Protein AF-A0A9R0RTS6-F1 (afdb_monomer)

Structure (mmCIF, N/CA/C/O backbone):
data_AF-A0A9R0RTS6-F1
#
_entry.id   AF-A0A9R0RTS6-F1
#
loop_
_atom_site.group_PDB
_atom_site.id
_atom_site.type_symbol
_atom_site.label_atom_id
_atom_site.label_alt_id
_atom_site.label_comp_id
_atom_site.label_asym_id
_atom_site.label_entity_id
_atom_site.label_seq_id
_atom_site.pdbx_PDB_ins_code
_atom_site.Cartn_x
_atom_site.Cartn_y
_atom_site.Cartn_z
_atom_site.occupancy
_atom_site.B_iso_or_equiv
_atom_site.auth_seq_id
_atom_site.auth_comp_id
_atom_site.auth_asym_id
_atom_site.auth_atom_id
_atom_site.pdbx_PDB_model_num
ATOM 1 N N . MET A 1 1 ? 19.778 -20.454 -1.946 1.00 43.44 1 MET A N 1
ATOM 2 C CA . MET A 1 1 ? 18.794 -20.943 -0.965 1.00 43.44 1 MET A CA 1
ATOM 3 C C . MET A 1 1 ? 18.888 -22.446 -0.989 1.00 43.44 1 MET A C 1
ATOM 5 O O . MET A 1 1 ? 18.757 -23.030 -2.057 1.00 43.44 1 MET A O 1
ATOM 9 N N . ASP A 1 2 ? 19.251 -23.036 0.140 1.00 34.06 2 ASP A N 1
ATOM 10 C CA . ASP A 1 2 ? 19.437 -24.476 0.265 1.00 34.06 2 ASP A CA 1
ATOM 11 C C . ASP A 1 2 ? 18.052 -25.120 0.434 1.00 34.06 2 ASP A C 1
ATOM 13 O O . ASP A 1 2 ? 17.513 -25.207 1.531 1.00 34.06 2 ASP A O 1
ATOM 17 N N . HIS A 1 3 ? 17.399 -25.452 -0.684 1.00 42.22 3 HIS A N 1
ATOM 18 C CA . HIS A 1 3 ? 16.018 -25.960 -0.708 1.00 42.22 3 HIS A CA 1
ATOM 19 C C . HIS A 1 3 ? 15.894 -27.428 -0.252 1.00 42.22 3 HIS A C 1
ATOM 21 O O . HIS A 1 3 ? 14.813 -28.006 -0.333 1.00 42.22 3 HIS A O 1
ATOM 27 N N . ALA A 1 4 ? 16.984 -28.044 0.213 1.00 40.69 4 ALA A N 1
ATOM 28 C CA . ALA A 1 4 ? 17.048 -29.472 0.509 1.00 40.69 4 ALA A CA 1
ATOM 29 C C . ALA A 1 4 ? 16.673 -29.857 1.958 1.00 40.69 4 ALA A C 1
ATOM 31 O O . ALA A 1 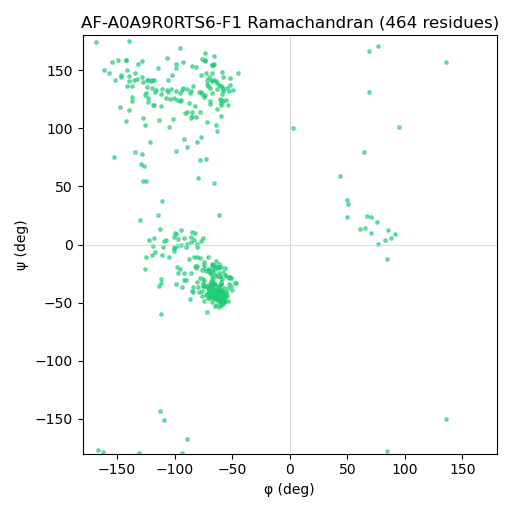4 ? 16.641 -31.047 2.255 1.00 40.69 4 ALA A O 1
ATOM 32 N N . ALA A 1 5 ? 16.370 -28.907 2.858 1.00 46.31 5 ALA A N 1
ATOM 33 C CA . ALA A 1 5 ? 16.261 -29.202 4.299 1.00 46.31 5 ALA A CA 1
ATOM 34 C C . ALA A 1 5 ? 14.882 -28.984 4.971 1.00 46.31 5 ALA A C 1
ATOM 36 O O . ALA A 1 5 ? 14.724 -29.346 6.134 1.00 46.31 5 ALA A O 1
ATOM 37 N N . ASP A 1 6 ? 13.870 -28.420 4.301 1.00 54.06 6 ASP A N 1
ATOM 38 C CA . ASP A 1 6 ? 12.721 -27.822 5.018 1.00 54.06 6 ASP A CA 1
ATOM 39 C C . ASP A 1 6 ? 11.452 -28.691 5.156 1.00 54.06 6 ASP A C 1
ATOM 41 O O . ASP A 1 6 ? 10.499 -28.268 5.808 1.00 54.06 6 ASP A O 1
ATOM 45 N N . THR A 1 7 ? 11.391 -29.916 4.622 1.00 53.72 7 THR A N 1
ATOM 46 C CA . THR A 1 7 ? 10.141 -30.714 4.666 1.00 53.72 7 THR A CA 1
ATOM 47 C C . THR A 1 7 ? 9.776 -31.249 6.062 1.00 53.72 7 THR A C 1
ATOM 49 O O . THR A 1 7 ? 8.656 -31.713 6.256 1.00 53.72 7 THR A O 1
ATOM 52 N N . PHE A 1 8 ? 10.682 -31.156 7.046 1.00 59.00 8 PHE A N 1
ATOM 53 C CA . PHE A 1 8 ? 10.481 -31.636 8.426 1.00 59.00 8 PHE A CA 1
ATOM 54 C C . PHE A 1 8 ? 10.825 -30.598 9.507 1.00 59.00 8 PHE A C 1
ATOM 56 O O . PHE A 1 8 ? 11.096 -30.956 10.655 1.00 59.00 8 PHE A O 1
ATOM 63 N N . ARG A 1 9 ? 10.847 -29.302 9.174 1.00 68.56 9 ARG A N 1
ATOM 64 C CA . ARG A 1 9 ? 11.199 -28.264 10.149 1.00 68.56 9 ARG A CA 1
ATOM 65 C C . ARG A 1 9 ? 10.069 -28.080 11.170 1.00 68.56 9 ARG A C 1
ATOM 67 O O . ARG A 1 9 ? 9.030 -27.509 10.860 1.00 68.56 9 ARG A O 1
ATOM 74 N N . THR A 1 10 ? 10.269 -28.571 12.392 1.00 82.81 10 THR A N 1
ATOM 75 C CA . THR A 1 10 ? 9.288 -28.461 13.490 1.00 82.81 10 THR A CA 1
ATOM 76 C C . THR A 1 10 ? 9.406 -27.151 14.272 1.00 82.81 10 THR A C 1
ATOM 78 O O . THR A 1 10 ? 8.424 -26.693 14.851 1.00 82.81 10 THR A O 1
ATOM 81 N N . ASP A 1 11 ? 10.583 -26.516 14.268 1.00 88.38 11 ASP A N 1
ATOM 82 C CA . ASP A 1 11 ? 10.810 -25.214 14.903 1.00 88.38 11 ASP A CA 1
ATOM 83 C C . ASP A 1 11 ? 10.515 -24.070 13.922 1.00 88.38 11 ASP A C 1
ATOM 85 O O . ASP A 1 11 ? 11.396 -23.561 13.223 1.00 88.38 11 ASP A O 1
ATOM 89 N N . LEU A 1 12 ? 9.238 -23.697 13.832 1.00 91.69 12 LEU A N 1
ATOM 90 C CA . LEU A 1 12 ? 8.770 -22.647 12.932 1.00 91.69 12 LEU A CA 1
ATOM 91 C C . LEU A 1 12 ? 8.898 -21.260 13.580 1.00 91.69 12 LEU A C 1
ATOM 93 O O . LEU A 1 12 ? 8.449 -21.015 14.706 1.00 91.69 12 LEU A O 1
ATOM 97 N N . MET A 1 13 ? 9.471 -20.313 12.837 1.00 95.62 13 MET A N 1
ATOM 98 C CA . MET A 1 13 ? 9.483 -18.899 13.211 1.00 95.62 13 MET A CA 1
ATOM 99 C C . MET A 1 13 ? 8.262 -18.205 12.602 1.00 95.62 13 MET A C 1
ATOM 101 O O . MET A 1 13 ? 8.306 -17.737 11.465 1.00 95.62 13 MET A O 1
ATOM 105 N N . THR A 1 14 ? 7.156 -18.161 13.345 1.00 96.19 14 THR A N 1
ATOM 106 C CA . THR A 1 14 ? 5.963 -17.414 12.921 1.00 96.19 14 THR A CA 1
ATOM 107 C C . THR A 1 14 ? 6.177 -15.910 13.068 1.00 96.19 14 THR A C 1
ATOM 109 O O . THR A 1 14 ? 7.006 -15.466 13.867 1.00 96.19 14 THR A O 1
ATOM 112 N N . ILE A 1 15 ? 5.401 -15.105 12.340 1.00 95.44 15 ILE A N 1
ATOM 113 C CA . ILE A 1 15 ? 5.434 -13.644 12.495 1.00 95.44 15 ILE A CA 1
ATOM 114 C C . ILE A 1 15 ? 5.124 -13.216 13.934 1.00 95.44 15 ILE A C 1
ATOM 116 O O . ILE A 1 15 ? 5.807 -12.354 14.477 1.00 95.44 15 ILE A O 1
ATOM 120 N N . THR A 1 16 ? 4.168 -13.875 14.594 1.00 93.44 16 THR A N 1
ATOM 121 C CA . THR A 1 16 ? 3.821 -13.611 15.997 1.00 93.44 16 THR A CA 1
ATOM 122 C C . THR A 1 16 ? 5.011 -13.871 16.916 1.00 93.44 16 THR A C 1
ATOM 124 O O . THR A 1 16 ? 5.344 -13.025 17.744 1.00 93.44 16 THR A O 1
ATOM 127 N N . ARG A 1 17 ? 5.702 -15.008 16.743 1.00 94.06 17 ARG A N 1
ATOM 128 C CA . ARG A 1 17 ? 6.911 -15.329 17.514 1.00 94.06 17 ARG A CA 1
ATOM 129 C C . ARG A 1 17 ? 8.029 -14.326 17.243 1.00 94.06 17 ARG A C 1
ATOM 131 O O . ARG A 1 17 ? 8.676 -13.884 18.185 1.00 94.06 17 ARG A O 1
ATOM 138 N N . HIS A 1 18 ? 8.240 -13.943 15.985 1.00 93.81 18 HIS A N 1
ATOM 139 C CA . HIS A 1 18 ? 9.246 -12.947 15.623 1.00 93.81 18 HIS A CA 1
ATOM 140 C C . HIS A 1 18 ? 8.974 -11.595 16.296 1.00 93.81 18 HIS A C 1
ATOM 142 O O . HIS A 1 18 ? 9.864 -11.052 16.941 1.00 93.81 18 HIS A O 1
ATOM 148 N N . VAL A 1 19 ? 7.740 -11.090 16.224 1.00 92.00 19 VAL A N 1
ATOM 149 C CA . VAL A 1 19 ? 7.359 -9.810 16.840 1.00 92.00 19 VAL A CA 1
ATOM 150 C C . VAL A 1 19 ? 7.478 -9.860 18.368 1.00 92.00 19 VAL A C 1
ATOM 152 O O . VAL A 1 19 ? 7.954 -8.900 18.968 1.00 92.00 19 VAL A O 1
ATOM 155 N N . LEU A 1 20 ? 7.117 -10.977 19.009 1.00 91.62 20 LEU A N 1
ATOM 156 C CA . LEU A 1 20 ? 7.323 -11.173 20.452 1.00 91.62 20 LEU A CA 1
ATOM 157 C C . LEU A 1 20 ? 8.811 -11.187 20.831 1.00 91.62 20 LEU A C 1
ATOM 159 O O . LEU A 1 20 ? 9.196 -10.590 21.837 1.00 91.62 20 LEU A O 1
ATOM 163 N N . ASN A 1 21 ? 9.655 -11.825 20.017 1.00 90.81 21 ASN A N 1
ATOM 164 C CA . ASN A 1 21 ? 11.102 -11.816 20.222 1.00 90.81 21 ASN A CA 1
ATOM 165 C C . ASN A 1 21 ? 11.673 -10.399 20.081 1.00 90.81 21 ASN A C 1
ATOM 167 O O . ASN A 1 21 ? 12.467 -9.988 20.924 1.00 90.81 21 ASN A O 1
ATOM 171 N N . GLU A 1 22 ? 11.248 -9.629 19.076 1.00 87.81 22 GLU A N 1
ATOM 172 C CA . GLU A 1 22 ? 11.659 -8.227 18.938 1.00 87.81 22 GLU A CA 1
ATOM 173 C C . GLU A 1 22 ? 11.165 -7.382 20.117 1.00 87.81 22 GLU A C 1
ATOM 175 O O . GLU A 1 22 ? 11.945 -6.642 20.705 1.00 87.81 22 GLU A O 1
ATOM 180 N N . GLN A 1 23 ? 9.915 -7.555 20.558 1.00 86.75 23 GLN A N 1
ATOM 181 C CA . GLN A 1 23 ? 9.389 -6.871 21.741 1.00 86.75 23 GLN A CA 1
ATOM 182 C C . GLN A 1 23 ? 10.255 -7.125 22.983 1.00 86.75 23 GLN A C 1
ATOM 184 O O . GLN A 1 23 ? 10.511 -6.195 23.743 1.00 86.75 23 GLN A O 1
ATOM 189 N N . SER A 1 24 ? 10.733 -8.357 23.183 1.00 85.69 24 SER A N 1
ATOM 190 C CA . SER A 1 24 ? 11.571 -8.713 24.338 1.00 85.69 24 SER A CA 1
ATOM 191 C C . SER A 1 24 ? 12.900 -7.942 24.403 1.00 85.69 24 SER A C 1
ATOM 193 O O . SER A 1 24 ? 13.488 -7.825 25.477 1.00 85.69 24 SER A O 1
ATOM 195 N N . ARG A 1 25 ? 13.351 -7.367 23.277 1.00 83.12 25 ARG A N 1
ATOM 196 C CA . ARG A 1 25 ? 14.550 -6.516 23.197 1.00 83.12 25 ARG A CA 1
ATOM 197 C C . ARG A 1 25 ? 14.306 -5.075 23.654 1.00 83.12 25 ARG A C 1
ATOM 199 O O . ARG A 1 25 ? 15.270 -4.343 23.846 1.00 83.12 25 ARG A O 1
ATOM 206 N N . HIS A 1 26 ? 13.045 -4.690 23.850 1.00 80.00 26 HIS A N 1
ATOM 207 C CA . HIS A 1 26 ? 12.602 -3.350 24.232 1.00 80.00 26 HIS A CA 1
ATOM 208 C C . HIS A 1 26 ? 11.826 -3.415 25.560 1.00 80.00 26 HIS A C 1
ATOM 210 O O . HIS A 1 26 ? 10.601 -3.575 25.540 1.00 80.00 26 HIS A O 1
ATOM 216 N N . PRO A 1 27 ? 12.497 -3.321 26.726 1.00 71.81 27 PRO A N 1
ATOM 217 C CA . PRO A 1 27 ? 11.871 -3.481 28.046 1.00 71.81 27 PRO A CA 1
ATOM 218 C C . PRO A 1 27 ? 10.696 -2.525 28.318 1.00 71.81 27 PRO A C 1
ATOM 220 O O . PRO A 1 27 ? 9.792 -2.834 29.092 1.00 71.81 27 PRO A O 1
ATOM 223 N N . GLU A 1 28 ? 10.689 -1.362 27.672 1.00 74.69 28 GLU A N 1
ATOM 224 C CA . GLU A 1 28 ? 9.629 -0.356 27.713 1.00 74.69 28 GLU A CA 1
ATOM 225 C C . GLU A 1 28 ? 8.372 -0.746 26.910 1.00 74.69 28 GLU A C 1
ATOM 227 O O . GLU A 1 28 ? 7.304 -0.143 27.073 1.00 74.69 28 GLU A O 1
ATOM 232 N N . SER A 1 29 ? 8.474 -1.755 26.040 1.00 76.19 29 SER A N 1
ATOM 233 C CA . SER A 1 29 ? 7.402 -2.180 25.146 1.00 76.19 29 SER A CA 1
ATOM 234 C C . SER A 1 29 ? 6.391 -3.082 25.856 1.00 76.19 29 SER A C 1
ATOM 236 O O . SER A 1 29 ? 6.636 -4.248 26.162 1.00 76.19 29 SER A O 1
ATOM 238 N N . ARG A 1 30 ? 5.184 -2.547 26.069 1.00 77.12 30 ARG A N 1
ATOM 239 C CA . ARG A 1 30 ? 4.071 -3.229 26.761 1.00 77.12 30 ARG A CA 1
ATOM 240 C C . ARG A 1 30 ? 3.255 -4.192 25.882 1.00 77.12 30 ARG A C 1
ATOM 242 O O . ARG A 1 30 ? 2.190 -4.634 26.295 1.00 77.12 30 ARG A O 1
ATOM 249 N N . GLY A 1 31 ? 3.713 -4.489 24.665 1.00 87.12 31 GLY A N 1
ATOM 250 C CA . GLY A 1 31 ? 3.035 -5.402 23.732 1.00 87.12 31 GLY A CA 1
ATOM 251 C C . GLY A 1 31 ? 1.900 -4.798 22.906 1.00 87.12 31 GLY A C 1
ATOM 252 O O . GLY A 1 31 ? 1.284 -5.502 22.108 1.00 87.12 31 GLY A O 1
ATOM 253 N N . ASP A 1 32 ? 1.660 -3.489 23.018 1.00 90.94 32 ASP A N 1
ATOM 254 C CA . ASP A 1 32 ? 0.650 -2.797 22.207 1.00 90.94 32 ASP A CA 1
ATOM 255 C C . ASP A 1 32 ? 0.901 -2.971 20.699 1.00 90.94 32 ASP A C 1
ATOM 257 O O . ASP A 1 32 ? -0.032 -3.234 19.942 1.00 90.94 32 ASP A O 1
ATOM 261 N N . LEU A 1 33 ? 2.161 -2.858 20.259 1.00 91.19 33 LEU A N 1
ATOM 262 C CA . LEU A 1 33 ? 2.529 -3.039 18.851 1.00 91.19 33 LEU A CA 1
ATOM 263 C C . LEU A 1 33 ? 2.298 -4.484 18.387 1.00 91.19 33 LEU A C 1
ATOM 265 O O . LEU A 1 33 ? 1.817 -4.699 17.281 1.00 91.19 33 LEU A O 1
ATOM 269 N N . THR A 1 34 ? 2.570 -5.471 19.242 1.00 93.62 34 THR A N 1
ATOM 270 C CA . THR A 1 34 ? 2.337 -6.894 18.952 1.00 93.62 34 THR A CA 1
ATOM 271 C C . THR A 1 34 ? 0.856 -7.186 18.724 1.00 93.62 34 THR A C 1
ATOM 273 O O . THR A 1 34 ? 0.491 -7.874 17.767 1.00 93.62 34 THR A O 1
ATOM 276 N N . ILE A 1 35 ? -0.017 -6.617 19.563 1.00 95.25 35 ILE A N 1
ATOM 277 C CA . ILE A 1 35 ? -1.473 -6.734 19.407 1.00 95.25 35 ILE A CA 1
ATOM 278 C C . ILE A 1 35 ? -1.919 -6.076 18.098 1.00 95.25 35 ILE A C 1
ATOM 280 O O . ILE A 1 35 ? -2.690 -6.676 17.348 1.00 95.25 35 ILE A O 1
ATOM 284 N N . LEU A 1 36 ? -1.415 -4.877 17.797 1.00 96.50 36 LEU A N 1
ATOM 285 C CA . LEU A 1 36 ? -1.727 -4.168 16.557 1.00 96.50 36 LEU A CA 1
ATOM 286 C C . LEU A 1 36 ? -1.305 -4.968 15.314 1.00 96.50 36 LEU A C 1
ATOM 288 O O . LEU A 1 36 ? -2.116 -5.189 14.416 1.00 96.50 36 LEU A O 1
ATOM 292 N N . LEU A 1 37 ? -0.064 -5.459 15.282 1.00 96.62 37 LEU A N 1
ATOM 293 C CA . LEU A 1 37 ? 0.461 -6.260 14.174 1.00 96.62 37 LEU A CA 1
ATOM 294 C C . LEU A 1 37 ? -0.324 -7.562 13.986 1.00 96.62 37 LEU A C 1
ATOM 296 O O . LEU A 1 37 ? -0.572 -7.960 12.852 1.00 96.62 37 LEU A O 1
ATOM 300 N N . SER A 1 38 ? -0.796 -8.185 15.068 1.00 96.56 38 SER A N 1
ATOM 301 C CA . SER A 1 38 ? -1.657 -9.373 14.979 1.00 96.56 38 SER A CA 1
ATOM 302 C C . SER A 1 38 ? -2.987 -9.077 14.266 1.00 96.56 38 SER A C 1
ATOM 304 O O . SER A 1 38 ? -3.474 -9.907 13.498 1.00 96.56 38 SER A O 1
ATOM 306 N N . HIS A 1 39 ? -3.556 -7.882 14.459 1.00 97.81 39 HIS A N 1
ATOM 307 C CA . HIS A 1 39 ? -4.779 -7.452 13.768 1.00 97.81 39 HIS A CA 1
ATOM 308 C C . HIS A 1 39 ? -4.522 -7.071 12.304 1.00 97.81 39 HIS A C 1
ATOM 310 O O . HIS A 1 39 ? -5.344 -7.374 11.442 1.00 97.81 39 HIS A O 1
ATOM 316 N N . ILE A 1 40 ? -3.356 -6.495 11.996 1.00 98.31 40 ILE A N 1
ATOM 317 C CA . ILE A 1 40 ? -2.912 -6.286 10.608 1.00 98.31 40 ILE A CA 1
ATOM 318 C C . ILE A 1 40 ? -2.768 -7.635 9.892 1.00 98.31 40 ILE A C 1
ATOM 320 O O . ILE A 1 40 ? -3.296 -7.815 8.798 1.00 98.31 40 ILE A O 1
ATOM 324 N N . VAL A 1 41 ? -2.127 -8.618 10.533 1.00 98.06 41 VAL A N 1
ATOM 325 C CA . VAL A 1 41 ? -1.984 -9.986 10.011 1.00 98.06 41 VAL A CA 1
ATOM 326 C C . VAL A 1 41 ? -3.345 -10.637 9.762 1.00 98.06 41 VAL A C 1
ATOM 328 O O . VAL A 1 41 ? -3.525 -11.303 8.741 1.00 98.06 41 VAL A O 1
ATOM 331 N N . LEU A 1 42 ? -4.319 -10.438 10.656 1.00 97.56 42 LEU A N 1
ATOM 332 C CA . LEU A 1 42 ? -5.692 -10.898 10.446 1.00 97.56 42 LEU A CA 1
ATOM 333 C C . LEU A 1 42 ? -6.309 -10.276 9.184 1.00 97.56 42 LEU A C 1
ATOM 335 O O . LEU A 1 42 ? -6.855 -11.016 8.363 1.00 97.56 42 LEU A O 1
ATOM 339 N N . GLY A 1 43 ? -6.177 -8.958 9.005 1.00 97.88 43 GLY A N 1
ATOM 340 C CA . GLY A 1 43 ? -6.625 -8.253 7.800 1.00 97.88 43 GLY A CA 1
ATOM 341 C C . GLY A 1 43 ? -5.994 -8.830 6.531 1.00 97.88 43 GLY A C 1
ATOM 342 O O . GLY A 1 43 ? -6.709 -9.224 5.611 1.00 97.88 43 GLY A O 1
ATOM 343 N N . CYS A 1 44 ? -4.672 -9.020 6.527 1.00 98.25 44 CYS A N 1
ATOM 344 C CA . CYS A 1 44 ? -3.947 -9.630 5.410 1.00 98.25 44 CYS A CA 1
ATOM 345 C C . CYS A 1 44 ? -4.449 -11.048 5.082 1.00 98.25 44 CYS A C 1
ATOM 347 O O . CYS A 1 44 ? -4.657 -11.382 3.917 1.00 98.25 44 CYS A O 1
ATOM 349 N N . LYS A 1 45 ? -4.685 -11.896 6.096 1.00 97.75 45 LYS A N 1
ATOM 350 C CA . LYS A 1 45 ? -5.225 -13.256 5.892 1.00 97.75 45 LYS A CA 1
ATOM 351 C C . LYS A 1 45 ? -6.635 -13.228 5.306 1.00 97.75 45 LYS A C 1
ATOM 353 O O . LYS A 1 45 ? -6.957 -14.043 4.437 1.00 97.75 45 LYS A O 1
ATOM 358 N N . PHE A 1 46 ? -7.470 -12.301 5.768 1.00 96.38 46 PHE A N 1
ATOM 359 C CA . PHE A 1 46 ? -8.818 -12.134 5.243 1.00 96.38 46 PHE A CA 1
ATOM 360 C C . PHE A 1 46 ? -8.782 -11.718 3.770 1.00 96.38 46 PHE A C 1
ATOM 362 O O . PHE A 1 46 ? -9.402 -12.382 2.936 1.00 96.38 46 PHE A O 1
ATOM 369 N N . VAL A 1 47 ? -8.023 -10.669 3.437 1.00 95.56 47 VAL A N 1
ATOM 370 C CA . VAL A 1 47 ? -7.911 -10.168 2.061 1.00 95.56 47 VAL A CA 1
ATOM 371 C C . VAL A 1 47 ? -7.312 -11.237 1.149 1.00 95.56 47 VAL A C 1
ATOM 373 O O . VAL A 1 47 ? -7.880 -11.503 0.094 1.00 95.56 47 VAL A O 1
ATOM 376 N N . ALA A 1 48 ? -6.273 -11.960 1.580 1.00 95.25 48 ALA A N 1
ATOM 377 C CA . ALA A 1 48 ? -5.719 -13.085 0.822 1.00 95.25 48 ALA A CA 1
ATOM 378 C C . ALA A 1 48 ? -6.779 -14.158 0.496 1.00 95.25 48 ALA A C 1
ATOM 380 O O . ALA A 1 48 ? -6.867 -14.638 -0.636 1.00 95.25 48 ALA A O 1
ATOM 381 N N . SER A 1 49 ? -7.624 -14.519 1.469 1.00 93.25 49 SER A N 1
ATOM 382 C CA . SER A 1 49 ? -8.731 -15.467 1.267 1.00 93.25 49 SER A CA 1
ATOM 383 C C . SER A 1 49 ? -9.782 -14.929 0.289 1.00 93.25 49 SER A C 1
ATOM 385 O O . SER A 1 49 ? -10.295 -15.687 -0.539 1.00 93.25 49 SER A O 1
ATOM 387 N N . ALA A 1 50 ? -10.093 -13.632 0.362 1.00 91.44 50 ALA A N 1
ATOM 388 C CA . ALA A 1 50 ? -11.064 -12.977 -0.510 1.00 91.44 50 ALA A CA 1
ATOM 389 C C . ALA A 1 50 ? -10.554 -12.861 -1.959 1.00 91.44 50 ALA A C 1
ATOM 391 O O . ALA A 1 50 ? -11.273 -13.241 -2.884 1.00 91.44 50 ALA A O 1
ATOM 392 N N . VAL A 1 51 ? -9.301 -12.432 -2.153 1.00 90.88 51 VAL A N 1
ATOM 393 C CA . VAL A 1 51 ? -8.619 -12.348 -3.458 1.00 90.88 51 VAL A CA 1
ATOM 394 C C . VAL A 1 51 ? -8.581 -13.718 -4.138 1.00 90.88 51 VAL A C 1
ATOM 396 O O . VAL A 1 51 ? -9.025 -13.847 -5.279 1.00 90.88 51 VAL A O 1
ATOM 399 N N . ASN A 1 52 ? -8.176 -14.772 -3.420 1.00 87.62 52 ASN A N 1
ATOM 400 C CA . ASN A 1 52 ? -8.099 -16.135 -3.966 1.00 87.62 52 ASN A CA 1
ATOM 401 C C . ASN A 1 52 ? -9.455 -16.705 -4.414 1.00 87.62 52 ASN A C 1
ATOM 403 O O . ASN A 1 52 ? -9.511 -17.647 -5.203 1.00 87.62 52 ASN A O 1
ATOM 407 N N . LYS A 1 53 ? -10.562 -16.147 -3.916 1.00 85.25 53 LYS A N 1
ATOM 408 C CA . LYS A 1 53 ? -11.927 -16.561 -4.265 1.00 85.25 53 LYS A CA 1
ATOM 409 C C . LYS A 1 53 ? -12.636 -15.542 -5.148 1.00 85.25 53 LYS A C 1
ATOM 411 O O . LYS A 1 53 ? -13.809 -15.748 -5.464 1.00 85.25 53 LYS A O 1
ATOM 416 N N . ALA A 1 54 ? -11.968 -14.465 -5.564 1.00 81.06 54 ALA A N 1
ATOM 417 C CA . ALA A 1 54 ? -12.647 -13.300 -6.113 1.00 81.06 54 ALA A CA 1
ATOM 418 C C . ALA A 1 54 ? -13.445 -13.614 -7.389 1.00 81.06 54 ALA A C 1
ATOM 420 O O . ALA A 1 54 ? -14.596 -13.186 -7.514 1.00 81.06 54 ALA A O 1
ATOM 421 N N . GLY A 1 55 ? -12.878 -14.433 -8.282 1.00 73.75 55 GLY A N 1
ATOM 422 C CA . GLY A 1 55 ? -13.551 -14.883 -9.505 1.00 73.75 55 GLY A CA 1
ATOM 423 C C . GLY A 1 55 ? -14.731 -15.831 -9.254 1.00 73.75 55 GLY A C 1
ATOM 424 O O . GLY A 1 55 ? -15.731 -15.771 -9.965 1.00 73.75 55 GLY A O 1
ATOM 425 N N . LEU A 1 56 ? -14.660 -16.670 -8.213 1.00 71.50 56 LEU A N 1
ATOM 426 C CA . LEU A 1 56 ? -15.721 -17.625 -7.859 1.00 71.50 56 LEU A CA 1
ATOM 427 C C . LEU A 1 56 ? -16.879 -16.948 -7.119 1.00 71.50 56 LEU A C 1
ATOM 429 O O . LEU A 1 56 ? -18.048 -17.222 -7.381 1.00 71.50 56 LEU A O 1
ATOM 433 N N . ALA A 1 57 ? -16.556 -16.034 -6.209 1.00 68.38 57 ALA A N 1
ATOM 434 C CA . ALA A 1 57 ? -17.516 -15.334 -5.367 1.00 68.38 57 ALA A CA 1
ATOM 435 C C . ALA A 1 57 ? -18.119 -14.080 -6.038 1.00 68.38 57 ALA A C 1
ATOM 437 O O . ALA A 1 57 ? -18.859 -13.339 -5.392 1.00 68.38 57 ALA A O 1
ATOM 438 N N . LYS A 1 58 ? -17.827 -13.832 -7.330 1.00 66.81 58 LYS A N 1
ATOM 439 C CA . LYS A 1 58 ? -18.223 -12.612 -8.071 1.00 66.81 58 LYS A CA 1
ATOM 440 C C . LYS A 1 58 ? -17.857 -11.321 -7.319 1.00 66.81 58 LYS A C 1
ATOM 442 O O . LYS A 1 58 ? -18.604 -10.332 -7.341 1.00 66.81 58 LYS A O 1
ATOM 447 N N . LEU A 1 59 ? -16.722 -11.371 -6.620 1.00 60.16 59 LEU A N 1
ATOM 448 C CA . LEU A 1 59 ? -16.102 -10.222 -5.960 1.00 60.16 59 LEU A CA 1
ATOM 449 C C . LEU A 1 59 ? -15.288 -9.407 -6.972 1.00 60.16 59 LEU A C 1
ATOM 451 O O . LEU A 1 59 ? -15.063 -8.222 -6.753 1.00 60.16 59 LEU A O 1
ATOM 455 N N . THR A 1 60 ? -14.918 -10.020 -8.101 1.00 52.97 60 THR A N 1
ATOM 456 C CA . THR A 1 60 ? -14.481 -9.313 -9.304 1.00 52.97 60 THR A CA 1
ATOM 457 C C . THR A 1 60 ? -15.709 -8.766 -10.037 1.00 52.97 60 THR A C 1
ATOM 459 O O . THR A 1 60 ? -16.595 -9.505 -10.473 1.00 52.97 60 THR A O 1
ATOM 462 N N . GLY A 1 61 ? -15.833 -7.443 -10.089 1.00 49.56 61 GLY A N 1
ATOM 463 C CA . GLY A 1 61 ? -16.944 -6.760 -10.745 1.00 49.56 61 GLY A CA 1
ATOM 464 C C . GLY A 1 61 ? -17.519 -5.599 -9.941 1.00 49.56 61 GLY A C 1
ATOM 465 O O . GLY A 1 61 ? -17.401 -5.521 -8.719 1.00 49.56 61 GLY A O 1
ATOM 466 N N . LEU A 1 62 ? -18.169 -4.697 -10.673 1.00 40.88 62 LEU A N 1
ATOM 467 C CA . LEU A 1 62 ? -18.698 -3.426 -10.184 1.00 40.88 62 LEU A CA 1
ATOM 468 C C . LEU A 1 62 ? -19.646 -3.634 -8.991 1.00 40.88 62 LEU A C 1
ATOM 470 O O . LEU A 1 62 ? -20.635 -4.376 -9.079 1.00 40.88 62 LEU A O 1
ATOM 474 N N . ALA A 1 63 ? -19.358 -2.972 -7.869 1.00 40.47 63 ALA A N 1
ATOM 475 C CA . ALA A 1 63 ? -20.368 -2.723 -6.851 1.00 40.47 63 ALA A CA 1
ATOM 476 C C . ALA A 1 63 ? -21.455 -1.826 -7.471 1.00 40.47 63 ALA A C 1
ATOM 478 O O . ALA A 1 63 ? -21.166 -0.939 -8.273 1.00 40.47 63 ALA A O 1
ATOM 479 N N . GLY A 1 64 ? -22.726 -2.108 -7.187 1.00 38.69 64 GLY A N 1
ATOM 480 C CA . GLY A 1 64 ? -23.841 -1.370 -7.779 1.00 38.69 64 GLY A CA 1
ATOM 481 C C . GLY A 1 64 ? -23.768 0.135 -7.487 1.00 38.69 64 GLY A C 1
ATOM 482 O O . GLY A 1 64 ? -23.569 0.528 -6.349 1.00 38.69 64 GLY A O 1
ATOM 483 N N . GLU A 1 65 ? -23.957 0.922 -8.551 1.00 41.12 65 GLU A N 1
ATOM 484 C CA . GLU A 1 65 ? -24.073 2.388 -8.664 1.00 41.12 65 GLU A CA 1
ATOM 485 C C . GLU A 1 65 ? -23.905 3.248 -7.390 1.00 41.12 65 GLU A C 1
ATOM 487 O O . GLU A 1 65 ? -24.886 3.560 -6.714 1.00 41.12 65 GLU A O 1
ATOM 492 N N . THR A 1 66 ? -22.711 3.831 -7.227 1.00 31.34 66 THR A N 1
ATOM 493 C CA . THR A 1 66 ? -22.541 5.178 -6.652 1.00 31.34 66 THR A CA 1
ATOM 494 C C . THR A 1 66 ? -21.410 5.929 -7.363 1.00 31.34 66 THR A C 1
ATOM 496 O O . THR A 1 66 ? -20.646 5.353 -8.127 1.00 31.34 66 THR A O 1
ATOM 499 N N . ASN A 1 67 ? -21.430 7.254 -7.264 1.00 34.03 67 ASN A N 1
ATOM 500 C CA . ASN A 1 67 ? -20.755 8.174 -8.174 1.00 34.03 67 ASN A CA 1
ATOM 501 C C . ASN A 1 67 ? -19.247 8.304 -7.905 1.00 34.03 67 ASN A C 1
ATOM 503 O O . ASN A 1 67 ? -18.887 8.687 -6.803 1.00 34.03 67 ASN A O 1
ATOM 507 N N . GLY A 1 68 ? -18.437 8.194 -8.964 1.00 36.22 68 GLY A N 1
ATOM 508 C CA . GLY A 1 68 ? -17.070 8.727 -9.013 1.00 36.22 68 GLY A CA 1
ATOM 509 C C . GLY A 1 68 ? -16.006 7.699 -8.647 1.00 36.22 68 GLY A C 1
ATOM 510 O O . GLY A 1 68 ? -15.776 7.460 -7.477 1.00 36.22 68 GLY A O 1
ATOM 511 N N . GLU A 1 69 ? -15.367 7.152 -9.682 1.00 35.19 69 GLU A N 1
ATOM 512 C CA . GLU A 1 69 ? -14.418 6.027 -9.668 1.00 35.19 69 GLU A CA 1
ATOM 513 C C . GLU A 1 69 ? -15.046 4.663 -9.326 1.00 35.19 69 GLU A C 1
ATOM 515 O O . GLU A 1 69 ? -15.899 4.501 -8.461 1.00 35.19 69 GLU A O 1
ATOM 520 N N . GLU A 1 70 ? -14.721 3.680 -10.160 1.00 47.62 70 GLU A N 1
ATOM 521 C CA . GLU A 1 70 ? -15.293 2.336 -10.186 1.00 47.62 70 GLU A CA 1
ATOM 522 C C . GLU A 1 70 ? -14.784 1.522 -8.986 1.00 47.62 70 GLU A C 1
ATOM 524 O O . GLU A 1 70 ? -13.931 0.657 -9.152 1.00 47.62 70 GLU A O 1
ATOM 529 N N . GLN A 1 71 ? -15.279 1.808 -7.779 1.00 46.47 71 GLN A N 1
ATOM 530 C CA . GLN A 1 71 ? -14.862 1.123 -6.552 1.00 46.47 71 GLN A CA 1
ATOM 531 C C . GLN A 1 71 ? -15.156 -0.382 -6.679 1.00 46.47 71 GLN A C 1
ATOM 533 O O . GLN A 1 71 ? -16.320 -0.811 -6.775 1.00 46.47 71 GLN A O 1
ATOM 538 N N . LYS A 1 72 ? -14.105 -1.207 -6.776 1.00 57.31 72 LYS A N 1
ATOM 539 C CA . LYS A 1 72 ? -14.265 -2.655 -6.928 1.00 57.31 72 LYS A CA 1
ATOM 540 C C . LYS A 1 72 ? -14.750 -3.190 -5.585 1.00 57.31 72 LYS A C 1
ATOM 542 O O . LYS A 1 72 ? -14.313 -2.747 -4.531 1.00 57.31 72 LYS A O 1
ATOM 547 N N . LYS A 1 73 ? -15.662 -4.167 -5.584 1.00 76.94 73 LYS A N 1
ATOM 548 C CA . LYS A 1 73 ? -16.227 -4.726 -4.333 1.00 76.94 73 LYS A CA 1
ATOM 549 C C . LYS A 1 73 ? -15.161 -5.188 -3.336 1.00 76.94 73 LYS A C 1
ATOM 551 O O . LYS A 1 73 ? -15.423 -5.223 -2.138 1.00 76.94 73 LYS A O 1
ATOM 556 N N . LEU A 1 74 ? -13.996 -5.584 -3.845 1.00 85.69 74 LEU A N 1
ATOM 557 C CA . LEU A 1 74 ? -12.881 -6.046 -3.038 1.00 85.69 74 LEU A CA 1
ATOM 558 C C . LEU A 1 74 ? -12.142 -4.900 -2.336 1.00 85.69 74 LEU A C 1
ATOM 560 O O . LEU A 1 74 ? -11.662 -5.126 -1.233 1.00 85.69 74 LEU A O 1
ATOM 564 N N . ASP A 1 75 ? -12.120 -3.698 -2.912 1.00 88.12 75 ASP A N 1
ATOM 565 C CA . ASP A 1 75 ? -11.528 -2.500 -2.303 1.00 88.12 75 ASP A CA 1
ATOM 566 C C . ASP A 1 75 ? -12.313 -2.118 -1.040 1.00 88.12 75 ASP A C 1
ATOM 568 O O . ASP A 1 75 ? -11.768 -2.097 0.064 1.00 88.12 75 ASP A O 1
ATOM 572 N N . VAL A 1 76 ? -13.640 -1.986 -1.178 1.00 89.94 76 VAL A N 1
ATOM 573 C CA . VAL A 1 76 ? -14.565 -1.705 -0.062 1.00 89.94 76 VAL A CA 1
ATOM 574 C C . VAL A 1 76 ? -14.459 -2.772 1.026 1.00 89.94 76 VAL A C 1
ATOM 576 O O . VAL A 1 76 ? -14.315 -2.450 2.203 1.00 89.94 76 VAL A O 1
ATOM 579 N N . LEU A 1 77 ? -14.491 -4.051 0.638 1.00 90.81 77 LEU A N 1
ATOM 580 C CA . LEU A 1 77 ? -14.399 -5.162 1.584 1.00 90.81 77 LEU A CA 1
ATOM 581 C C . LEU A 1 77 ? -13.058 -5.166 2.330 1.00 90.81 77 LEU A C 1
ATOM 583 O O . LEU A 1 77 ? -13.026 -5.406 3.535 1.00 90.81 77 LEU A O 1
ATOM 587 N N . SER A 1 78 ? -11.956 -4.913 1.622 1.00 94.25 78 SER A N 1
ATOM 588 C CA . SER A 1 78 ? -10.622 -4.870 2.224 1.00 94.25 78 SER A CA 1
ATOM 589 C C . SER A 1 78 ? -10.516 -3.695 3.195 1.00 94.25 78 SER A C 1
ATOM 591 O O . SER A 1 78 ? -10.043 -3.883 4.315 1.00 94.25 78 SER A O 1
ATOM 593 N N . ASN A 1 79 ? -11.039 -2.521 2.825 1.00 96.25 79 ASN A N 1
ATOM 594 C CA . ASN A 1 79 ? -11.085 -1.355 3.703 1.00 96.25 79 ASN A CA 1
ATOM 595 C C . ASN A 1 79 ? -11.891 -1.631 4.980 1.00 96.25 79 ASN A C 1
ATOM 597 O O . ASN A 1 79 ? -11.374 -1.458 6.081 1.00 96.25 79 ASN A O 1
ATOM 601 N N . GLU A 1 80 ? -13.125 -2.132 4.853 1.00 95.38 80 GLU A N 1
ATOM 602 C CA . GLU A 1 80 ? -13.991 -2.441 6.000 1.00 95.38 80 GLU A CA 1
ATOM 603 C C . GLU A 1 80 ? -13.329 -3.422 6.974 1.00 95.38 80 GLU A C 1
ATOM 605 O O . GLU A 1 80 ? -13.382 -3.241 8.192 1.00 95.38 80 GLU A O 1
ATOM 610 N N . VAL A 1 81 ? -12.678 -4.462 6.452 1.00 96.75 81 VAL A N 1
ATOM 611 C CA . VAL A 1 81 ? -11.987 -5.465 7.269 1.00 96.75 81 VAL A CA 1
ATOM 612 C C . VAL A 1 81 ? -10.809 -4.855 8.018 1.00 96.75 81 VAL A C 1
ATOM 614 O O . VAL A 1 81 ? -10.662 -5.114 9.214 1.00 96.75 81 VAL A O 1
ATOM 617 N N . PHE A 1 82 ? -9.992 -4.037 7.350 1.00 98.00 82 PHE A N 1
ATOM 618 C CA . PHE A 1 82 ? -8.867 -3.367 7.996 1.00 98.00 82 PHE A CA 1
ATOM 619 C C . PHE A 1 82 ? -9.335 -2.368 9.051 1.00 98.00 82 PHE A C 1
ATOM 621 O O . PHE A 1 82 ? -8.844 -2.419 10.176 1.00 98.00 82 PHE A O 1
ATOM 628 N N . VAL A 1 83 ? -10.324 -1.525 8.747 1.00 97.06 83 VAL A N 1
ATOM 629 C CA . VAL A 1 83 ? -10.892 -0.580 9.719 1.00 97.06 83 VAL A CA 1
ATOM 630 C C . VAL A 1 83 ? -11.410 -1.325 10.950 1.00 97.06 83 VAL A C 1
ATOM 632 O O . VAL A 1 83 ? -11.029 -0.992 12.072 1.00 97.06 83 VAL A O 1
ATOM 635 N N . ASN A 1 84 ? -12.205 -2.380 10.759 1.00 96.50 84 ASN A N 1
ATOM 636 C CA . ASN A 1 84 ? -12.753 -3.163 11.865 1.00 96.50 84 ASN A CA 1
ATOM 637 C C . ASN A 1 84 ? -11.656 -3.836 12.703 1.00 96.50 84 ASN A C 1
ATOM 639 O O . ASN A 1 84 ? -11.692 -3.738 13.928 1.00 96.50 84 ASN A O 1
ATOM 643 N N . ALA A 1 85 ? -10.672 -4.479 12.066 1.00 97.31 85 ALA A N 1
ATOM 644 C CA . ALA A 1 85 ? -9.577 -5.153 12.764 1.00 97.31 85 ALA A CA 1
ATOM 645 C C . ALA A 1 85 ? -8.681 -4.163 13.528 1.00 97.31 85 ALA A C 1
ATOM 647 O O . ALA A 1 85 ? -8.278 -4.417 14.663 1.00 97.31 85 ALA A O 1
ATOM 648 N N . LEU A 1 86 ? -8.374 -3.011 12.930 1.00 97.75 86 LEU A N 1
ATOM 649 C CA . LEU A 1 86 ? -7.530 -1.997 13.555 1.00 97.75 86 LEU A CA 1
ATOM 650 C C . LEU A 1 86 ? -8.241 -1.341 14.743 1.00 97.75 86 LEU A C 1
ATOM 652 O O . LEU A 1 86 ? -7.645 -1.247 15.816 1.00 97.75 86 LEU A O 1
ATOM 656 N N . VAL A 1 87 ? -9.525 -0.992 14.610 1.00 95.62 87 VAL A N 1
ATOM 657 C CA . VAL A 1 87 ? -10.329 -0.467 15.727 1.00 95.62 87 VAL A CA 1
ATOM 658 C C . VAL A 1 87 ? -10.476 -1.510 16.838 1.00 95.62 87 VAL A C 1
ATOM 660 O O . VAL A 1 87 ? -10.271 -1.185 18.008 1.00 95.62 87 VAL A O 1
ATOM 663 N N . SER A 1 88 ? -10.764 -2.774 16.503 1.00 95.12 88 SER A N 1
ATOM 664 C CA . SER A 1 88 ? -10.938 -3.837 17.505 1.00 95.12 88 SER A CA 1
ATOM 665 C C . SER A 1 88 ? -9.652 -4.187 18.251 1.00 95.12 88 SER A C 1
ATOM 667 O O . SER A 1 88 ? -9.721 -4.753 19.340 1.00 95.12 88 SER A O 1
ATOM 669 N N . SER A 1 89 ? -8.483 -3.831 17.707 1.00 95.94 89 SER A N 1
ATOM 670 C CA . SER A 1 89 ? -7.207 -4.004 18.408 1.00 95.94 89 SER A CA 1
ATOM 671 C C . SER A 1 89 ? -7.145 -3.218 19.723 1.00 95.94 89 SER A C 1
ATOM 673 O O . SER A 1 89 ? -6.395 -3.587 20.631 1.00 95.94 89 SER A O 1
ATOM 675 N N . GLY A 1 90 ? -7.903 -2.116 19.823 1.00 95.00 90 GLY A N 1
ATOM 676 C CA . GLY A 1 90 ? -7.826 -1.162 20.929 1.00 95.00 90 GLY A CA 1
ATOM 677 C C . GLY A 1 90 ? -6.487 -0.420 21.003 1.00 95.00 90 GLY A C 1
ATOM 678 O O . GLY A 1 90 ? -6.156 0.150 22.040 1.00 95.00 90 GLY A O 1
ATOM 679 N N . ARG A 1 91 ? -5.662 -0.470 19.943 1.00 95.25 91 ARG A N 1
ATOM 680 C CA . ARG A 1 91 ? -4.312 0.127 19.914 1.00 95.25 91 ARG A CA 1
ATOM 681 C C . ARG A 1 91 ? -4.192 1.330 18.987 1.00 95.25 91 ARG A C 1
ATOM 683 O O . ARG A 1 91 ? -3.191 2.041 19.070 1.00 95.25 91 ARG A O 1
ATOM 690 N N . THR A 1 92 ? -5.204 1.616 18.174 1.00 95.12 92 THR A N 1
ATOM 691 C CA . THR A 1 92 ? -5.194 2.733 17.221 1.00 95.12 92 THR A CA 1
ATOM 692 C C . THR A 1 92 ? -5.999 3.935 17.710 1.00 95.12 92 THR A C 1
ATOM 694 O O . THR A 1 92 ? -7.038 3.769 18.345 1.00 95.12 92 THR A O 1
ATOM 697 N N . CYS A 1 93 ? -5.557 5.146 17.382 1.00 93.81 93 CYS A N 1
ATOM 698 C CA . CYS A 1 93 ? -6.311 6.386 17.576 1.00 93.81 93 CYS A CA 1
ATOM 699 C C . CYS A 1 93 ? -6.750 7.046 16.272 1.00 93.81 93 CYS A C 1
ATOM 701 O O . CYS A 1 93 ? -7.793 7.702 16.257 1.00 93.81 93 CYS A O 1
ATOM 703 N N . VAL A 1 94 ? -5.991 6.864 15.191 1.00 94.44 94 VAL A N 1
ATOM 704 C CA . VAL A 1 94 ? -6.320 7.398 13.868 1.00 94.44 94 VAL A CA 1
ATOM 705 C C . VAL A 1 94 ? -6.000 6.374 12.796 1.00 94.44 94 VAL A C 1
ATOM 707 O O . VAL A 1 94 ? -4.984 5.684 12.861 1.00 94.44 94 VAL A O 1
ATOM 710 N N . LEU A 1 95 ? -6.876 6.303 11.806 1.00 94.94 95 LEU A N 1
ATOM 711 C CA . LEU A 1 95 ? -6.724 5.492 10.614 1.00 94.94 95 LEU A CA 1
ATOM 712 C C . LEU A 1 95 ? -6.727 6.405 9.384 1.00 94.94 95 LEU A C 1
ATOM 714 O O . LEU A 1 95 ? -7.558 7.310 9.284 1.00 94.94 95 LEU A O 1
ATOM 718 N N . VAL A 1 96 ? -5.799 6.178 8.458 1.00 94.75 96 VAL A N 1
ATOM 719 C CA . VAL A 1 96 ? -5.726 6.882 7.171 1.00 94.75 96 VAL A CA 1
ATOM 720 C C . VAL A 1 96 ? -5.712 5.837 6.065 1.00 94.75 96 VAL A C 1
ATOM 722 O O . VAL A 1 96 ? -4.686 5.200 5.842 1.00 94.75 96 VAL A O 1
ATOM 725 N N . SER A 1 97 ? -6.849 5.657 5.402 1.00 94.62 97 SER A N 1
ATOM 726 C CA . SER A 1 97 ? -7.005 4.710 4.296 1.00 94.62 97 SER A CA 1
ATOM 727 C C . SER A 1 97 ? -6.904 5.416 2.943 1.00 94.62 97 SER A C 1
ATOM 729 O O . SER A 1 97 ? -7.251 6.594 2.842 1.00 94.62 97 SER A O 1
ATOM 731 N N . GLU A 1 98 ? -6.463 4.708 1.902 1.00 92.00 98 GLU A N 1
ATOM 732 C CA . GLU A 1 98 ? -6.609 5.164 0.507 1.00 92.00 98 GLU A CA 1
ATOM 733 C C . GLU A 1 98 ? -8.086 5.346 0.122 1.00 92.00 98 GLU A C 1
ATOM 735 O O . GLU A 1 98 ? -8.432 6.319 -0.547 1.00 92.00 98 GLU A O 1
ATOM 740 N N . GLU A 1 99 ? -8.951 4.485 0.664 1.00 88.69 99 GLU A N 1
ATOM 741 C CA . GLU A 1 99 ? -10.374 4.382 0.321 1.00 88.69 99 GLU A CA 1
ATOM 742 C C . GLU A 1 99 ? -11.270 5.389 1.064 1.00 88.69 99 GLU A C 1
ATOM 744 O O . GLU A 1 99 ? -12.448 5.545 0.730 1.00 88.69 99 GLU A O 1
ATOM 749 N N . ASP A 1 100 ? -10.733 6.085 2.072 1.00 86.56 100 ASP A N 1
ATOM 750 C CA . ASP A 1 100 ? -11.481 7.043 2.887 1.00 86.56 100 ASP A CA 1
ATOM 751 C C . ASP A 1 100 ? -11.074 8.489 2.545 1.00 86.56 100 ASP A C 1
ATOM 753 O O . ASP A 1 100 ? -9.914 8.880 2.665 1.00 86.56 100 ASP A O 1
ATOM 757 N N . GLU A 1 101 ? -12.045 9.352 2.215 1.00 82.50 101 GLU A N 1
ATOM 758 C CA . GLU A 1 101 ? -11.775 10.777 1.926 1.00 82.50 101 GLU A CA 1
ATOM 759 C C . GLU A 1 101 ? -11.164 11.541 3.117 1.00 82.50 101 GLU A C 1
ATOM 761 O O . GLU A 1 101 ? -10.540 12.595 2.949 1.00 82.50 101 GLU A O 1
ATOM 766 N N . LYS A 1 102 ? -11.404 11.063 4.342 1.00 85.44 102 LYS A N 1
ATOM 767 C CA . LYS A 1 102 ? -10.985 11.703 5.591 1.00 85.44 102 LYS A CA 1
ATOM 768 C C . LYS A 1 102 ? -10.371 10.673 6.521 1.00 85.44 102 LYS A C 1
ATOM 770 O O . LYS A 1 102 ? -10.826 9.539 6.580 1.00 85.44 102 LYS A O 1
ATOM 775 N N . ALA A 1 103 ? -9.404 11.119 7.318 1.00 88.38 103 ALA A N 1
ATOM 776 C CA . ALA A 1 103 ? -8.875 10.313 8.407 1.00 88.38 103 ALA A CA 1
ATOM 777 C C . ALA A 1 103 ? -10.000 9.914 9.378 1.00 88.38 103 ALA A C 1
ATOM 779 O O . ALA A 1 103 ? -10.807 10.752 9.798 1.00 88.38 103 ALA A O 1
ATOM 780 N N . THR A 1 104 ? -10.017 8.641 9.754 1.00 90.31 104 THR A N 1
ATOM 781 C CA . THR A 1 104 ? -10.980 8.075 10.694 1.00 90.31 104 THR A CA 1
ATOM 782 C C . THR A 1 104 ? -10.407 8.170 12.103 1.00 90.31 104 THR A C 1
ATOM 784 O O . THR A 1 104 ? -9.413 7.525 12.438 1.00 90.31 104 THR A O 1
ATOM 787 N N . PHE A 1 105 ? -11.032 8.997 12.941 1.00 91.25 105 PHE A N 1
ATOM 788 C CA . PHE A 1 105 ? -10.666 9.160 14.347 1.00 91.25 105 PHE A CA 1
ATOM 789 C C . PHE A 1 105 ? -11.405 8.127 15.194 1.00 91.25 105 PHE A C 1
ATOM 791 O O . PHE A 1 105 ? -12.636 8.090 15.207 1.00 91.25 105 PHE A O 1
ATOM 798 N N . VAL A 1 106 ? -10.655 7.300 15.919 1.00 90.94 106 VAL A N 1
ATOM 799 C CA . VAL A 1 106 ? -11.220 6.239 16.758 1.00 90.94 106 VAL A CA 1
ATOM 800 C C . VAL A 1 106 ? -11.904 6.852 17.983 1.00 90.94 106 VAL A C 1
ATOM 802 O O . VAL A 1 106 ? -11.377 7.793 18.598 1.00 90.94 106 VAL A O 1
ATOM 805 N N . ASP A 1 107 ? -13.077 6.314 18.336 1.00 88.88 107 ASP A N 1
ATOM 806 C CA . ASP A 1 107 ? -13.835 6.696 19.534 1.00 88.88 107 ASP A CA 1
ATOM 807 C C . ASP A 1 107 ? -12.912 6.682 20.768 1.00 88.88 107 ASP A C 1
ATOM 809 O O . ASP A 1 107 ? -12.177 5.705 20.949 1.00 88.88 107 ASP A O 1
ATOM 813 N N . PRO A 1 108 ? -12.929 7.724 21.624 1.00 85.94 108 PRO A N 1
ATOM 814 C CA . PRO A 1 108 ? -12.113 7.782 22.836 1.00 85.94 108 PRO A CA 1
ATOM 815 C C . PRO A 1 108 ? -12.136 6.510 23.699 1.00 85.94 108 PRO A C 1
ATOM 817 O O . PRO A 1 108 ? -11.121 6.169 24.295 1.00 85.94 108 PRO A O 1
ATOM 820 N N . LYS A 1 109 ? -13.255 5.773 23.744 1.00 86.94 109 LYS A N 1
ATOM 821 C CA . LYS A 1 109 ? -13.389 4.533 24.533 1.00 86.94 109 LYS A CA 1
ATOM 822 C C . LYS A 1 109 ? -12.621 3.342 23.958 1.00 86.94 109 LYS A C 1
ATOM 824 O O . LYS A 1 109 ? -12.349 2.393 24.685 1.00 86.94 109 LYS A O 1
ATOM 829 N N . LEU A 1 110 ? -12.325 3.370 22.661 1.00 85.19 110 LEU A N 1
ATOM 830 C CA . LEU A 1 110 ? -11.637 2.306 21.918 1.00 85.19 110 LEU A CA 1
ATOM 831 C C . LEU A 1 110 ? -10.214 2.718 21.512 1.00 85.19 110 LEU A C 1
ATOM 833 O O . LEU A 1 110 ? -9.528 1.996 20.790 1.00 85.19 110 LEU A O 1
ATOM 837 N N . ARG A 1 111 ? -9.791 3.911 21.936 1.00 86.12 111 ARG A N 1
ATOM 838 C CA . ARG A 1 111 ? -8.591 4.581 21.461 1.00 86.12 111 ARG A CA 1
ATOM 839 C C . ARG A 1 111 ? -7.334 3.973 22.077 1.00 86.12 111 ARG A C 1
ATOM 841 O O . ARG A 1 111 ? -7.227 3.839 23.292 1.00 86.12 111 ARG A O 1
ATOM 848 N N . GLY A 1 112 ? -6.362 3.679 21.221 1.00 91.44 112 GLY A N 1
ATOM 849 C CA . GLY A 1 112 ? -4.982 3.437 21.630 1.00 91.44 112 GLY A CA 1
ATOM 850 C C . GLY A 1 112 ? -4.043 4.568 21.215 1.00 91.44 112 GLY A C 1
ATOM 851 O O . GLY A 1 112 ? -4.448 5.716 21.084 1.00 91.44 112 GLY A O 1
ATOM 852 N N . LYS A 1 113 ? -2.768 4.247 20.988 1.00 91.81 113 LYS A N 1
ATOM 853 C CA . LYS A 1 113 ? -1.699 5.244 20.795 1.00 91.81 113 LYS A CA 1
ATOM 854 C C . LYS A 1 113 ? -1.131 5.329 19.380 1.00 91.81 113 LYS A C 1
ATOM 856 O O . LYS A 1 113 ? -0.235 6.134 19.137 1.00 91.81 113 LYS A O 1
ATOM 861 N N . TYR A 1 114 ? -1.598 4.485 18.465 1.00 94.94 114 TYR A N 1
ATOM 862 C CA . TYR A 1 114 ? -1.027 4.383 17.125 1.00 94.94 114 TYR A CA 1
ATOM 863 C C . TYR A 1 114 ? -1.906 5.020 16.053 1.00 94.94 114 TYR A C 1
ATOM 865 O O . TYR A 1 114 ? -3.126 4.872 16.058 1.00 94.94 114 TYR A O 1
ATOM 873 N N . CYS A 1 115 ? -1.265 5.677 15.095 1.00 95.44 115 CYS A N 1
ATOM 874 C CA . CYS A 1 115 ? -1.875 6.020 13.821 1.00 95.44 115 CYS A CA 1
ATOM 875 C C . CYS A 1 115 ? -1.444 4.983 12.779 1.00 95.44 115 CYS A C 1
ATOM 877 O O . CYS A 1 115 ? -0.257 4.661 12.695 1.00 95.44 115 CYS A O 1
ATOM 879 N N . VAL A 1 116 ? -2.394 4.456 12.006 1.00 97.44 116 VAL A N 1
ATOM 880 C CA . VAL A 1 116 ? -2.117 3.489 10.935 1.00 97.44 116 VAL A CA 1
ATOM 881 C C . VAL A 1 116 ? -2.554 4.078 9.604 1.00 97.44 116 VAL A C 1
ATOM 883 O O . VAL A 1 116 ? -3.725 4.403 9.416 1.00 97.44 116 VAL A O 1
ATOM 886 N N . CYS A 1 117 ? -1.599 4.213 8.689 1.00 96.69 117 CYS A N 1
ATOM 887 C CA . CYS A 1 117 ? -1.833 4.640 7.314 1.00 96.69 117 CYS A CA 1
ATOM 888 C C . CYS A 1 117 ? -1.748 3.412 6.414 1.00 96.69 117 CYS A C 1
ATOM 890 O O . CYS A 1 117 ? -0.745 2.706 6.484 1.00 96.69 117 CYS A O 1
ATOM 892 N N . PHE A 1 118 ? -2.764 3.127 5.606 1.00 97.81 118 PHE A N 1
ATOM 893 C CA . PHE A 1 118 ? -2.797 1.897 4.823 1.00 97.81 118 PHE A CA 1
ATOM 894 C C . PHE A 1 118 ? -3.483 2.060 3.468 1.00 97.81 118 PHE A C 1
ATOM 896 O O . PHE A 1 118 ? -4.430 2.824 3.314 1.00 97.81 118 PHE A O 1
ATOM 903 N N . ASP A 1 119 ? -2.976 1.316 2.493 1.00 97.25 119 ASP A N 1
ATOM 904 C CA . ASP A 1 119 ? -3.667 1.017 1.247 1.00 97.25 119 ASP A CA 1
ATOM 905 C C . ASP A 1 119 ? -4.205 -0.412 1.395 1.00 97.25 119 ASP A C 1
ATOM 907 O O . ASP A 1 119 ? -3.404 -1.359 1.439 1.00 97.25 119 ASP A O 1
ATOM 911 N N . PRO A 1 120 ? -5.528 -0.592 1.563 1.00 95.62 120 PRO A N 1
ATOM 912 C CA . PRO A 1 120 ? -6.093 -1.908 1.802 1.00 95.62 120 PRO A CA 1
ATOM 913 C C . PRO A 1 120 ? -5.911 -2.841 0.598 1.00 95.62 120 PRO A C 1
ATOM 915 O O . PRO A 1 120 ? -5.846 -4.056 0.813 1.00 95.62 120 PRO A O 1
ATOM 918 N N . LEU A 1 121 ? -5.803 -2.309 -0.629 1.00 94.69 121 LEU A N 1
ATOM 919 C CA . LEU A 1 121 ? -5.696 -3.107 -1.848 1.00 94.69 121 LEU A CA 1
ATOM 920 C C . LEU A 1 121 ? -4.941 -2.398 -3.000 1.00 94.69 121 LEU A C 1
ATOM 922 O O . LEU A 1 121 ? -5.520 -2.035 -4.027 1.00 94.69 121 LEU A O 1
ATOM 926 N N . ASP A 1 122 ? -3.612 -2.318 -2.893 1.00 93.75 122 ASP A N 1
ATOM 927 C CA . ASP A 1 122 ? -2.728 -1.834 -3.958 1.00 93.75 122 ASP A CA 1
ATOM 928 C C . ASP A 1 122 ? -2.857 -2.685 -5.225 1.00 93.75 122 ASP A C 1
ATOM 930 O O . ASP A 1 122 ? -2.826 -3.923 -5.213 1.00 93.75 122 ASP A O 1
ATOM 934 N N . GLY A 1 123 ? -2.911 -1.992 -6.359 1.00 88.44 123 GLY A N 1
ATOM 935 C CA . GLY A 1 123 ? -2.984 -2.620 -7.666 1.00 88.44 123 GLY A CA 1
ATOM 936 C C . GLY A 1 123 ? -4.365 -3.179 -7.991 1.00 88.44 123 GLY A C 1
ATOM 937 O O . GLY A 1 123 ? -4.461 -3.978 -8.920 1.00 88.44 123 GLY A O 1
ATOM 938 N N . SER A 1 124 ? -5.434 -2.746 -7.314 1.00 81.75 124 SER A N 1
ATOM 939 C CA . SER A 1 124 ? -6.812 -3.217 -7.529 1.00 81.75 124 SER A CA 1
ATOM 940 C C . SER A 1 124 ? -7.248 -3.257 -9.003 1.00 81.75 124 SER A C 1
ATOM 942 O O . SER A 1 124 ? -7.961 -4.167 -9.444 1.00 81.75 124 SER A O 1
ATOM 944 N N . SER A 1 125 ? -6.747 -2.334 -9.832 1.00 82.06 125 SER A N 1
ATOM 945 C CA . SER A 1 125 ? -6.945 -2.335 -11.292 1.00 82.06 125 SER A CA 1
ATOM 946 C C . SER A 1 125 ? -6.583 -3.667 -11.978 1.00 82.06 125 SER A C 1
ATOM 948 O O . SER A 1 125 ? -7.230 -4.030 -12.958 1.00 82.06 125 SER A O 1
ATOM 950 N N . ASN A 1 126 ? -5.653 -4.431 -11.404 1.00 86.44 126 ASN A N 1
ATOM 951 C CA . ASN A 1 126 ? -5.111 -5.688 -11.912 1.00 86.44 126 ASN A CA 1
ATOM 952 C C . ASN A 1 126 ? -5.808 -6.954 -11.373 1.00 86.44 126 ASN A C 1
ATOM 954 O O . ASN A 1 126 ? -5.451 -8.067 -11.760 1.00 86.44 126 ASN A O 1
ATOM 958 N N . ILE A 1 127 ? -6.821 -6.809 -10.510 1.00 83.06 127 ILE A N 1
ATOM 959 C CA . ILE A 1 127 ? -7.562 -7.950 -9.944 1.00 83.06 127 ILE A CA 1
ATOM 960 C C . ILE A 1 127 ? -8.161 -8.834 -11.049 1.00 83.06 127 ILE A C 1
ATOM 962 O O . ILE A 1 127 ? -8.048 -10.057 -11.004 1.00 83.06 127 ILE A O 1
ATOM 966 N N . ASP A 1 128 ? -8.782 -8.225 -12.062 1.00 81.75 128 ASP A N 1
ATOM 967 C CA . ASP A 1 128 ? -9.544 -8.957 -13.082 1.00 81.75 128 ASP A CA 1
ATOM 968 C C . ASP A 1 128 ? -8.651 -9.770 -14.034 1.00 81.75 128 ASP A C 1
ATOM 970 O O . ASP A 1 128 ? -9.114 -10.737 -14.638 1.00 81.75 128 ASP A O 1
ATOM 974 N N . CYS A 1 129 ? -7.370 -9.404 -14.160 1.00 85.94 129 CYS A N 1
ATOM 975 C CA . CYS A 1 129 ? -6.390 -10.128 -14.972 1.00 85.94 129 CYS A CA 1
ATOM 976 C C . CYS A 1 129 ? -5.526 -11.111 -14.164 1.00 85.94 129 CYS A C 1
ATOM 978 O O . CYS A 1 129 ? -4.626 -11.724 -14.735 1.00 85.94 129 CYS A O 1
ATOM 980 N N . GLY A 1 130 ? -5.806 -11.291 -12.865 1.00 85.12 130 GLY A N 1
ATOM 981 C CA . GLY A 1 130 ? -5.122 -12.271 -12.014 1.00 85.12 130 GLY A CA 1
ATOM 982 C C . GLY A 1 130 ? -3.646 -11.956 -11.760 1.00 85.12 130 GLY A C 1
ATOM 983 O O . GLY A 1 130 ? -2.854 -12.863 -11.510 1.00 85.12 130 GLY A O 1
ATOM 984 N N . VAL A 1 131 ? -3.261 -10.686 -11.868 1.00 92.81 131 VAL A N 1
ATOM 985 C CA . VAL A 1 131 ? -1.900 -10.221 -11.580 1.00 92.81 131 VAL A CA 1
ATOM 986 C C . VAL A 1 131 ? -1.760 -9.945 -10.080 1.00 92.81 131 VAL A C 1
ATOM 988 O O . VAL A 1 131 ? -2.741 -9.647 -9.401 1.00 92.81 131 VAL A O 1
ATOM 991 N N . SER A 1 132 ? -0.533 -10.052 -9.562 1.00 94.75 132 SER A N 1
ATOM 992 C CA . SER A 1 132 ? -0.230 -9.785 -8.155 1.00 94.75 132 SER A CA 1
ATOM 993 C C . SER A 1 132 ? -0.690 -8.392 -7.721 1.00 94.75 132 SER A C 1
ATOM 995 O O . SER A 1 132 ? -0.419 -7.398 -8.396 1.00 94.75 132 SER A O 1
ATOM 997 N N . ILE A 1 133 ? -1.325 -8.354 -6.557 1.00 95.94 133 ILE A N 1
ATOM 998 C CA . ILE A 1 133 ? -1.811 -7.160 -5.853 1.00 95.94 133 ILE A CA 1
ATOM 999 C C . ILE A 1 133 ? -1.342 -7.219 -4.394 1.00 95.94 133 ILE A C 1
ATOM 1001 O O . ILE A 1 133 ? -0.656 -8.172 -4.009 1.00 95.94 133 ILE A O 1
ATOM 1005 N N . GLY A 1 134 ? -1.684 -6.241 -3.559 1.00 97.25 134 GLY A N 1
ATOM 1006 C CA . GLY A 1 134 ? -1.276 -6.300 -2.159 1.00 97.25 134 GLY A CA 1
ATOM 1007 C C . GLY A 1 134 ? -1.974 -5.326 -1.230 1.00 97.25 134 GLY A C 1
ATOM 1008 O O . GLY A 1 134 ? -2.852 -4.594 -1.636 1.00 97.25 134 GLY A O 1
ATOM 1009 N N . THR A 1 135 ? -1.565 -5.325 0.028 1.00 98.56 135 THR A N 1
ATOM 1010 C CA . THR A 1 135 ? -1.934 -4.330 1.037 1.00 98.56 135 THR A CA 1
ATOM 1011 C C . THR A 1 135 ? -0.659 -3.656 1.515 1.00 98.56 135 THR A C 1
ATOM 1013 O O . THR A 1 135 ? 0.348 -4.339 1.704 1.00 98.56 135 THR A O 1
ATOM 1016 N N . ILE A 1 136 ? -0.691 -2.351 1.762 1.00 98.75 136 ILE A N 1
ATOM 1017 C CA . ILE A 1 136 ? 0.446 -1.576 2.270 1.00 98.75 136 ILE A CA 1
ATOM 1018 C C . ILE A 1 136 ? 0.045 -0.934 3.595 1.00 98.75 136 ILE A C 1
ATOM 1020 O O . ILE A 1 136 ? -1.087 -0.484 3.734 1.00 98.75 136 ILE A O 1
ATOM 1024 N N . PHE A 1 137 ? 0.946 -0.880 4.577 1.00 98.69 137 PHE A N 1
ATOM 1025 C CA . PHE A 1 137 ? 0.680 -0.199 5.842 1.00 98.69 137 PHE A CA 1
ATOM 1026 C C . PHE A 1 137 ? 1.931 0.450 6.445 1.00 98.69 137 PHE A C 1
ATOM 1028 O O . PHE A 1 137 ? 3.034 -0.093 6.391 1.00 98.69 137 PHE A O 1
ATOM 1035 N N . GLY A 1 138 ? 1.739 1.601 7.080 1.00 98.06 138 GLY A N 1
ATOM 1036 C CA . GLY A 1 138 ? 2.714 2.312 7.900 1.00 98.06 138 GLY A CA 1
ATOM 1037 C C . GLY A 1 138 ? 2.121 2.652 9.265 1.00 98.06 138 GLY A C 1
ATOM 1038 O O . GLY A 1 138 ? 0.927 2.940 9.381 1.00 98.06 138 GLY A O 1
ATOM 1039 N N . ILE A 1 139 ? 2.948 2.596 10.307 1.00 97.31 139 ILE A N 1
ATOM 1040 C CA . ILE A 1 139 ? 2.534 2.780 11.698 1.00 97.31 139 ILE A CA 1
ATOM 1041 C C . ILE A 1 139 ? 3.329 3.927 12.314 1.00 97.31 139 ILE A C 1
ATOM 1043 O O . ILE A 1 139 ? 4.560 3.905 12.354 1.00 97.31 139 ILE A O 1
ATOM 1047 N N . TYR A 1 140 ? 2.601 4.893 12.862 1.00 94.69 140 TYR A N 1
ATOM 1048 C CA . TYR A 1 140 ? 3.128 6.016 13.626 1.00 94.69 140 TYR A CA 1
ATOM 1049 C C . TYR A 1 140 ? 2.674 5.936 15.077 1.00 94.69 140 TYR A C 1
ATOM 1051 O O . TYR A 1 140 ? 1.589 5.435 15.385 1.00 94.69 140 TYR A O 1
ATOM 1059 N N . MET A 1 141 ? 3.475 6.493 15.980 1.00 91.75 141 MET A N 1
ATOM 1060 C CA . MET A 1 141 ? 3.052 6.741 17.354 1.00 91.75 141 MET A CA 1
ATOM 1061 C C . MET A 1 141 ? 2.497 8.164 17.479 1.00 91.75 141 MET A C 1
ATOM 1063 O O . MET A 1 141 ? 3.115 9.122 17.014 1.00 91.75 141 MET A O 1
ATOM 1067 N N . ILE A 1 142 ? 1.340 8.309 18.124 1.00 89.81 142 ILE A N 1
ATOM 1068 C CA . ILE A 1 142 ? 0.753 9.610 18.452 1.00 89.81 142 ILE A CA 1
ATOM 1069 C C . ILE A 1 142 ? 1.102 9.958 19.897 1.00 89.81 142 ILE A C 1
ATOM 1071 O O . ILE A 1 142 ? 0.834 9.187 20.820 1.00 89.81 142 ILE A O 1
ATOM 1075 N N . LYS A 1 143 ? 1.727 11.125 20.084 1.00 81.06 143 LYS A N 1
ATOM 1076 C CA . LYS A 1 143 ? 2.217 11.578 21.393 1.00 81.06 143 LYS A CA 1
ATOM 1077 C C . LYS A 1 143 ? 1.076 11.997 22.318 1.00 81.06 143 LYS A C 1
ATOM 1079 O O . LYS A 1 143 ? 1.096 11.623 23.486 1.00 81.06 143 LYS A O 1
ATOM 1084 N N . ASN A 1 144 ? 0.091 12.739 21.805 1.00 81.56 144 ASN A N 1
ATOM 1085 C CA . ASN A 1 144 ? -1.052 13.204 22.584 1.00 81.56 144 ASN A CA 1
ATOM 1086 C C . ASN A 1 144 ? -2.355 12.555 22.096 1.00 81.56 144 ASN A C 1
ATOM 1088 O O . ASN A 1 144 ? -2.877 12.877 21.035 1.00 81.56 144 ASN A O 1
ATOM 1092 N N . GLN A 1 145 ? -2.890 11.625 22.885 1.00 72.31 145 GLN A N 1
ATOM 1093 C CA . GLN A 1 145 ? -4.097 10.872 22.527 1.00 72.31 145 GLN A CA 1
ATOM 1094 C C . GLN A 1 145 ? -5.396 11.633 22.824 1.00 72.31 145 GLN A C 1
ATOM 1096 O O . GLN A 1 145 ? -6.439 11.290 22.260 1.00 72.31 145 GLN A O 1
ATOM 1101 N N . ASP A 1 146 ? -5.349 12.656 23.677 1.00 71.00 146 ASP A N 1
ATOM 1102 C CA . ASP A 1 146 ? -6.536 13.390 24.126 1.00 71.00 146 ASP A CA 1
ATOM 1103 C C . ASP A 1 146 ? -6.979 14.429 23.092 1.00 71.00 146 ASP A C 1
ATOM 1105 O O . ASP A 1 146 ? -8.173 14.664 22.904 1.00 71.00 146 ASP A O 1
ATOM 1109 N N . THR A 1 147 ? -6.025 14.997 22.352 1.00 71.69 147 THR A N 1
ATOM 1110 C CA . THR A 1 147 ? -6.271 16.025 21.333 1.00 71.69 147 THR A CA 1
ATOM 1111 C C . THR A 1 147 ? -5.650 15.648 19.996 1.00 71.69 147 THR A C 1
ATOM 1113 O O . THR A 1 147 ? -4.869 16.422 19.443 1.00 71.69 147 THR A O 1
ATOM 1116 N N . VAL A 1 148 ? -5.982 14.463 19.473 1.00 79.38 148 VAL A N 1
ATOM 1117 C CA . VAL A 1 148 ? -5.415 14.033 18.191 1.00 79.38 148 VAL A CA 1
ATOM 1118 C C . VAL A 1 148 ? -5.859 14.978 17.082 1.00 79.38 148 VAL A C 1
ATOM 1120 O O . VAL A 1 148 ? -7.049 15.084 16.776 1.00 79.38 148 VAL A O 1
ATOM 1123 N N . THR A 1 149 ? -4.897 15.665 16.475 1.00 80.94 149 THR A N 1
ATOM 1124 C CA . THR A 1 149 ? -5.143 16.561 15.342 1.00 80.94 149 THR A CA 1
ATOM 1125 C C . THR A 1 149 ? -4.632 15.948 14.049 1.00 80.94 149 THR A C 1
ATOM 1127 O O . THR A 1 149 ? -3.760 15.082 14.039 1.00 80.94 149 THR A O 1
ATOM 1130 N N . LEU A 1 150 ? -5.138 16.438 12.920 1.00 79.19 150 LEU A N 1
ATOM 1131 C CA . LEU A 1 150 ? -4.642 16.033 11.608 1.00 79.19 150 LEU A CA 1
ATOM 1132 C C . LEU A 1 150 ? -3.149 16.368 11.422 1.00 79.19 150 LEU A C 1
ATOM 1134 O O . LEU A 1 150 ? -2.445 15.665 10.710 1.00 79.19 150 LEU A O 1
ATOM 1138 N N . GLU A 1 151 ? -2.631 17.398 12.093 1.00 78.94 151 GLU A N 1
ATOM 1139 C CA . GLU A 1 151 ? -1.207 17.756 12.034 1.00 78.94 151 GLU A CA 1
ATOM 1140 C C . GLU A 1 151 ? -0.297 16.719 12.700 1.00 78.94 151 GLU A C 1
ATOM 1142 O O . GLU A 1 151 ? 0.834 16.524 12.243 1.00 78.94 151 GLU A O 1
ATOM 1147 N N . GLU A 1 152 ? -0.793 16.039 13.739 1.00 79.31 152 GLU A N 1
ATOM 1148 C CA . GLU A 1 152 ? -0.107 14.913 14.385 1.00 79.31 152 GLU A CA 1
ATOM 1149 C C . GLU A 1 152 ? -0.150 13.636 13.541 1.00 79.31 152 GLU A C 1
ATOM 1151 O O . GLU A 1 152 ? 0.639 12.725 13.767 1.00 79.31 152 GLU A O 1
ATOM 1156 N N . VAL A 1 153 ? -1.053 13.563 12.562 1.00 80.06 153 VAL A N 1
ATOM 1157 C CA . VAL A 1 153 ? -1.140 12.457 11.598 1.00 80.06 153 VAL A CA 1
ATOM 1158 C C . VAL A 1 153 ? -0.169 12.677 10.438 1.00 80.06 153 VAL A C 1
ATOM 1160 O O . VAL A 1 153 ? 0.440 11.730 9.951 1.00 80.06 153 VAL A O 1
ATOM 1163 N N . LEU A 1 154 ? 0.013 13.931 10.012 1.00 84.94 154 LEU A N 1
ATOM 1164 C CA . LEU A 1 154 ? 0.896 14.335 8.912 1.00 84.94 154 LEU A CA 1
ATOM 1165 C C . LEU A 1 154 ? 2.371 14.405 9.347 1.00 84.94 154 LEU A C 1
ATOM 1167 O O . LEU A 1 154 ? 3.028 15.452 9.259 1.00 84.94 154 LEU A O 1
ATOM 1171 N N . GLN A 1 155 ? 2.879 13.283 9.847 1.00 86.19 155 GLN A N 1
ATOM 1172 C CA . GLN A 1 155 ? 4.277 13.102 10.229 1.00 86.19 155 GLN A CA 1
ATOM 1173 C C . GLN A 1 155 ? 5.146 12.788 8.999 1.00 86.19 155 GLN A C 1
ATOM 1175 O O . GLN A 1 155 ? 4.643 12.278 7.993 1.00 86.19 155 GLN A O 1
ATOM 1180 N N . PRO A 1 156 ? 6.446 13.125 9.025 1.00 91.75 156 PRO A N 1
ATOM 1181 C CA . PRO A 1 156 ? 7.376 12.687 7.992 1.00 91.75 156 PRO A CA 1
ATOM 1182 C C . PRO A 1 156 ? 7.589 11.169 8.035 1.00 91.75 156 PRO A C 1
ATOM 1184 O O . PRO A 1 156 ? 7.458 10.544 9.085 1.00 91.75 156 PRO A O 1
ATOM 1187 N N . GLY A 1 157 ? 7.954 10.565 6.901 1.00 91.56 157 GLY A N 1
ATOM 1188 C CA . GLY A 1 157 ? 8.150 9.112 6.789 1.00 91.56 157 GLY A CA 1
ATOM 1189 C C . GLY A 1 157 ? 9.120 8.536 7.828 1.00 91.56 157 GLY A C 1
ATOM 1190 O O . GLY A 1 157 ? 8.873 7.462 8.369 1.00 91.56 157 GLY A O 1
ATOM 1191 N N . LYS A 1 158 ? 10.192 9.269 8.153 1.00 93.75 158 LYS A N 1
ATOM 1192 C CA . LYS A 1 158 ? 11.221 8.860 9.127 1.00 93.75 158 LYS A CA 1
ATOM 1193 C C . LYS A 1 158 ? 10.717 8.647 10.560 1.00 93.75 158 LYS A C 1
ATOM 1195 O O . LYS A 1 158 ? 11.427 8.029 11.342 1.00 93.75 158 LYS A O 1
ATOM 1200 N N . ASP A 1 159 ? 9.534 9.163 10.897 1.00 94.19 159 ASP A N 1
ATOM 1201 C CA . ASP A 1 159 ? 8.944 9.027 12.234 1.00 94.19 159 ASP A CA 1
ATOM 1202 C C . ASP A 1 159 ? 8.073 7.755 12.360 1.00 94.19 159 ASP A C 1
ATOM 1204 O O . ASP A 1 159 ? 7.497 7.496 13.420 1.00 94.19 159 ASP A O 1
ATOM 1208 N N . MET A 1 160 ? 7.958 6.941 11.298 1.00 94.69 160 MET A N 1
ATOM 1209 C CA . MET A 1 160 ? 7.316 5.627 11.394 1.00 94.69 160 MET A CA 1
ATOM 1210 C C . MET A 1 160 ? 8.099 4.705 12.324 1.00 94.69 160 MET A C 1
ATOM 1212 O O . MET A 1 160 ? 9.324 4.643 12.291 1.00 94.69 160 MET A O 1
ATOM 1216 N N . ILE A 1 161 ? 7.362 3.934 13.115 1.00 94.31 161 ILE A N 1
ATOM 1217 C CA . ILE A 1 161 ? 7.921 2.936 14.037 1.00 94.31 161 ILE A CA 1
ATOM 1218 C C . ILE A 1 161 ? 7.886 1.522 13.453 1.00 94.31 161 ILE A C 1
ATOM 1220 O O . ILE A 1 161 ? 8.575 0.626 13.932 1.00 94.31 161 ILE A O 1
ATOM 1224 N N . ALA A 1 162 ? 7.043 1.307 12.446 1.00 96.38 162 ALA A N 1
ATOM 1225 C CA . ALA A 1 162 ? 6.950 0.065 11.705 1.00 96.38 162 ALA A CA 1
ATOM 1226 C C . ALA A 1 162 ? 6.253 0.315 10.369 1.00 96.38 162 ALA A C 1
ATOM 1228 O O . ALA A 1 162 ? 5.377 1.176 10.262 1.00 96.38 162 ALA A O 1
ATOM 1229 N N . ALA A 1 163 ? 6.604 -0.476 9.365 1.00 98.44 163 ALA A N 1
ATOM 1230 C CA . ALA A 1 163 ? 5.925 -0.483 8.081 1.00 98.44 163 ALA A CA 1
ATOM 1231 C C . ALA A 1 163 ? 5.985 -1.875 7.460 1.00 98.44 163 ALA A C 1
ATOM 1233 O O . ALA A 1 163 ? 6.843 -2.696 7.799 1.00 98.44 163 ALA A O 1
ATOM 1234 N N . GLY A 1 164 ? 5.074 -2.140 6.537 1.00 98.56 164 GLY A N 1
ATOM 1235 C CA . GLY A 1 164 ? 5.020 -3.415 5.856 1.00 98.56 164 GLY A CA 1
ATOM 1236 C C . GLY A 1 164 ? 4.091 -3.415 4.658 1.00 98.56 164 GLY A C 1
ATOM 1237 O O . GLY A 1 164 ? 3.366 -2.459 4.382 1.00 98.56 164 GLY A O 1
ATOM 1238 N N . TYR A 1 165 ? 4.115 -4.533 3.950 1.00 98.75 165 TYR A N 1
ATOM 1239 C CA . TYR A 1 165 ? 3.113 -4.861 2.948 1.00 98.75 165 TYR A CA 1
ATOM 1240 C C . TYR A 1 165 ? 2.805 -6.353 2.973 1.00 98.75 165 TYR A C 1
ATOM 1242 O O . TYR A 1 165 ? 3.617 -7.167 3.414 1.00 98.75 165 TYR A O 1
ATOM 1250 N N . CYS A 1 166 ? 1.640 -6.721 2.456 1.00 98.69 166 CYS A N 1
ATOM 1251 C CA . CYS A 1 166 ? 1.292 -8.095 2.136 1.00 98.69 166 CYS A CA 1
ATOM 1252 C C . CYS A 1 166 ? 1.036 -8.210 0.637 1.00 98.69 166 CYS A C 1
ATOM 1254 O O . CYS A 1 166 ? 0.179 -7.518 0.105 1.00 98.69 166 CYS A O 1
ATOM 1256 N N . MET A 1 167 ? 1.802 -9.048 -0.053 1.00 98.19 167 MET A N 1
ATOM 1257 C CA . MET A 1 167 ? 1.646 -9.327 -1.475 1.00 98.19 167 MET A CA 1
ATOM 1258 C C . MET A 1 167 ? 0.787 -10.576 -1.661 1.00 98.19 167 MET A C 1
ATOM 1260 O O . MET A 1 167 ? 1.144 -11.650 -1.177 1.00 98.19 167 MET A O 1
ATOM 1264 N N . TYR A 1 168 ? -0.295 -10.448 -2.424 1.00 96.75 168 TYR A N 1
ATOM 1265 C CA . TYR A 1 168 ? -1.167 -11.539 -2.851 1.00 96.75 168 TYR A CA 1
ATOM 1266 C C . TYR A 1 168 ? -0.778 -11.949 -4.279 1.00 96.75 168 TYR A C 1
ATOM 1268 O O . TYR A 1 168 ? -1.359 -11.484 -5.260 1.00 96.75 168 TYR A O 1
ATOM 1276 N N . GLY A 1 169 ? 0.281 -12.754 -4.395 1.00 93.94 169 GLY A N 1
ATOM 1277 C CA . GLY A 1 169 ? 0.797 -13.259 -5.670 1.00 93.94 169 GLY A CA 1
ATOM 1278 C C . GLY A 1 169 ? 0.611 -14.770 -5.814 1.00 93.94 169 GLY A C 1
ATOM 1279 O O . GLY A 1 169 ? -0.361 -15.340 -5.326 1.00 93.94 169 GLY A O 1
ATOM 1280 N N . SER A 1 170 ? 1.585 -15.440 -6.439 1.00 92.94 170 SER A N 1
ATOM 1281 C CA . SER A 1 170 ? 1.642 -16.912 -6.488 1.00 92.94 170 SER A CA 1
ATOM 1282 C C . SER A 1 170 ? 1.691 -17.551 -5.095 1.00 92.94 170 SER A C 1
ATOM 1284 O O . SER A 1 170 ? 1.207 -18.661 -4.899 1.00 92.94 170 SER A O 1
ATOM 1286 N N . SER A 1 171 ? 2.263 -16.834 -4.131 1.00 93.56 171 SER A N 1
ATOM 1287 C CA . SER A 1 171 ? 2.141 -17.070 -2.697 1.00 93.56 171 SER A CA 1
ATOM 1288 C C . SER A 1 171 ? 1.726 -15.768 -2.010 1.00 93.56 171 SER A C 1
ATOM 1290 O O . SER A 1 171 ? 1.948 -14.675 -2.542 1.00 93.56 171 SER A O 1
ATOM 1292 N N . CYS A 1 172 ? 1.135 -15.880 -0.820 1.00 97.44 172 CYS A N 1
ATOM 1293 C CA . CYS A 1 172 ? 0.833 -14.725 0.018 1.00 97.44 172 CYS A CA 1
ATOM 1294 C C . CYS A 1 172 ? 2.033 -14.434 0.928 1.00 97.44 172 CYS A C 1
ATOM 1296 O O . CYS A 1 172 ? 2.362 -15.250 1.791 1.00 97.44 172 CYS A O 1
ATOM 1298 N N . THR A 1 173 ? 2.691 -13.293 0.722 1.00 98.12 173 THR A N 1
ATOM 1299 C CA . THR A 1 173 ? 3.938 -12.935 1.414 1.00 98.12 173 THR A CA 1
ATOM 1300 C C . THR A 1 173 ? 3.775 -11.611 2.147 1.00 98.12 173 THR A C 1
ATOM 1302 O O . THR A 1 173 ? 3.475 -10.596 1.529 1.00 98.12 173 THR A O 1
ATOM 1305 N N . LEU A 1 174 ? 4.004 -11.598 3.456 1.00 98.69 174 LEU A N 1
ATOM 1306 C CA . LEU A 1 174 ? 4.029 -10.396 4.283 1.00 98.69 174 LEU A CA 1
ATOM 1307 C C . LEU A 1 174 ? 5.479 -9.984 4.540 1.00 98.69 174 LEU A C 1
ATOM 1309 O O . LEU A 1 174 ? 6.275 -10.786 5.021 1.00 98.69 174 LEU A O 1
ATOM 1313 N N . VAL A 1 175 ? 5.823 -8.738 4.225 1.00 98.75 175 VAL A N 1
ATOM 1314 C CA . VAL A 1 175 ? 7.125 -8.134 4.521 1.00 98.75 175 VAL A CA 1
ATOM 1315 C C . VAL A 1 175 ? 6.940 -7.054 5.576 1.00 98.75 175 VAL A C 1
ATOM 1317 O O . VAL A 1 175 ? 6.056 -6.210 5.447 1.00 98.75 175 VAL A O 1
ATOM 1320 N N . LEU A 1 176 ? 7.754 -7.104 6.627 1.00 98.50 176 LEU A N 1
ATOM 1321 C CA . LEU A 1 176 ? 7.636 -6.251 7.805 1.00 98.50 176 LEU A CA 1
ATOM 1322 C C . LEU A 1 176 ? 9.007 -5.720 8.221 1.00 98.50 176 LEU A C 1
ATOM 1324 O O . LEU A 1 176 ? 9.995 -6.458 8.227 1.00 98.50 176 LEU A O 1
ATOM 1328 N N . SER A 1 177 ? 9.029 -4.462 8.647 1.00 97.38 177 SER A N 1
ATOM 1329 C CA . SER A 1 177 ? 10.106 -3.895 9.449 1.00 97.38 177 SER A CA 1
ATOM 1330 C C . SER A 1 177 ? 9.542 -3.128 10.639 1.00 97.38 177 SER A C 1
ATOM 1332 O O . SER A 1 177 ? 8.532 -2.434 10.521 1.00 97.38 177 SER A O 1
ATOM 1334 N N . THR A 1 178 ? 10.225 -3.237 11.776 1.00 93.88 178 THR A N 1
ATOM 1335 C CA . THR A 1 178 ? 9.999 -2.439 12.991 1.00 93.88 178 THR A CA 1
ATOM 1336 C C . THR A 1 178 ? 11.203 -1.538 13.308 1.00 93.88 178 THR A C 1
ATOM 1338 O O . THR A 1 178 ? 11.448 -1.238 14.471 1.00 93.88 178 THR A O 1
ATOM 1341 N N . GLY A 1 179 ? 11.998 -1.170 12.290 1.00 89.19 179 GLY A N 1
ATOM 1342 C CA . GLY A 1 179 ? 13.200 -0.328 12.425 1.00 89.19 179 GLY A CA 1
ATOM 1343 C C . GLY A 1 179 ? 14.505 -1.075 12.738 1.00 89.19 179 GLY A C 1
ATOM 1344 O O . GLY A 1 179 ? 15.524 -0.443 12.985 1.00 89.19 179 GLY A O 1
ATOM 1345 N N . ASN A 1 180 ? 14.474 -2.413 12.755 1.00 87.50 180 ASN A N 1
ATOM 1346 C CA . ASN A 1 180 ? 15.644 -3.270 12.974 1.00 87.50 180 ASN A CA 1
ATOM 1347 C C . ASN A 1 180 ? 15.793 -4.272 11.818 1.00 87.50 180 ASN A C 1
ATOM 1349 O O . ASN A 1 180 ? 15.811 -5.488 12.021 1.00 87.50 180 ASN A O 1
ATOM 1353 N N . GLY A 1 181 ? 15.850 -3.764 10.585 1.00 93.44 181 GLY A N 1
ATOM 1354 C CA . GLY A 1 181 ? 15.923 -4.599 9.387 1.00 93.44 181 GLY A CA 1
ATOM 1355 C C . GLY A 1 181 ? 14.559 -5.081 8.892 1.00 93.44 181 GLY A C 1
ATOM 1356 O O . GLY A 1 181 ? 13.505 -4.706 9.413 1.00 93.44 181 GLY A O 1
ATOM 1357 N N . VAL A 1 182 ? 14.575 -5.882 7.827 1.00 98.31 182 VAL A N 1
ATOM 1358 C CA . VAL A 1 182 ? 13.380 -6.247 7.052 1.00 98.31 182 VAL A CA 1
ATOM 1359 C C . VAL A 1 182 ? 13.255 -7.759 6.985 1.00 98.31 182 VAL A C 1
ATOM 1361 O O . VAL A 1 182 ? 14.205 -8.441 6.619 1.00 98.31 182 VAL A O 1
ATOM 1364 N N . ASN A 1 183 ? 12.079 -8.297 7.297 1.00 98.38 183 ASN A N 1
ATOM 1365 C CA . ASN A 1 183 ? 11.835 -9.738 7.290 1.00 98.38 183 ASN A CA 1
ATOM 1366 C C . ASN A 1 183 ? 10.607 -10.079 6.442 1.00 98.38 183 ASN A C 1
ATOM 1368 O O . ASN A 1 183 ? 9.595 -9.379 6.485 1.00 98.38 183 ASN A O 1
ATOM 1372 N N . GLY A 1 184 ? 10.699 -11.165 5.674 1.00 98.25 184 GLY A N 1
ATOM 1373 C CA . GLY A 1 184 ? 9.620 -11.691 4.842 1.00 98.25 184 GLY A CA 1
ATOM 1374 C C . GLY A 1 184 ? 9.074 -13.021 5.358 1.00 98.25 184 GLY A C 1
ATOM 1375 O O . GLY A 1 184 ? 9.819 -13.961 5.657 1.00 98.25 184 GLY A O 1
ATOM 1376 N N . PHE A 1 185 ? 7.751 -13.110 5.406 1.00 98.38 185 PHE A N 1
ATOM 1377 C CA . PHE A 1 185 ? 6.987 -14.247 5.894 1.00 98.38 185 PHE A CA 1
ATOM 1378 C C . PHE A 1 185 ? 6.029 -14.722 4.809 1.00 98.38 185 PHE A C 1
ATOM 1380 O O . PHE A 1 185 ? 5.350 -13.910 4.192 1.00 98.38 185 PHE A O 1
ATOM 1387 N N . THR A 1 186 ? 5.935 -16.027 4.595 1.00 98.25 186 THR A N 1
ATOM 1388 C CA . THR A 1 186 ? 5.002 -16.619 3.631 1.00 98.25 186 THR A CA 1
ATOM 1389 C C . THR A 1 186 ? 3.868 -17.290 4.395 1.00 98.25 186 THR A C 1
ATOM 1391 O O . THR A 1 186 ? 4.115 -17.985 5.380 1.00 98.25 186 THR A O 1
ATOM 1394 N N . LEU A 1 187 ? 2.626 -17.048 3.978 1.00 97.81 187 LEU A N 1
ATOM 1395 C CA . LEU A 1 187 ? 1.447 -17.684 4.557 1.00 97.81 187 LEU A CA 1
ATOM 1396 C C . LEU A 1 187 ? 1.432 -19.166 4.182 1.00 97.81 187 LEU A C 1
ATOM 1398 O O . LEU A 1 187 ? 1.356 -19.488 2.997 1.00 97.81 187 LEU A O 1
ATOM 1402 N N . ASP A 1 188 ? 1.435 -20.045 5.181 1.00 95.38 188 ASP A N 1
ATOM 1403 C CA . ASP A 1 188 ? 1.036 -21.441 5.020 1.00 95.38 188 ASP A CA 1
ATOM 1404 C C . ASP A 1 188 ? -0.494 -21.527 5.161 1.00 95.38 188 ASP A C 1
ATOM 1406 O O . ASP A 1 188 ? -1.020 -21.318 6.262 1.00 95.38 188 ASP A O 1
ATOM 1410 N N . PRO A 1 189 ? -1.245 -21.819 4.082 1.00 91.75 189 PRO A N 1
ATOM 1411 C CA . PRO A 1 189 ? -2.703 -21.884 4.144 1.00 91.75 189 PRO A CA 1
ATOM 1412 C C . PRO A 1 189 ? -3.233 -23.039 5.003 1.00 91.75 189 PRO A C 1
ATOM 1414 O O . PRO A 1 189 ? -4.363 -22.958 5.477 1.00 91.75 189 PRO A O 1
ATOM 1417 N N . SER A 1 190 ? -2.442 -24.098 5.197 1.00 92.44 190 SER A N 1
ATOM 1418 C CA . SER A 1 190 ? -2.827 -25.279 5.979 1.00 92.44 190 SER A CA 1
ATOM 1419 C C . SER A 1 190 ? -2.784 -24.987 7.476 1.00 92.44 190 SER A C 1
ATOM 1421 O O . SER A 1 190 ? -3.621 -25.479 8.228 1.00 92.44 190 SER A O 1
ATOM 1423 N N . LEU A 1 191 ? -1.822 -24.162 7.897 1.00 93.38 191 LEU A N 1
ATOM 1424 C CA . LEU A 1 191 ? -1.666 -23.724 9.286 1.00 93.38 191 LEU A CA 1
ATOM 1425 C C . LEU A 1 191 ? -2.405 -22.411 9.574 1.00 93.38 191 LEU A C 1
ATOM 1427 O O . LEU A 1 191 ? -2.748 -22.133 10.719 1.00 93.38 191 LEU A O 1
ATOM 1431 N N . GLY A 1 192 ? -2.649 -21.591 8.549 1.00 94.62 192 GLY A N 1
ATOM 1432 C CA . GLY A 1 192 ? -3.188 -20.240 8.711 1.00 94.62 192 GLY A CA 1
ATOM 1433 C C . GLY A 1 192 ? -2.183 -19.260 9.328 1.00 94.62 192 GLY A C 1
ATOM 1434 O O . GLY A 1 192 ? -2.590 -18.246 9.907 1.00 94.62 192 GLY A O 1
ATOM 1435 N N . GLU A 1 193 ? -0.885 -19.550 9.200 1.00 95.94 193 GLU A N 1
ATOM 1436 C CA . GLU A 1 193 ? 0.213 -18.829 9.847 1.00 95.94 193 GLU A CA 1
ATOM 1437 C C . GLU A 1 193 ? 1.227 -18.294 8.834 1.00 95.94 193 GLU A C 1
ATOM 1439 O O . GLU A 1 193 ? 1.564 -18.948 7.848 1.00 95.94 193 GLU A O 1
ATOM 1444 N N . PHE A 1 194 ? 1.738 -17.090 9.094 1.00 98.00 194 PHE A N 1
ATOM 1445 C CA . PHE A 1 194 ? 2.845 -16.511 8.335 1.00 98.00 194 PHE A CA 1
ATOM 1446 C C . PHE A 1 194 ? 4.170 -17.005 8.917 1.00 98.00 194 PHE A C 1
ATOM 1448 O O . PHE A 1 194 ? 4.522 -16.657 10.047 1.00 98.00 194 PHE A O 1
ATOM 1455 N N . ILE A 1 195 ? 4.911 -17.790 8.136 1.00 97.31 195 ILE A N 1
ATOM 1456 C CA . ILE A 1 195 ? 6.185 -18.402 8.526 1.00 97.31 195 ILE A CA 1
ATOM 1457 C C . ILE A 1 195 ? 7.331 -17.634 7.878 1.00 97.31 195 ILE A C 1
ATOM 1459 O O . ILE A 1 195 ? 7.290 -17.317 6.687 1.00 97.31 195 ILE A O 1
ATOM 1463 N N . MET A 1 196 ? 8.366 -17.323 8.653 1.00 97.00 196 MET A N 1
ATOM 1464 C CA . MET A 1 196 ? 9.550 -16.633 8.156 1.00 97.00 196 MET A CA 1
ATOM 1465 C C . MET A 1 196 ? 10.215 -17.451 7.048 1.00 97.00 196 MET A C 1
ATOM 1467 O O . MET A 1 196 ? 10.582 -18.605 7.241 1.00 97.00 196 MET A O 1
ATOM 1471 N N . THR A 1 197 ? 10.383 -16.823 5.890 1.00 96.50 197 THR A N 1
ATOM 1472 C CA . THR A 1 197 ? 10.999 -17.429 4.694 1.00 96.50 197 THR A CA 1
ATOM 1473 C C . THR A 1 197 ? 12.165 -16.600 4.169 1.00 96.50 197 THR A C 1
ATOM 1475 O O . THR A 1 197 ? 13.035 -17.125 3.483 1.00 96.50 197 THR A O 1
ATOM 1478 N N . HIS A 1 198 ? 12.206 -15.313 4.519 1.00 96.25 198 HIS A N 1
ATOM 1479 C CA . HIS A 1 198 ? 13.225 -14.369 4.080 1.00 96.25 198 HIS A CA 1
ATOM 1480 C C . HIS A 1 198 ? 13.711 -13.552 5.291 1.00 96.25 198 HIS A C 1
ATOM 1482 O O . HIS A 1 198 ? 13.216 -12.445 5.512 1.00 96.25 198 HIS A O 1
ATOM 1488 N N . PRO A 1 199 ? 14.605 -14.104 6.131 1.00 96.12 199 PRO A N 1
ATOM 1489 C CA . PRO A 1 199 ? 15.197 -13.357 7.239 1.00 96.12 199 PRO A CA 1
ATOM 1490 C C . PRO A 1 199 ? 16.167 -12.282 6.725 1.00 96.12 199 PRO A C 1
ATOM 1492 O O . PRO A 1 199 ? 16.871 -12.525 5.746 1.00 96.12 199 PRO A O 1
ATOM 1495 N N . ASP A 1 200 ? 16.212 -11.133 7.404 1.00 96.25 200 ASP A N 1
ATOM 1496 C CA . ASP A 1 200 ? 17.153 -10.020 7.168 1.00 96.25 200 ASP A CA 1
ATOM 1497 C C . ASP A 1 200 ? 17.362 -9.679 5.681 1.00 96.25 200 ASP A C 1
ATOM 1499 O O . ASP A 1 200 ? 18.459 -9.747 5.125 1.00 96.25 200 ASP A O 1
ATOM 1503 N N . ILE A 1 201 ? 16.269 -9.328 5.006 1.00 98.06 201 ILE A N 1
ATOM 1504 C CA . ILE A 1 201 ? 16.288 -8.926 3.605 1.00 98.06 201 ILE A CA 1
ATOM 1505 C C . ILE A 1 201 ? 17.186 -7.694 3.444 1.00 98.06 201 ILE A C 1
ATOM 1507 O O . ILE A 1 201 ? 16.918 -6.632 4.011 1.00 98.06 201 ILE A O 1
ATOM 1511 N N . LYS A 1 202 ? 18.215 -7.829 2.602 1.00 97.06 202 LYS A N 1
ATOM 1512 C CA . LYS A 1 202 ? 19.052 -6.728 2.116 1.00 97.06 202 LYS A CA 1
ATOM 1513 C C . LYS A 1 202 ? 18.894 -6.576 0.617 1.00 97.06 202 LYS A C 1
ATOM 1515 O O . LYS A 1 202 ? 18.984 -7.561 -0.119 1.00 97.06 202 LYS A O 1
ATOM 1520 N N . ILE A 1 203 ? 18.701 -5.343 0.157 1.00 93.94 203 ILE A N 1
ATOM 1521 C CA . ILE A 1 203 ? 18.655 -5.089 -1.277 1.00 93.94 203 ILE A CA 1
ATOM 1522 C C . ILE A 1 203 ? 20.054 -5.295 -1.884 1.00 93.94 203 ILE A C 1
ATOM 1524 O O . ILE A 1 203 ? 21.049 -4.804 -1.343 1.00 93.94 203 ILE A O 1
ATOM 1528 N N . PRO A 1 204 ? 20.174 -5.996 -3.025 1.00 92.62 204 PRO A N 1
ATOM 1529 C CA . PRO A 1 204 ? 21.446 -6.096 -3.725 1.00 92.62 204 PRO A CA 1
ATOM 1530 C C . PRO A 1 204 ? 21.984 -4.711 -4.132 1.00 92.62 204 PRO A C 1
ATOM 1532 O O . PRO A 1 204 ? 21.242 -3.925 -4.729 1.00 92.62 204 PRO A O 1
ATOM 1535 N N . PRO A 1 205 ? 23.287 -4.420 -3.931 1.00 86.19 205 PRO A N 1
ATOM 1536 C CA . PRO A 1 205 ? 23.856 -3.088 -4.169 1.00 86.19 205 PRO A CA 1
ATOM 1537 C C . PRO A 1 205 ? 23.809 -2.657 -5.644 1.00 86.19 205 PRO A C 1
ATOM 1539 O O . PRO A 1 205 ? 23.874 -1.470 -5.960 1.00 86.19 205 PRO A O 1
ATOM 1542 N N . LYS A 1 206 ? 23.696 -3.613 -6.578 1.00 82.75 206 LYS A N 1
ATOM 1543 C CA . LYS A 1 206 ? 23.549 -3.345 -8.012 1.00 82.75 206 LYS A CA 1
ATOM 1544 C C . LYS A 1 206 ? 22.534 -4.296 -8.635 1.00 82.75 206 LYS A C 1
ATOM 1546 O O . LYS A 1 206 ? 22.780 -5.493 -8.744 1.00 82.75 206 LYS A O 1
ATOM 1551 N N . GLY A 1 207 ? 21.425 -3.746 -9.125 1.00 87.88 207 GLY A N 1
ATOM 1552 C CA . GLY A 1 207 ? 20.414 -4.510 -9.854 1.00 87.88 207 GLY A CA 1
ATOM 1553 C C . GLY A 1 207 ? 20.511 -4.400 -11.374 1.00 87.88 207 GLY A C 1
ATOM 1554 O O . GLY A 1 207 ? 20.981 -3.400 -11.932 1.00 87.88 207 GLY A O 1
ATOM 1555 N N . LYS A 1 208 ? 19.997 -5.424 -12.056 1.00 93.31 208 LYS A N 1
ATOM 1556 C CA . LYS A 1 208 ? 19.926 -5.513 -13.527 1.00 93.31 208 LYS A CA 1
ATOM 1557 C C . LYS A 1 208 ? 18.542 -5.166 -14.085 1.00 93.31 208 LYS A C 1
ATOM 1559 O O . LYS A 1 208 ? 18.316 -5.335 -15.278 1.00 93.31 208 LYS A O 1
ATOM 1564 N N . ILE A 1 209 ? 17.621 -4.700 -13.241 1.00 96.44 209 ILE A N 1
ATOM 1565 C CA . ILE A 1 209 ? 16.226 -4.425 -13.599 1.00 96.44 209 ILE A CA 1
ATOM 1566 C C . ILE A 1 209 ? 15.923 -2.939 -13.404 1.00 96.44 209 ILE A C 1
ATOM 1568 O O . ILE A 1 209 ? 16.393 -2.329 -12.441 1.00 96.44 209 ILE A O 1
ATOM 1572 N N . TYR A 1 210 ? 15.132 -2.374 -14.312 1.00 96.88 210 TYR A N 1
ATOM 1573 C CA . TYR A 1 210 ? 14.439 -1.107 -14.100 1.00 96.88 210 TYR A CA 1
ATOM 1574 C C . TYR A 1 210 ? 12.935 -1.309 -14.320 1.00 96.88 210 TYR A C 1
ATOM 1576 O O . TYR A 1 210 ? 12.521 -2.083 -15.186 1.00 96.88 210 TYR A O 1
ATOM 1584 N N . SER A 1 211 ? 12.125 -0.654 -13.495 1.00 97.56 211 SER A N 1
ATOM 1585 C CA . SER A 1 211 ? 10.675 -0.820 -13.465 1.00 97.56 211 SER A CA 1
ATOM 1586 C C . SER A 1 211 ? 9.982 0.519 -13.573 1.00 97.56 211 SER A C 1
ATOM 1588 O O . SER A 1 211 ? 10.024 1.309 -12.637 1.00 97.56 211 SER A O 1
ATOM 1590 N N . VAL A 1 212 ? 9.360 0.779 -14.721 1.00 95.62 212 VAL A N 1
ATOM 1591 C CA . VAL A 1 212 ? 8.690 2.047 -15.018 1.00 95.62 212 VAL A CA 1
ATOM 1592 C C . VAL A 1 212 ? 7.640 1.848 -16.112 1.00 95.62 212 VAL A C 1
ATOM 1594 O O . VAL A 1 212 ? 7.827 1.039 -17.022 1.00 95.62 212 VAL A O 1
ATOM 1597 N N . ASN A 1 213 ? 6.548 2.614 -16.064 1.00 94.94 213 ASN A N 1
ATOM 1598 C CA . ASN A 1 213 ? 5.562 2.639 -17.143 1.00 94.94 213 ASN A CA 1
ATOM 1599 C C . ASN A 1 213 ? 6.064 3.477 -18.329 1.00 94.94 213 ASN A C 1
ATOM 1601 O O . ASN A 1 213 ? 5.837 4.690 -18.384 1.00 94.94 213 ASN A O 1
ATOM 1605 N N . GLU A 1 214 ? 6.709 2.834 -19.302 1.00 95.75 214 GLU A N 1
ATOM 1606 C CA . GLU A 1 214 ? 7.224 3.512 -20.499 1.00 95.75 214 GLU A CA 1
ATOM 1607 C C . GLU A 1 214 ? 6.146 4.132 -21.402 1.00 95.75 214 GLU A C 1
ATOM 1609 O O . GLU A 1 214 ? 6.453 5.004 -22.215 1.00 95.75 214 GLU A O 1
ATOM 1614 N N . GLY A 1 215 ? 4.866 3.787 -21.217 1.00 93.75 215 GLY A N 1
ATOM 1615 C CA . GLY A 1 215 ? 3.755 4.462 -21.897 1.00 93.75 215 GLY A CA 1
ATOM 1616 C C . GLY A 1 215 ? 3.675 5.965 -21.589 1.00 93.75 215 GLY A C 1
ATOM 1617 O O . GLY A 1 215 ? 3.102 6.734 -22.366 1.00 93.75 215 GLY A O 1
ATOM 1618 N N . ASN A 1 216 ? 4.301 6.405 -20.492 1.00 90.75 216 ASN A N 1
ATOM 1619 C CA . ASN A 1 216 ? 4.390 7.810 -20.100 1.00 90.75 216 ASN A CA 1
ATOM 1620 C C . ASN A 1 216 ? 5.642 8.529 -20.628 1.00 90.75 216 ASN A C 1
ATOM 1622 O O . ASN A 1 216 ? 5.812 9.709 -20.323 1.00 90.75 216 ASN A O 1
ATOM 1626 N N . ALA A 1 217 ? 6.472 7.889 -21.464 1.00 92.06 217 ALA A N 1
ATOM 1627 C CA . ALA A 1 217 ? 7.759 8.433 -21.912 1.00 92.06 217 ALA A CA 1
ATOM 1628 C C . ALA A 1 217 ? 7.691 9.865 -22.465 1.00 92.06 217 ALA A C 1
ATOM 1630 O O . ALA A 1 217 ? 8.535 10.702 -22.156 1.00 92.06 217 ALA A O 1
ATOM 1631 N N . LYS A 1 218 ? 6.633 10.194 -23.217 1.00 92.44 218 LYS A N 1
ATOM 1632 C CA . LYS A 1 218 ? 6.427 11.541 -23.784 1.00 92.44 218 LYS A CA 1
ATOM 1633 C C . LYS A 1 218 ? 6.194 12.650 -22.741 1.00 92.44 218 LYS A C 1
ATOM 1635 O O . LYS A 1 218 ? 6.239 13.832 -23.086 1.00 92.44 218 LYS A O 1
ATOM 1640 N N . ASN A 1 219 ? 5.841 12.283 -21.508 1.00 89.56 219 ASN A N 1
ATOM 1641 C CA . ASN A 1 219 ? 5.495 13.214 -20.433 1.00 89.56 219 ASN A CA 1
ATOM 1642 C C . ASN A 1 219 ? 6.606 13.358 -19.388 1.00 89.56 219 ASN A C 1
ATOM 1644 O O . ASN A 1 219 ? 6.485 14.245 -18.542 1.00 89.56 219 ASN A O 1
ATOM 1648 N N . TRP A 1 220 ? 7.630 12.502 -19.420 1.00 88.06 220 TRP A N 1
ATOM 1649 C CA . TRP A 1 220 ? 8.729 12.539 -18.461 1.00 88.06 220 TRP A CA 1
ATOM 1650 C C . TRP A 1 220 ? 9.560 13.813 -18.589 1.00 88.06 220 TRP A C 1
ATOM 1652 O O . TRP A 1 220 ? 9.615 14.451 -19.645 1.00 88.06 220 TRP A O 1
ATOM 1662 N N . ASP A 1 221 ? 10.220 14.166 -17.492 1.00 87.81 221 ASP A N 1
ATOM 1663 C CA . ASP A 1 221 ? 11.262 15.178 -17.507 1.00 87.81 221 ASP A CA 1
ATOM 1664 C C . ASP A 1 221 ? 12.550 14.656 -18.170 1.00 87.81 221 ASP A C 1
ATOM 1666 O O . ASP A 1 221 ? 12.745 13.458 -18.408 1.00 87.81 221 ASP A O 1
ATOM 1670 N N . THR A 1 222 ? 13.441 15.590 -18.506 1.00 91.94 222 THR A N 1
ATOM 1671 C CA . THR A 1 222 ? 14.703 15.274 -19.181 1.00 91.94 222 THR A CA 1
ATOM 1672 C C . THR A 1 222 ? 15.590 14.317 -18.370 1.00 91.94 222 THR A C 1
ATOM 1674 O O . THR A 1 222 ? 16.120 13.383 -18.975 1.00 91.94 222 THR A O 1
ATOM 1677 N N . PRO A 1 223 ? 15.780 14.486 -17.041 1.00 91.38 223 PRO A N 1
ATOM 1678 C CA . PRO A 1 223 ? 16.577 13.550 -16.244 1.00 91.38 223 PRO A CA 1
ATOM 1679 C C . PRO A 1 223 ? 16.038 12.116 -16.261 1.00 91.38 223 PRO A C 1
ATOM 1681 O O . PRO A 1 223 ? 16.811 11.184 -16.490 1.00 91.38 223 PRO A O 1
ATOM 1684 N N . THR A 1 224 ? 14.727 11.931 -16.089 1.00 90.88 224 THR A N 1
ATOM 1685 C CA . THR A 1 224 ? 14.088 10.607 -16.120 1.00 90.88 224 THR A CA 1
ATOM 1686 C C . THR A 1 224 ? 14.250 9.957 -17.489 1.00 90.88 224 THR A C 1
ATOM 1688 O O . THR A 1 224 ? 14.669 8.802 -17.574 1.00 90.88 224 THR A O 1
ATOM 1691 N N . ALA A 1 225 ? 13.969 10.697 -18.568 1.00 93.88 225 ALA A N 1
ATOM 1692 C CA . ALA A 1 225 ? 14.101 10.184 -19.929 1.00 93.88 225 ALA A CA 1
ATOM 1693 C C . ALA A 1 225 ? 15.539 9.726 -20.225 1.00 93.88 225 ALA A C 1
ATOM 1695 O O . ALA A 1 225 ? 15.738 8.606 -20.696 1.00 93.88 225 ALA A O 1
ATOM 1696 N N . LYS A 1 226 ? 16.539 10.539 -19.857 1.00 94.81 226 LYS A N 1
ATOM 1697 C CA . LYS 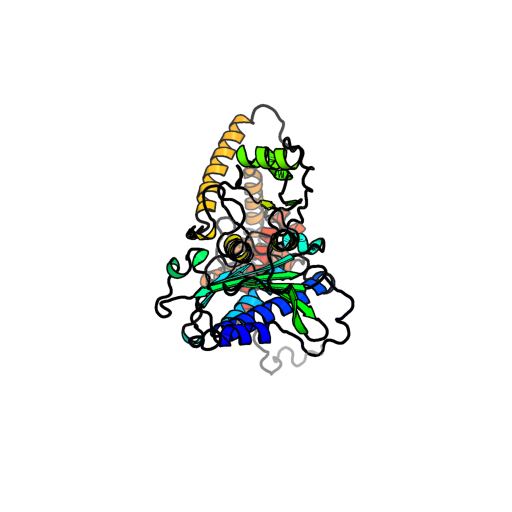A 1 226 ? 17.963 10.192 -20.001 1.00 94.81 226 LYS A CA 1
ATOM 1698 C C . LYS A 1 226 ? 18.361 8.976 -19.167 1.00 94.81 226 LYS A C 1
ATOM 1700 O O . LYS A 1 226 ? 19.153 8.155 -19.621 1.00 94.81 226 LYS A O 1
ATOM 1705 N N . TYR A 1 227 ? 17.833 8.842 -17.951 1.00 93.56 227 TYR A N 1
ATOM 1706 C CA . TYR A 1 227 ? 18.115 7.681 -17.108 1.00 93.56 227 TYR A CA 1
ATOM 1707 C C . TYR A 1 227 ? 17.570 6.386 -17.725 1.00 93.56 227 TYR A C 1
ATOM 1709 O O . TYR A 1 227 ? 18.294 5.392 -17.808 1.00 93.56 227 TYR A O 1
ATOM 1717 N N . VAL A 1 228 ? 16.318 6.397 -18.193 1.00 95.50 228 VAL A N 1
ATOM 1718 C CA . VAL A 1 228 ? 15.699 5.234 -18.851 1.00 95.50 228 VAL A CA 1
ATOM 1719 C C . VAL A 1 228 ? 16.421 4.898 -20.158 1.00 95.50 228 VAL A C 1
ATOM 1721 O O . VAL A 1 228 ? 16.672 3.727 -20.432 1.00 95.50 228 VAL A O 1
ATOM 1724 N N . GLU A 1 229 ? 16.831 5.902 -20.934 1.00 96.75 229 GLU A N 1
ATOM 1725 C CA . GLU A 1 229 ? 17.659 5.705 -22.127 1.00 96.75 229 GLU A CA 1
ATOM 1726 C C . GLU A 1 229 ? 19.002 5.048 -21.783 1.00 96.75 229 GLU A C 1
ATOM 1728 O O . GLU A 1 229 ? 19.351 4.035 -22.385 1.00 96.75 229 GLU A O 1
ATOM 1733 N N . LYS A 1 230 ? 19.700 5.525 -20.743 1.00 95.81 230 LYS A N 1
ATOM 1734 C CA . LYS A 1 230 ? 20.940 4.908 -20.242 1.00 95.81 230 LYS A CA 1
ATOM 1735 C C . LYS A 1 230 ? 20.733 3.463 -19.776 1.00 95.81 230 LYS A C 1
ATOM 1737 O O . LYS A 1 230 ? 21.639 2.646 -19.908 1.00 95.81 230 LYS A O 1
ATOM 1742 N N . CYS A 1 231 ? 19.559 3.125 -19.240 1.00 94.81 231 CYS A N 1
ATOM 1743 C CA . CYS A 1 231 ? 19.237 1.743 -18.874 1.00 94.81 231 CYS A CA 1
ATOM 1744 C C . CYS A 1 231 ? 19.157 0.820 -20.100 1.00 94.81 231 CYS A C 1
ATOM 1746 O O . CYS A 1 231 ? 19.530 -0.348 -19.991 1.00 94.81 231 CYS A O 1
ATOM 1748 N N . LYS A 1 232 ? 18.692 1.331 -21.248 1.00 97.06 232 LYS A N 1
ATOM 1749 C CA . LYS A 1 232 ? 18.556 0.583 -22.510 1.00 97.06 232 LYS A CA 1
ATOM 1750 C C . LYS A 1 232 ? 19.847 0.549 -23.323 1.00 97.06 232 LYS A C 1
ATOM 1752 O O . LYS A 1 232 ? 20.182 -0.485 -23.892 1.00 97.06 232 LYS A O 1
ATOM 1757 N N . TYR A 1 233 ? 20.555 1.672 -23.364 1.00 97.06 233 TYR A N 1
ATOM 1758 C CA . TYR A 1 233 ? 21.743 1.895 -24.182 1.00 97.06 233 TYR A CA 1
ATOM 1759 C C . TYR A 1 233 ? 22.904 2.385 -23.302 1.00 97.06 233 TYR A C 1
ATOM 1761 O O . TYR A 1 233 ? 23.298 3.551 -23.375 1.00 97.06 233 TYR A O 1
ATOM 1769 N N . PRO A 1 234 ? 23.432 1.529 -22.412 1.00 95.00 234 PRO A N 1
ATOM 1770 C CA . PRO A 1 234 ? 24.564 1.891 -21.569 1.00 95.00 234 PRO A CA 1
ATOM 1771 C C . PRO A 1 234 ? 25.812 2.185 -22.413 1.00 95.00 234 PRO A C 1
ATOM 1773 O O . PRO A 1 234 ? 26.172 1.425 -23.308 1.00 95.00 234 PRO A O 1
ATOM 1776 N N . THR A 1 235 ? 26.500 3.284 -22.100 1.00 93.56 235 THR A N 1
ATOM 1777 C CA . THR A 1 235 ? 27.741 3.711 -22.775 1.00 93.56 235 THR A CA 1
ATOM 1778 C C . THR A 1 235 ? 29.006 3.362 -21.987 1.00 93.56 235 THR A C 1
ATOM 1780 O O . THR A 1 235 ? 30.110 3.641 -22.436 1.00 93.56 235 THR A O 1
ATOM 1783 N N . ASP A 1 236 ? 28.857 2.783 -20.796 1.00 91.06 236 ASP A N 1
ATOM 1784 C CA . ASP A 1 236 ? 29.941 2.432 -19.870 1.00 91.06 236 ASP A CA 1
ATOM 1785 C C . ASP A 1 236 ? 30.415 0.973 -20.020 1.00 91.06 236 ASP A C 1
ATOM 1787 O O . ASP A 1 236 ? 31.115 0.450 -19.156 1.00 91.06 236 ASP A O 1
ATOM 1791 N N . GLY A 1 237 ? 30.006 0.298 -21.100 1.00 90.81 237 GLY A N 1
ATOM 1792 C CA . GLY A 1 237 ? 30.325 -1.106 -21.371 1.00 90.81 237 GLY A CA 1
ATOM 1793 C C . GLY A 1 237 ? 29.506 -2.116 -20.559 1.00 90.81 237 GLY A C 1
ATOM 1794 O O . GLY A 1 237 ? 29.694 -3.321 -20.723 1.00 90.81 237 GLY A O 1
ATOM 1795 N N . SER A 1 238 ? 28.589 -1.667 -19.694 1.00 91.38 238 SER A N 1
ATOM 1796 C CA . SER A 1 238 ? 27.673 -2.571 -18.994 1.00 91.38 238 SER A CA 1
ATOM 1797 C C . SER A 1 238 ? 26.580 -3.113 -19.922 1.00 91.38 238 SER A C 1
ATOM 1799 O O . SER A 1 238 ? 26.276 -2.535 -20.960 1.00 91.38 238 SER A O 1
ATOM 1801 N N . SER A 1 239 ? 25.980 -4.254 -19.575 1.00 94.88 239 SER A N 1
ATOM 1802 C CA . SER A 1 239 ? 24.838 -4.783 -20.332 1.00 94.88 239 SER A CA 1
ATOM 1803 C C . SER A 1 239 ? 23.570 -3.955 -20.070 1.00 94.88 239 SER A C 1
ATOM 1805 O O . SER A 1 239 ? 23.378 -3.503 -18.934 1.00 94.88 239 SER A O 1
ATOM 1807 N N . PRO A 1 240 ? 22.664 -3.813 -21.060 1.00 97.06 240 PRO A N 1
ATOM 1808 C CA . PRO A 1 240 ? 21.357 -3.195 -20.853 1.00 97.06 240 PRO A CA 1
ATOM 1809 C C . PRO A 1 240 ? 20.601 -3.813 -19.673 1.00 97.06 240 PRO A C 1
ATOM 1811 O O . PRO A 1 240 ? 20.645 -5.026 -19.443 1.00 97.06 240 PRO A O 1
ATOM 1814 N N . LYS A 1 241 ? 19.874 -2.981 -18.926 1.00 95.56 241 LYS A N 1
ATOM 1815 C CA . LYS A 1 241 ? 18.990 -3.452 -17.856 1.00 95.56 241 LYS A CA 1
ATOM 1816 C C . LYS A 1 241 ? 17.705 -4.023 -18.456 1.00 95.56 241 LYS A C 1
ATOM 1818 O O . LYS A 1 241 ? 17.186 -3.530 -19.451 1.00 95.56 241 LYS A O 1
ATOM 1823 N N . SER A 1 242 ? 17.153 -5.045 -17.813 1.00 97.81 242 SER A N 1
ATOM 1824 C CA . SER A 1 242 ? 15.855 -5.614 -18.174 1.00 97.81 242 SER A CA 1
ATOM 1825 C C . SER A 1 242 ? 14.710 -4.724 -17.694 1.00 97.81 242 SER A C 1
ATOM 1827 O O . SER A 1 242 ? 14.642 -4.397 -16.509 1.00 97.81 242 SER A O 1
ATOM 1829 N N . LEU A 1 243 ? 13.770 -4.405 -18.585 1.00 97.94 243 LEU A N 1
ATOM 1830 C CA . LEU A 1 243 ? 12.494 -3.801 -18.206 1.00 97.94 243 LEU A CA 1
ATOM 1831 C C . LEU A 1 243 ? 11.595 -4.859 -17.557 1.00 97.94 243 LEU A C 1
ATOM 1833 O O . LEU A 1 243 ? 11.350 -5.923 -18.137 1.00 97.94 243 LEU A O 1
ATOM 1837 N N . ARG A 1 244 ? 11.080 -4.571 -16.366 1.00 98.00 244 ARG A N 1
ATOM 1838 C CA . ARG A 1 244 ? 9.984 -5.322 -15.739 1.00 98.00 244 ARG A CA 1
ATOM 1839 C C . ARG A 1 244 ? 9.024 -4.321 -15.133 1.00 98.00 244 ARG A C 1
ATOM 1841 O O . ARG A 1 244 ? 9.466 -3.526 -14.324 1.00 98.00 244 ARG A O 1
ATOM 1848 N N . TYR A 1 245 ? 7.756 -4.359 -15.511 1.00 97.00 245 TYR A N 1
ATOM 1849 C CA . TYR A 1 245 ? 6.731 -3.495 -14.938 1.00 97.00 245 TYR A CA 1
ATOM 1850 C C . TYR A 1 245 ? 5.446 -4.306 -14.815 1.00 97.00 245 TYR A C 1
ATOM 1852 O O . TYR A 1 245 ? 4.838 -4.644 -15.829 1.00 97.00 245 TYR A O 1
ATOM 1860 N N . ILE A 1 246 ? 5.105 -4.692 -13.587 1.00 95.94 246 ILE A N 1
ATOM 1861 C CA . ILE A 1 246 ? 3.917 -5.500 -13.289 1.00 95.94 246 ILE A CA 1
ATOM 1862 C C . ILE A 1 246 ? 2.680 -4.602 -13.275 1.00 95.94 246 ILE A C 1
ATOM 1864 O O . ILE A 1 246 ? 1.621 -5.014 -13.739 1.00 95.94 246 ILE A O 1
ATOM 1868 N N . GLY A 1 247 ? 2.823 -3.366 -12.789 1.00 92.19 247 GLY A N 1
ATOM 1869 C CA . GLY A 1 247 ? 1.715 -2.415 -12.690 1.00 92.19 247 GLY A CA 1
ATOM 1870 C C . GLY A 1 247 ? 0.969 -2.456 -11.353 1.00 92.19 247 GLY A C 1
ATOM 1871 O O . GLY A 1 247 ? -0.062 -1.801 -11.235 1.00 92.19 247 GLY A O 1
ATOM 1872 N N . SER A 1 248 ? 1.489 -3.184 -10.359 1.00 93.50 248 SER A N 1
ATOM 1873 C CA . SER A 1 248 ? 1.158 -3.059 -8.928 1.00 93.50 248 SER A CA 1
ATOM 1874 C C . SER A 1 248 ? 2.428 -2.643 -8.194 1.00 93.50 248 SER A C 1
ATOM 1876 O O . SER A 1 248 ? 3.492 -3.238 -8.413 1.00 93.50 248 SER A O 1
ATOM 1878 N N . MET A 1 249 ? 2.329 -1.618 -7.341 1.00 94.94 249 MET A N 1
ATOM 1879 C CA . MET A 1 249 ? 3.487 -1.092 -6.626 1.00 94.94 249 MET A CA 1
ATOM 1880 C C . MET A 1 249 ? 4.083 -2.155 -5.705 1.00 94.94 249 MET A C 1
ATOM 1882 O O . MET A 1 249 ? 5.295 -2.363 -5.739 1.00 94.94 249 MET A O 1
ATOM 1886 N N . VAL A 1 250 ? 3.249 -2.875 -4.949 1.00 97.12 250 VAL A N 1
ATOM 1887 C CA . VAL A 1 250 ? 3.678 -3.966 -4.063 1.00 97.12 250 VAL A CA 1
ATOM 1888 C C . VAL A 1 250 ? 4.505 -4.994 -4.829 1.00 97.12 250 VAL A C 1
ATOM 1890 O O . VAL A 1 250 ? 5.602 -5.346 -4.398 1.00 97.12 250 VAL A O 1
ATOM 1893 N N . ALA A 1 251 ? 4.027 -5.447 -5.989 1.00 97.06 251 ALA A N 1
ATOM 1894 C CA . ALA A 1 251 ? 4.704 -6.486 -6.757 1.00 97.06 251 ALA A CA 1
ATOM 1895 C C . ALA A 1 251 ? 6.037 -6.003 -7.364 1.00 97.06 251 ALA A C 1
ATOM 1897 O O . ALA A 1 251 ? 7.045 -6.720 -7.345 1.00 97.06 251 ALA A O 1
ATOM 1898 N N . ASP A 1 252 ? 6.066 -4.778 -7.896 1.00 97.62 252 ASP A N 1
ATOM 1899 C CA . ASP A 1 252 ? 7.277 -4.198 -8.476 1.00 97.62 252 ASP A CA 1
ATOM 1900 C C . ASP A 1 252 ? 8.330 -3.853 -7.406 1.00 97.62 252 ASP A C 1
ATOM 1902 O O . ASP A 1 252 ? 9.525 -4.100 -7.620 1.00 97.62 252 ASP A O 1
ATOM 1906 N N . VAL A 1 253 ? 7.912 -3.356 -6.237 1.00 97.38 253 VAL A N 1
ATOM 1907 C CA . VAL A 1 253 ? 8.802 -3.077 -5.100 1.00 97.38 253 VAL A CA 1
ATOM 1908 C C . VAL A 1 253 ? 9.297 -4.371 -4.460 1.00 97.38 253 VAL A C 1
ATOM 1910 O O . VAL A 1 253 ? 10.493 -4.474 -4.210 1.00 97.38 253 VAL A O 1
ATOM 1913 N N . HIS A 1 254 ? 8.450 -5.388 -4.276 1.00 98.19 254 HIS A N 1
ATOM 1914 C CA . HIS A 1 254 ? 8.866 -6.688 -3.735 1.00 98.19 254 HIS A CA 1
ATOM 1915 C C . HIS A 1 254 ? 9.974 -7.327 -4.579 1.00 98.19 254 HIS A C 1
ATOM 1917 O O . HIS A 1 254 ? 11.017 -7.731 -4.061 1.00 98.19 254 HIS A O 1
ATOM 1923 N N . ARG A 1 255 ? 9.809 -7.331 -5.908 1.00 97.75 255 ARG A N 1
ATOM 1924 C CA . ARG A 1 255 ? 10.862 -7.786 -6.825 1.00 97.75 255 ARG A CA 1
ATOM 1925 C C . ARG A 1 255 ? 12.125 -6.935 -6.705 1.00 97.75 255 ARG A C 1
ATOM 1927 O O . ARG A 1 255 ? 13.224 -7.481 -6.730 1.00 97.75 255 ARG A O 1
ATOM 1934 N N . THR A 1 256 ? 11.984 -5.613 -6.609 1.00 97.25 256 THR A N 1
ATOM 1935 C CA . THR A 1 256 ? 13.128 -4.696 -6.473 1.00 97.25 256 THR A CA 1
ATOM 1936 C C . THR A 1 256 ? 13.896 -4.954 -5.178 1.00 97.25 256 THR A C 1
ATOM 1938 O O . THR A 1 256 ? 15.122 -4.968 -5.197 1.00 97.25 256 THR A O 1
ATOM 1941 N N . LEU A 1 257 ? 13.184 -5.230 -4.087 1.00 95.75 257 LEU A N 1
ATOM 1942 C CA . LEU A 1 257 ? 13.751 -5.532 -2.780 1.00 95.75 257 LEU A CA 1
ATOM 1943 C C . LEU A 1 257 ? 14.595 -6.817 -2.809 1.00 95.75 257 LEU A C 1
ATOM 1945 O O . LEU A 1 257 ? 15.707 -6.826 -2.295 1.00 95.75 257 LEU A O 1
ATOM 1949 N N . LEU A 1 258 ? 14.102 -7.881 -3.455 1.00 95.94 258 LEU A N 1
ATOM 1950 C CA . LEU A 1 258 ? 14.791 -9.178 -3.490 1.00 95.94 258 LEU A CA 1
ATOM 1951 C C . LEU A 1 258 ? 15.864 -9.285 -4.581 1.00 95.94 258 LEU A C 1
ATOM 1953 O O . LEU A 1 258 ? 16.919 -9.874 -4.360 1.00 95.94 258 LEU A O 1
ATOM 1957 N N . TYR A 1 259 ? 15.603 -8.766 -5.782 1.00 95.50 259 TYR A N 1
ATOM 1958 C CA . TYR A 1 259 ? 16.493 -8.945 -6.941 1.00 95.50 259 TYR A CA 1
ATOM 1959 C C . TYR A 1 259 ? 17.378 -7.731 -7.216 1.00 95.50 259 TYR A C 1
ATOM 1961 O O . TYR A 1 259 ? 18.249 -7.773 -8.093 1.00 95.50 259 TYR A O 1
ATOM 1969 N N . GLY A 1 260 ? 17.168 -6.647 -6.472 1.00 92.12 260 GLY A N 1
ATOM 1970 C CA . GLY A 1 260 ? 17.791 -5.364 -6.731 1.00 92.12 260 GLY A CA 1
ATOM 1971 C C . GLY A 1 260 ? 17.269 -4.730 -8.016 1.00 92.12 260 GLY A C 1
ATOM 1972 O O . GLY A 1 260 ? 16.648 -5.350 -8.884 1.00 92.12 260 GLY A O 1
ATOM 1973 N N . GLY A 1 261 ? 17.576 -3.452 -8.182 1.00 94.44 261 GLY A N 1
ATOM 1974 C CA . GLY A 1 261 ? 17.195 -2.697 -9.366 1.00 94.44 261 GLY A CA 1
ATOM 1975 C C . GLY A 1 261 ? 16.668 -1.345 -8.961 1.00 94.44 261 GLY A C 1
ATOM 1976 O O . GLY A 1 261 ? 17.090 -0.789 -7.953 1.00 94.44 261 GLY A O 1
ATOM 1977 N N . ILE A 1 262 ? 15.767 -0.819 -9.774 1.00 95.62 262 ILE A N 1
ATOM 1978 C CA . ILE A 1 262 ? 15.112 0.447 -9.497 1.00 95.62 262 ILE A CA 1
ATOM 1979 C C . ILE A 1 262 ? 13.645 0.375 -9.910 1.00 95.62 262 ILE A C 1
ATOM 1981 O O . ILE A 1 262 ? 13.313 -0.119 -10.991 1.00 95.62 262 ILE A O 1
ATOM 1985 N N . PHE A 1 263 ? 12.778 0.897 -9.051 1.00 96.62 263 PHE A N 1
ATOM 1986 C CA . PHE A 1 263 ? 11.388 1.195 -9.361 1.00 96.62 263 PHE A CA 1
ATOM 1987 C C . PHE A 1 263 ? 11.235 2.706 -9.514 1.00 96.62 263 PHE A C 1
ATOM 1989 O O . PHE A 1 263 ? 11.723 3.463 -8.677 1.00 96.62 263 PHE A O 1
ATOM 1996 N N . LEU A 1 264 ? 10.592 3.147 -10.595 1.00 94.38 264 LEU A N 1
ATOM 1997 C CA . LEU A 1 264 ? 10.344 4.555 -10.870 1.00 94.38 264 LEU A CA 1
ATOM 1998 C C . LEU A 1 264 ? 8.854 4.794 -11.097 1.00 94.38 264 LEU A C 1
ATOM 2000 O O . LEU A 1 264 ? 8.233 4.188 -11.972 1.00 94.38 264 LEU A O 1
ATOM 2004 N N . TYR A 1 265 ? 8.326 5.776 -10.374 1.00 92.50 265 TYR A N 1
ATOM 2005 C CA . TYR A 1 265 ? 7.036 6.392 -10.657 1.00 92.50 265 TYR A CA 1
ATOM 2006 C C . TYR A 1 265 ? 7.208 7.921 -10.693 1.00 92.50 265 TYR A C 1
ATOM 2008 O O . TYR A 1 265 ? 6.791 8.622 -9.771 1.00 92.50 265 TYR A O 1
ATOM 2016 N N . PRO A 1 266 ? 7.901 8.448 -11.719 1.00 86.38 266 PRO A N 1
ATOM 2017 C CA . PRO A 1 266 ? 8.288 9.852 -11.771 1.00 86.38 266 PRO A CA 1
ATOM 2018 C C . PRO A 1 266 ? 7.062 10.758 -11.915 1.00 86.38 266 PRO A C 1
ATOM 2020 O O . PRO A 1 266 ? 6.031 10.361 -12.468 1.00 86.38 266 PRO A O 1
ATOM 2023 N N . ALA A 1 267 ? 7.201 12.003 -11.456 1.00 82.31 267 ALA A N 1
ATOM 2024 C CA . ALA A 1 267 ? 6.272 13.059 -11.824 1.00 82.31 267 ALA A CA 1
ATOM 2025 C C . ALA A 1 267 ? 6.261 13.243 -13.347 1.00 82.31 267 ALA A C 1
ATOM 2027 O O . ALA A 1 267 ? 7.269 13.051 -14.032 1.00 82.31 267 ALA A O 1
ATOM 2028 N N . ASP A 1 268 ? 5.112 13.632 -13.884 1.00 78.25 268 ASP A N 1
ATOM 2029 C CA . ASP A 1 268 ? 4.975 13.905 -15.307 1.00 78.25 268 ASP A CA 1
ATOM 2030 C C . ASP A 1 268 ? 4.108 15.149 -15.546 1.00 78.25 268 ASP A C 1
ATOM 2032 O O . ASP A 1 268 ? 3.553 15.743 -14.619 1.00 78.25 268 ASP A O 1
ATOM 2036 N N . LYS A 1 269 ? 3.988 15.579 -16.805 1.00 74.31 269 LYS A N 1
ATOM 2037 C CA . LYS A 1 269 ? 3.203 16.776 -17.163 1.00 74.31 269 LYS A CA 1
ATOM 2038 C C . LYS A 1 269 ? 1.726 16.716 -16.741 1.00 74.31 269 LYS A C 1
ATOM 2040 O O . LYS A 1 269 ? 1.096 17.765 -16.643 1.00 74.31 269 LYS A O 1
ATOM 2045 N N . LYS A 1 270 ? 1.154 15.522 -16.563 1.00 74.75 270 LYS A N 1
ATOM 2046 C CA . LYS A 1 270 ? -0.238 15.321 -16.132 1.00 74.75 270 LYS A CA 1
ATOM 2047 C C . LYS A 1 270 ? -0.355 15.201 -14.614 1.00 74.75 270 LYS A C 1
ATOM 2049 O O . LYS A 1 270 ? -1.370 15.616 -14.063 1.00 74.75 270 LYS A O 1
ATOM 2054 N N . SER A 1 271 ? 0.677 14.680 -13.961 1.00 76.62 271 SER A N 1
ATOM 2055 C CA . SER A 1 271 ? 0.770 14.500 -12.515 1.00 76.62 271 SER A CA 1
ATOM 2056 C C . SER A 1 271 ? 2.083 15.109 -12.001 1.00 76.62 271 SER A C 1
ATOM 2058 O O . SER A 1 271 ? 3.036 14.374 -11.725 1.00 76.62 271 SER A O 1
ATOM 2060 N N . PRO A 1 272 ? 2.159 16.452 -11.857 1.00 73.81 272 PRO A N 1
ATOM 2061 C CA . PRO A 1 272 ? 3.400 17.148 -11.495 1.00 73.81 272 PRO A CA 1
ATOM 2062 C C . PRO A 1 272 ? 3.933 16.803 -10.098 1.00 73.81 272 PRO A C 1
ATOM 2064 O O . PRO A 1 272 ? 5.105 17.031 -9.813 1.00 73.81 272 PRO A O 1
ATOM 2067 N N . SER A 1 273 ? 3.076 16.269 -9.227 1.00 72.44 273 SER A N 1
ATOM 2068 C CA . SER A 1 273 ? 3.413 15.773 -7.889 1.00 72.44 273 SER A CA 1
ATOM 2069 C C . SER A 1 273 ? 3.591 14.250 -7.830 1.00 72.44 273 SER A C 1
ATOM 2071 O O . SER A 1 273 ? 3.672 13.699 -6.740 1.00 72.44 273 SER A O 1
ATOM 2073 N N . GLY A 1 274 ? 3.616 13.559 -8.975 1.00 75.50 274 GLY A N 1
ATOM 2074 C CA . GLY A 1 274 ? 3.499 12.100 -9.026 1.00 75.50 274 GLY A CA 1
ATOM 2075 C C . GLY A 1 274 ? 2.057 11.620 -8.818 1.00 75.50 274 GLY A C 1
ATOM 2076 O O . GLY A 1 274 ? 1.156 12.414 -8.537 1.00 75.50 274 GLY A O 1
ATOM 2077 N N . LYS A 1 275 ? 1.830 10.317 -9.032 1.00 78.75 275 LYS A N 1
ATOM 2078 C CA . LYS A 1 275 ? 0.515 9.671 -8.846 1.00 78.75 275 LYS A CA 1
ATOM 2079 C C . LYS A 1 275 ? 0.396 8.954 -7.498 1.00 78.75 275 LYS A C 1
ATOM 2081 O O . LYS A 1 275 ? -0.695 8.917 -6.943 1.00 78.75 275 LYS A O 1
ATOM 2086 N N . LEU A 1 276 ? 1.499 8.382 -7.016 1.00 84.31 276 LEU A N 1
ATOM 2087 C CA . LEU A 1 276 ? 1.529 7.619 -5.770 1.00 84.31 276 LEU A CA 1
ATOM 2088 C C . LEU A 1 276 ? 1.297 8.542 -4.575 1.00 84.31 276 LEU A C 1
A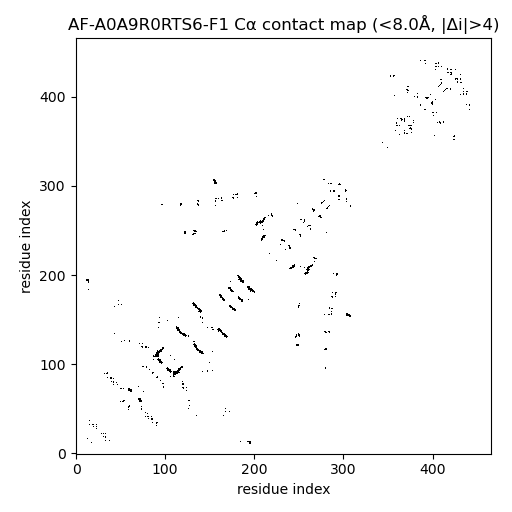TOM 2090 O O . LEU A 1 276 ? 1.786 9.675 -4.541 1.00 84.31 276 LEU A O 1
ATOM 2094 N N . ARG A 1 277 ? 0.556 8.051 -3.592 1.00 88.75 277 ARG A N 1
ATOM 2095 C CA . ARG A 1 277 ? 0.143 8.798 -2.416 1.00 88.75 277 ARG A CA 1
ATOM 2096 C C . ARG A 1 277 ? 1.112 8.547 -1.281 1.00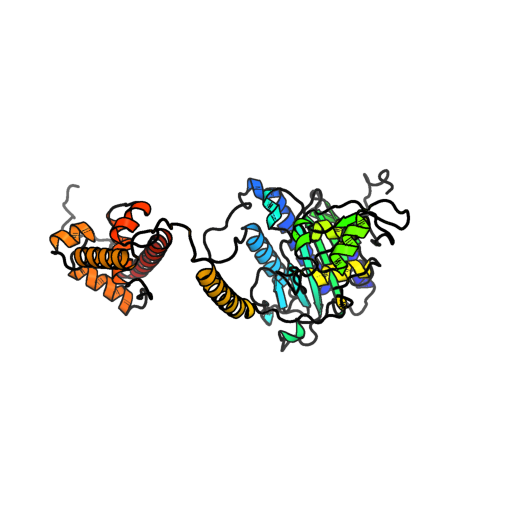 88.75 277 ARG A C 1
ATOM 2098 O O . ARG A 1 277 ? 1.493 7.430 -0.943 1.00 88.75 277 ARG A O 1
ATOM 2105 N N . VAL A 1 278 ? 1.543 9.648 -0.689 1.00 89.06 278 VAL A N 1
ATOM 2106 C CA . VAL A 1 278 ? 2.742 9.649 0.142 1.00 89.06 278 VAL A CA 1
ATOM 2107 C C . VAL A 1 278 ? 2.563 8.833 1.428 1.00 89.06 278 VAL A C 1
ATOM 2109 O O . VAL A 1 278 ? 3.437 8.038 1.754 1.00 89.06 278 VAL A O 1
ATOM 2112 N N . MET A 1 279 ? 1.425 8.976 2.116 1.00 89.00 279 MET A N 1
ATOM 2113 C CA . MET A 1 279 ? 1.214 8.411 3.459 1.00 89.00 279 MET A CA 1
ATOM 2114 C C . MET A 1 279 ? 1.089 6.885 3.499 1.00 89.00 279 MET A C 1
ATOM 2116 O O . MET A 1 279 ? 1.570 6.269 4.444 1.00 89.00 279 MET A O 1
ATOM 2120 N N . TYR A 1 280 ? 0.428 6.283 2.511 1.00 91.00 280 TYR A N 1
ATOM 2121 C CA . TYR A 1 280 ? 0.058 4.864 2.545 1.00 91.00 280 TYR A CA 1
ATOM 2122 C C . TYR A 1 280 ? 0.665 4.024 1.413 1.00 91.00 280 TYR A C 1
ATOM 2124 O O . TYR A 1 280 ? 0.636 2.806 1.512 1.00 91.00 280 TYR A O 1
ATOM 2132 N N . GLU A 1 281 ? 1.303 4.634 0.406 1.00 92.56 281 GLU A N 1
ATOM 2133 C CA . GLU A 1 281 ? 2.080 3.909 -0.614 1.00 92.56 281 GLU A CA 1
ATOM 2134 C C . GLU A 1 281 ? 3.583 4.209 -0.480 1.00 92.56 281 GLU A C 1
ATOM 2136 O O . GLU A 1 281 ? 4.403 3.316 -0.253 1.00 92.56 281 GLU A O 1
ATOM 2141 N N . VAL A 1 282 ? 3.965 5.486 -0.601 1.00 94.44 282 VAL A N 1
ATOM 2142 C CA . VAL A 1 282 ? 5.376 5.871 -0.779 1.00 94.44 282 VAL A CA 1
ATOM 2143 C C . VAL A 1 282 ? 6.182 5.736 0.513 1.00 94.44 282 VAL A C 1
ATOM 2145 O O . VAL A 1 282 ? 7.269 5.155 0.485 1.00 94.44 282 VAL A O 1
ATOM 2148 N N . PHE A 1 283 ? 5.684 6.255 1.638 1.00 95.81 283 PHE A N 1
ATOM 2149 C CA . PHE A 1 283 ? 6.388 6.189 2.918 1.00 95.81 283 PHE A CA 1
ATOM 2150 C C . PHE A 1 283 ? 6.621 4.748 3.382 1.00 95.81 283 PHE A C 1
ATOM 2152 O O . PHE A 1 283 ? 7.791 4.412 3.584 1.00 95.81 283 PHE A O 1
ATOM 2159 N N . PRO A 1 284 ? 5.606 3.862 3.480 1.00 97.88 284 PRO A N 1
ATOM 2160 C CA . PRO A 1 284 ? 5.830 2.488 3.934 1.00 97.88 284 PRO A CA 1
ATOM 2161 C C . PRO A 1 284 ? 6.856 1.727 3.089 1.00 97.88 284 PRO A C 1
ATOM 2163 O O . PRO A 1 284 ? 7.747 1.066 3.619 1.00 97.88 284 PRO A O 1
ATOM 2166 N N . MET A 1 285 ? 6.781 1.872 1.764 1.00 97.88 285 MET A N 1
ATOM 2167 C CA . MET A 1 285 ? 7.706 1.212 0.841 1.00 97.88 285 MET A CA 1
ATOM 2168 C C . MET A 1 285 ? 9.123 1.779 0.938 1.00 97.88 285 MET A C 1
ATOM 2170 O O . MET A 1 285 ? 10.096 1.034 0.832 1.00 97.88 285 MET A O 1
ATOM 2174 N N . SER A 1 286 ? 9.251 3.085 1.176 1.00 97.00 286 SER A N 1
ATOM 2175 C CA . SER A 1 286 ? 10.546 3.747 1.359 1.00 97.00 286 SER A CA 1
ATOM 2176 C C . SER A 1 286 ? 11.206 3.357 2.677 1.00 97.00 286 SER A C 1
ATOM 2178 O O . SER A 1 286 ? 12.408 3.119 2.686 1.00 97.00 286 SER A O 1
ATOM 2180 N N . PHE A 1 287 ? 10.427 3.217 3.753 1.00 97.88 287 PHE A N 1
ATOM 2181 C CA . PHE A 1 287 ? 10.912 2.717 5.040 1.00 97.88 287 PHE A CA 1
ATOM 2182 C C . PHE A 1 287 ? 11.519 1.325 4.891 1.00 97.88 287 PHE A C 1
ATOM 2184 O O . PHE A 1 287 ? 12.673 1.115 5.243 1.00 97.88 287 PHE A O 1
ATOM 2191 N N . LEU A 1 288 ? 10.791 0.399 4.260 1.00 98.38 288 LEU A N 1
ATOM 2192 C CA . LEU A 1 288 ? 11.303 -0.945 3.981 1.00 98.38 288 LEU A CA 1
ATOM 2193 C C . LEU A 1 288 ? 12.545 -0.924 3.084 1.00 98.38 288 LEU A C 1
ATOM 2195 O O . LEU A 1 288 ? 13.472 -1.700 3.291 1.00 98.38 288 LEU A O 1
ATOM 2199 N N . MET A 1 289 ? 12.570 -0.049 2.077 1.00 97.50 289 MET A N 1
ATOM 2200 C CA . MET A 1 289 ? 13.705 0.052 1.166 1.00 97.50 289 MET A CA 1
ATOM 2201 C C . MET A 1 289 ? 14.973 0.512 1.892 1.00 97.50 289 MET A C 1
ATOM 2203 O O . MET A 1 289 ? 16.028 -0.083 1.696 1.00 97.50 289 MET A O 1
ATOM 2207 N N . GLU A 1 290 ? 14.879 1.542 2.733 1.00 96.50 290 GLU A N 1
ATOM 2208 C CA . GLU A 1 290 ? 16.018 2.068 3.493 1.00 96.50 290 GLU A CA 1
ATOM 2209 C C . GLU A 1 290 ? 16.487 1.095 4.586 1.00 96.50 290 GLU A C 1
ATOM 2211 O O . GLU A 1 290 ? 17.687 0.853 4.702 1.00 96.50 290 GLU A O 1
ATOM 2216 N N . GLU A 1 291 ? 15.564 0.443 5.302 1.00 97.12 291 GLU A N 1
ATOM 2217 C CA . GLU A 1 291 ? 15.878 -0.594 6.303 1.00 97.12 291 GLU A CA 1
ATOM 2218 C C . GLU A 1 291 ? 16.565 -1.831 5.690 1.00 97.12 291 GLU A C 1
ATOM 2220 O O . GLU A 1 291 ? 17.365 -2.516 6.336 1.00 97.12 291 GLU A O 1
ATOM 2225 N N . ALA A 1 292 ? 16.305 -2.107 4.409 1.00 96.88 292 ALA A N 1
ATOM 2226 C CA . ALA A 1 292 ? 17.003 -3.135 3.641 1.00 96.88 292 ALA A CA 1
ATOM 2227 C C . ALA A 1 292 ? 18.354 -2.665 3.060 1.00 96.88 292 ALA A C 1
ATOM 2229 O O . ALA A 1 292 ? 19.000 -3.424 2.336 1.00 96.88 292 ALA A O 1
ATOM 2230 N N . GLY A 1 293 ? 18.799 -1.436 3.349 1.00 95.12 293 GLY A N 1
ATOM 2231 C CA . GLY A 1 293 ? 20.048 -0.854 2.838 1.00 95.12 293 GLY A CA 1
ATOM 2232 C C . GLY A 1 293 ? 19.932 -0.195 1.458 1.00 95.12 293 GLY A C 1
ATOM 2233 O O . GLY A 1 293 ? 20.943 0.083 0.814 1.00 95.12 293 GLY A O 1
ATOM 2234 N N . GLY A 1 294 ? 18.709 0.025 0.980 1.00 94.12 294 GLY A N 1
ATOM 2235 C CA . GLY A 1 294 ? 18.404 0.732 -0.257 1.00 94.12 294 GLY A CA 1
ATOM 2236 C C . GLY A 1 294 ? 18.247 2.233 -0.066 1.00 94.12 294 GLY A C 1
ATOM 2237 O O . GLY A 1 294 ? 18.600 2.806 0.962 1.00 94.12 294 GLY A O 1
ATOM 2238 N N . GLN A 1 295 ? 17.714 2.892 -1.094 1.00 92.69 295 GLN A N 1
ATOM 2239 C CA . GLN A 1 295 ? 17.484 4.332 -1.072 1.00 92.69 295 GLN A CA 1
ATOM 2240 C C . GLN A 1 295 ? 16.163 4.685 -1.759 1.00 92.69 295 GLN A C 1
ATOM 2242 O O . GLN A 1 295 ? 15.755 4.012 -2.708 1.00 92.69 295 GLN A O 1
ATOM 2247 N N . SER A 1 296 ? 15.524 5.768 -1.311 1.00 92.94 296 SER A N 1
ATOM 2248 C CA . SER A 1 296 ? 14.277 6.278 -1.888 1.00 92.94 296 SER A CA 1
ATOM 2249 C C . SER A 1 296 ? 14.306 7.804 -2.024 1.00 92.94 296 SER A C 1
ATOM 2251 O O . SER A 1 296 ? 14.581 8.527 -1.062 1.00 92.94 296 SER A O 1
ATOM 2253 N N . PHE A 1 297 ? 14.023 8.311 -3.230 1.00 88.50 297 PHE A N 1
ATOM 2254 C CA . PHE A 1 297 ? 14.145 9.735 -3.561 1.00 88.50 297 PHE A CA 1
ATOM 2255 C C . PHE A 1 297 ? 12.992 10.239 -4.432 1.00 88.50 297 PHE A C 1
ATOM 2257 O O . PHE A 1 297 ? 12.552 9.555 -5.353 1.00 88.50 297 PHE A O 1
ATOM 2264 N N . THR A 1 298 ? 12.585 11.494 -4.219 1.00 82.81 298 THR A N 1
ATOM 2265 C CA . THR A 1 298 ? 11.600 12.202 -5.064 1.00 82.81 298 THR A CA 1
ATOM 2266 C C . THR A 1 298 ? 12.224 12.879 -6.289 1.00 82.81 298 THR A C 1
ATOM 2268 O O . THR A 1 298 ? 11.551 13.582 -7.039 1.00 82.81 298 THR A O 1
ATOM 2271 N N . GLY A 1 299 ? 13.538 12.719 -6.477 1.00 77.94 299 GLY A N 1
ATOM 2272 C CA . GLY A 1 299 ? 14.343 13.468 -7.447 1.00 77.94 299 GLY A CA 1
ATOM 2273 C C . GLY A 1 299 ? 14.824 14.832 -6.933 1.00 77.94 299 GLY A C 1
ATOM 2274 O O . GLY A 1 299 ? 15.714 15.421 -7.539 1.00 77.94 299 GLY A O 1
ATOM 2275 N N . LYS A 1 300 ? 14.284 15.318 -5.806 1.00 79.06 300 LYS A N 1
ATOM 2276 C CA . LYS A 1 300 ? 14.727 16.555 -5.131 1.00 79.06 300 LYS A CA 1
ATOM 2277 C C . LYS A 1 300 ? 15.391 16.295 -3.783 1.00 79.06 300 LYS A C 1
ATOM 2279 O O . LYS A 1 300 ? 16.295 17.029 -3.402 1.00 79.06 300 LYS A O 1
ATOM 2284 N N . GLY A 1 301 ? 14.942 15.267 -3.072 1.00 85.75 301 GLY A N 1
ATOM 2285 C CA . GLY A 1 301 ? 15.467 14.898 -1.766 1.00 85.75 301 GLY A CA 1
ATOM 2286 C C . GLY A 1 301 ? 15.084 13.475 -1.382 1.00 85.75 301 GLY A C 1
ATOM 2287 O O . GLY A 1 301 ? 14.445 12.755 -2.157 1.00 85.75 301 GLY A O 1
ATOM 2288 N N . ARG A 1 302 ? 15.513 13.075 -0.184 1.00 89.94 302 ARG A N 1
ATOM 2289 C CA . ARG A 1 302 ? 15.142 11.803 0.437 1.00 89.94 302 ARG A CA 1
ATOM 2290 C C . ARG A 1 302 ? 13.655 11.819 0.778 1.00 89.94 302 ARG A C 1
ATOM 2292 O O . ARG A 1 302 ? 13.179 12.756 1.413 1.00 89.94 302 ARG A O 1
ATOM 2299 N N . VAL A 1 303 ? 12.942 10.764 0.388 1.00 90.12 303 VAL A N 1
ATOM 2300 C CA . VAL A 1 303 ? 11.490 10.653 0.600 1.00 90.12 303 VAL A CA 1
ATOM 2301 C C . VAL A 1 303 ? 11.125 10.740 2.083 1.00 90.12 303 VAL A C 1
ATOM 2303 O O . VAL A 1 303 ? 10.190 11.443 2.447 1.00 90.12 303 VAL A O 1
ATOM 2306 N N . MET A 1 304 ? 11.878 10.056 2.945 1.00 91.38 304 MET A N 1
ATOM 2307 C CA . MET A 1 304 ? 11.560 9.922 4.371 1.00 91.38 304 MET A CA 1
ATOM 2308 C C . MET A 1 304 ? 11.665 11.232 5.166 1.00 91.38 304 MET A C 1
ATOM 2310 O O . MET A 1 304 ? 11.112 11.321 6.263 1.00 91.38 304 MET A O 1
ATOM 2314 N N . ASP A 1 305 ? 12.341 12.250 4.622 1.00 89.69 305 ASP A N 1
ATOM 2315 C CA . ASP A 1 305 ? 12.455 13.577 5.238 1.00 89.69 305 ASP A CA 1
ATOM 2316 C C . ASP A 1 305 ? 11.302 14.514 4.850 1.00 89.69 305 ASP A C 1
ATOM 2318 O O . ASP A 1 305 ? 11.123 15.567 5.469 1.00 89.69 305 ASP A O 1
ATOM 2322 N N . GLU A 1 306 ? 10.506 14.154 3.841 1.00 82.38 306 GLU A N 1
ATOM 2323 C CA . GLU A 1 306 ? 9.354 14.953 3.446 1.00 82.38 306 GLU A CA 1
ATOM 2324 C C . GLU A 1 306 ? 8.257 14.855 4.506 1.00 82.38 306 GLU A C 1
ATOM 2326 O O . GLU A 1 306 ? 7.941 13.779 5.010 1.00 82.38 306 GLU A O 1
ATOM 2331 N N . ARG A 1 307 ? 7.641 15.992 4.840 1.00 75.06 307 ARG A N 1
ATOM 2332 C CA . ARG A 1 307 ? 6.413 16.007 5.635 1.00 75.06 307 ARG A CA 1
ATOM 2333 C C . ARG A 1 307 ? 5.230 15.865 4.694 1.00 75.06 307 ARG A C 1
ATOM 2335 O O . ARG A 1 307 ? 5.133 16.613 3.715 1.00 75.06 307 ARG A O 1
ATOM 2342 N N . ALA A 1 308 ? 4.325 14.942 5.000 1.00 63.38 308 ALA A N 1
ATOM 2343 C CA . ALA A 1 308 ? 3.117 14.791 4.212 1.00 63.38 308 ALA A CA 1
ATOM 2344 C C . ALA A 1 308 ? 2.332 16.103 4.192 1.00 63.38 308 ALA A C 1
ATOM 2346 O O . ALA A 1 308 ? 1.986 16.671 5.228 1.00 63.38 308 ALA A O 1
ATOM 2347 N N . LYS A 1 309 ? 2.067 16.607 2.989 1.00 57.22 309 LYS A N 1
ATOM 2348 C CA . LYS A 1 309 ? 1.127 17.705 2.802 1.00 57.22 309 LYS A CA 1
ATOM 2349 C C . LYS A 1 309 ? -0.242 17.093 2.613 1.00 57.22 309 LYS A C 1
ATOM 2351 O O . LYS A 1 309 ? -0.401 16.157 1.833 1.00 57.22 309 LYS A O 1
ATOM 2356 N N . LEU A 1 310 ? -1.222 17.651 3.308 1.00 41.97 310 LEU A N 1
ATOM 2357 C CA . LEU A 1 310 ? -2.610 17.308 3.091 1.00 41.97 310 LEU A CA 1
ATOM 2358 C C . LEU A 1 310 ? -2.975 17.713 1.656 1.00 41.97 310 LEU A C 1
ATOM 2360 O O . LEU A 1 310 ? -3.262 18.877 1.381 1.00 41.97 310 LEU A O 1
ATOM 2364 N N . VAL A 1 311 ? -2.952 16.762 0.725 1.00 38.41 311 VAL A N 1
ATOM 2365 C CA . VAL A 1 311 ? -3.699 16.910 -0.523 1.00 38.41 311 VAL A CA 1
ATOM 2366 C C . VAL A 1 311 ? -5.146 16.599 -0.164 1.00 38.41 311 VAL A C 1
ATOM 2368 O O . VAL A 1 311 ? -5.673 15.543 -0.490 1.00 38.41 311 VAL A O 1
ATOM 2371 N N . VAL A 1 312 ? -5.802 17.520 0.550 1.00 31.91 312 VAL A N 1
ATOM 2372 C CA . VAL A 1 312 ? -7.260 17.590 0.437 1.00 31.91 312 VAL A CA 1
ATOM 2373 C C . VAL A 1 312 ? -7.514 17.847 -1.036 1.00 31.91 312 VAL A C 1
ATOM 2375 O O . VAL A 1 312 ? -6.912 18.750 -1.621 1.00 31.91 312 VAL A O 1
ATOM 2378 N N . GLN A 1 313 ? -8.385 17.054 -1.644 1.00 30.97 313 GLN A N 1
ATOM 2379 C CA . GLN A 1 313 ? -8.883 17.260 -2.998 1.00 30.97 313 GLN A CA 1
ATOM 2380 C C . GLN A 1 313 ? -9.740 18.543 -3.104 1.00 30.97 313 GLN A C 1
ATOM 2382 O O . GLN A 1 313 ? -10.861 18.537 -3.597 1.00 30.97 313 GLN A O 1
ATOM 2387 N N . THR A 1 314 ? -9.222 19.692 -2.675 1.00 28.83 314 THR A N 1
ATOM 2388 C CA . THR A 1 314 ? -9.738 21.018 -3.033 1.00 28.83 314 THR A CA 1
ATOM 2389 C C . THR A 1 314 ? -9.246 21.437 -4.422 1.00 28.83 314 THR A C 1
ATOM 2391 O O . THR A 1 314 ? -9.859 22.280 -5.078 1.00 28.83 314 THR A O 1
ATOM 2394 N N . THR A 1 315 ? -8.184 20.806 -4.935 1.00 30.62 315 THR A N 1
ATOM 2395 C CA . THR A 1 315 ? -7.614 21.071 -6.265 1.00 30.62 315 THR A CA 1
ATOM 2396 C C . THR A 1 315 ? -8.504 20.595 -7.413 1.00 30.62 315 THR A C 1
ATOM 2398 O O . THR A 1 315 ? -8.403 21.132 -8.517 1.00 30.62 315 THR A O 1
ATOM 2401 N N . THR A 1 316 ? -9.422 19.655 -7.173 1.00 34.44 316 THR A N 1
ATOM 2402 C CA . THR A 1 316 ? -10.322 19.132 -8.211 1.00 34.44 316 THR A CA 1
ATOM 2403 C C . THR A 1 316 ? -11.320 20.192 -8.679 1.00 34.44 316 THR A C 1
ATOM 2405 O O . THR A 1 316 ? -11.680 20.205 -9.849 1.00 34.44 316 THR A O 1
ATOM 2408 N N . LEU A 1 317 ? -11.700 21.164 -7.839 1.00 32.41 317 LEU A N 1
ATOM 2409 C CA . LEU A 1 317 ? -12.626 22.221 -8.258 1.00 32.41 317 LEU A CA 1
ATOM 2410 C C . LEU A 1 317 ? -11.936 23.280 -9.139 1.00 32.41 317 LEU A C 1
ATOM 2412 O O . LEU A 1 317 ? -12.461 23.655 -10.186 1.00 32.41 317 LEU A O 1
ATOM 2416 N N . ILE A 1 318 ? -10.731 23.724 -8.765 1.00 36.06 318 ILE A N 1
ATOM 2417 C CA . ILE A 1 318 ? -10.004 24.778 -9.497 1.00 36.06 318 ILE A CA 1
ATOM 2418 C C . ILE A 1 318 ? -9.385 24.223 -10.786 1.00 36.06 318 ILE A C 1
ATOM 2420 O O . ILE A 1 318 ? -9.485 24.866 -11.830 1.00 36.06 318 ILE A O 1
ATOM 2424 N N . ALA A 1 319 ? -8.836 23.003 -10.767 1.00 37.88 319 ALA A N 1
ATOM 2425 C CA . ALA A 1 319 ? -8.308 22.364 -11.972 1.00 37.88 319 ALA A CA 1
ATOM 2426 C C . ALA A 1 319 ? -9.419 22.009 -12.971 1.00 37.88 319 ALA A C 1
ATOM 2428 O O . ALA A 1 319 ? -9.199 22.134 -14.176 1.00 37.88 319 ALA A O 1
ATOM 2429 N N . VAL A 1 320 ? -10.626 21.644 -12.510 1.00 45.47 320 VAL A N 1
ATOM 2430 C CA . VAL A 1 320 ? -11.791 21.470 -13.394 1.00 45.47 320 VAL A CA 1
ATOM 2431 C C . VAL A 1 320 ? -12.218 22.809 -13.982 1.00 45.47 320 VAL A C 1
ATOM 2433 O O . VAL A 1 320 ? -12.418 22.873 -15.187 1.00 45.47 320 VAL A O 1
ATOM 2436 N N . VAL A 1 321 ? -12.262 23.900 -13.212 1.00 47.19 321 VAL A N 1
ATOM 2437 C CA . VAL A 1 321 ? -12.608 25.232 -13.745 1.00 47.19 321 VAL A CA 1
ATOM 2438 C C . VAL A 1 321 ? -11.564 25.728 -14.756 1.00 47.19 321 VAL A C 1
ATOM 2440 O O . VAL A 1 321 ? -11.930 26.196 -15.832 1.00 47.19 321 VAL A O 1
ATOM 2443 N N . GLN A 1 322 ? -10.270 25.554 -14.484 1.00 43.22 322 GLN A N 1
ATOM 2444 C CA . GLN A 1 322 ? -9.184 26.005 -15.362 1.00 43.22 322 GLN A CA 1
ATOM 2445 C C . GLN A 1 322 ? -9.035 25.118 -16.612 1.00 43.22 322 GLN A C 1
ATOM 2447 O O . GLN A 1 322 ? -8.802 25.623 -17.710 1.00 43.22 322 GLN A O 1
ATOM 2452 N N . THR A 1 323 ? -9.264 23.805 -16.483 1.00 44.41 323 THR A N 1
ATOM 2453 C CA . THR A 1 323 ? -9.340 22.868 -17.617 1.00 44.41 323 THR A CA 1
ATOM 2454 C C . THR A 1 323 ? -10.612 23.096 -18.430 1.00 44.41 323 THR A C 1
ATOM 2456 O O . THR A 1 323 ? -10.548 23.073 -19.653 1.00 44.41 323 THR A O 1
ATOM 2459 N N . CYS A 1 324 ? -11.750 23.408 -17.804 1.00 49.41 324 CYS A N 1
ATOM 2460 C CA . CYS A 1 324 ? -12.974 23.810 -18.498 1.00 49.41 324 CYS A CA 1
ATOM 2461 C C . CYS A 1 324 ? -12.777 25.122 -19.265 1.00 49.41 324 CYS A C 1
ATOM 2463 O O . CYS A 1 324 ? -13.159 25.183 -20.429 1.00 49.41 324 CYS A O 1
ATOM 2465 N N . LEU A 1 325 ? -12.115 26.129 -18.686 1.00 51.50 325 LEU A N 1
ATOM 2466 C CA . LEU A 1 325 ? -11.783 27.386 -19.369 1.00 51.50 325 LEU A CA 1
ATOM 2467 C C . LEU A 1 325 ? -10.794 27.170 -20.525 1.00 51.50 325 LEU A C 1
ATOM 2469 O O . LEU A 1 325 ? -11.018 27.674 -21.625 1.00 51.50 325 LEU A O 1
ATOM 2473 N N . MET A 1 326 ? -9.760 26.341 -20.339 1.00 50.28 326 MET A N 1
ATOM 2474 C CA . MET A 1 326 ? -8.841 25.958 -21.418 1.00 50.28 326 MET A CA 1
ATOM 2475 C C . MET A 1 326 ? -9.520 25.118 -22.510 1.00 50.28 326 MET A C 1
ATOM 2477 O O . MET A 1 326 ? -9.173 25.255 -23.681 1.00 50.28 326 MET A O 1
ATOM 2481 N N . LEU A 1 327 ? -10.496 24.270 -22.168 1.00 52.53 327 LEU A N 1
ATOM 2482 C CA . LEU A 1 327 ? -11.289 23.490 -23.125 1.00 52.53 327 LEU A CA 1
ATOM 2483 C C . LEU A 1 327 ? -12.321 24.348 -23.866 1.00 52.53 327 LEU A C 1
ATOM 2485 O O . LEU A 1 327 ? -12.597 24.059 -25.028 1.00 52.53 327 LEU A O 1
ATOM 2489 N N . ILE A 1 328 ? -12.856 25.401 -23.240 1.00 59.91 328 ILE A N 1
ATOM 2490 C CA . ILE A 1 328 ? -13.694 26.418 -23.891 1.00 59.91 328 ILE A CA 1
ATOM 2491 C C . ILE A 1 328 ? -12.839 27.220 -24.884 1.00 59.91 328 ILE A C 1
ATOM 2493 O O . ILE A 1 328 ? -13.201 27.314 -26.054 1.00 59.91 328 ILE A O 1
ATOM 2497 N N . HIS A 1 329 ? -11.638 27.652 -24.485 1.00 55.03 329 HIS A N 1
ATOM 2498 C CA . HIS A 1 329 ? -10.718 28.385 -25.360 1.00 55.03 329 HIS A CA 1
ATOM 2499 C C . HIS A 1 329 ? -10.182 27.518 -26.521 1.00 55.03 329 HIS A C 1
ATOM 2501 O O . HIS A 1 329 ? -10.169 27.943 -27.674 1.00 55.03 329 HIS A O 1
ATOM 2507 N N . LYS A 1 330 ? -9.842 26.240 -26.273 1.00 52.31 330 LYS A N 1
ATOM 2508 C CA . LYS A 1 330 ? -9.490 25.275 -27.340 1.00 52.31 330 LYS A CA 1
ATOM 2509 C C . LYS A 1 330 ? -10.673 24.893 -28.236 1.00 52.31 330 LYS A C 1
ATOM 2511 O O . LYS A 1 330 ? -10.436 24.459 -29.364 1.00 52.31 330 LYS A O 1
ATOM 2516 N N . ARG A 1 331 ? -11.921 24.996 -27.755 1.00 48.44 331 ARG A N 1
ATOM 2517 C CA . ARG A 1 331 ? -13.135 24.762 -28.561 1.00 48.44 331 ARG A CA 1
ATOM 2518 C C . ARG A 1 331 ? -13.418 25.913 -29.516 1.00 48.44 331 ARG A C 1
ATOM 2520 O O . ARG A 1 331 ? -13.848 25.629 -30.630 1.00 48.44 331 ARG A O 1
ATOM 2527 N N . ASP A 1 332 ? -13.141 27.153 -29.126 1.00 50.84 332 ASP A N 1
ATOM 2528 C CA . ASP A 1 332 ? -13.295 28.301 -30.026 1.00 50.84 332 ASP A CA 1
ATOM 2529 C C . ASP A 1 332 ? -12.232 28.310 -31.133 1.00 50.84 332 ASP A C 1
ATOM 2531 O O . ASP A 1 332 ? -12.556 28.579 -32.285 1.00 50.84 332 ASP A O 1
ATOM 2535 N N . VAL A 1 333 ? -11.005 27.863 -30.843 1.00 51.44 333 VAL A N 1
ATOM 2536 C CA . VAL A 1 333 ? -9.923 27.767 -31.847 1.00 51.44 333 VAL A CA 1
ATOM 2537 C C . VAL A 1 333 ? -10.106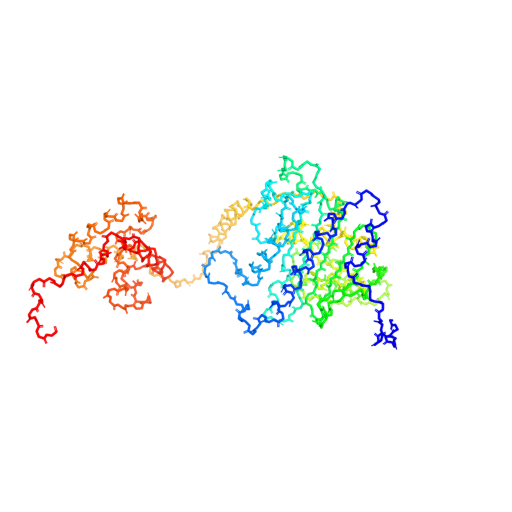 26.592 -32.831 1.00 51.44 333 VAL A C 1
ATOM 2539 O O . VAL A 1 333 ? -9.557 26.609 -33.927 1.00 51.44 333 VAL A O 1
ATOM 2542 N N . ARG A 1 334 ? -10.902 25.565 -32.494 1.00 46.09 334 ARG A N 1
ATOM 2543 C CA . ARG A 1 334 ? -11.145 24.378 -33.353 1.00 46.09 334 ARG A CA 1
ATOM 2544 C C . ARG A 1 334 ? -12.463 24.416 -34.135 1.00 46.09 334 ARG A C 1
ATOM 2546 O O . ARG A 1 334 ? -12.853 23.405 -34.714 1.00 46.09 334 ARG A O 1
ATOM 2553 N N . ARG A 1 335 ? -13.162 25.554 -34.143 1.00 43.50 335 ARG A N 1
ATOM 2554 C CA . ARG A 1 335 ? -14.434 25.754 -34.862 1.00 43.50 335 ARG A CA 1
ATOM 2555 C C . ARG A 1 335 ? -14.281 26.145 -36.339 1.00 43.50 335 ARG A C 1
ATOM 2557 O O . ARG A 1 335 ? -15.282 26.477 -36.962 1.00 43.50 335 ARG A O 1
ATOM 2564 N N . GLY A 1 336 ? -13.077 26.055 -36.904 1.00 45.28 336 GLY A N 1
ATOM 2565 C CA . GLY A 1 336 ? -12.877 26.018 -38.353 1.00 45.28 336 GLY A CA 1
ATOM 2566 C C . GLY A 1 336 ? -12.995 24.582 -38.864 1.00 45.28 336 GLY A C 1
ATOM 2567 O O . GLY A 1 336 ? -12.128 23.759 -38.587 1.00 45.28 336 GLY A O 1
ATOM 2568 N N . ASP A 1 337 ? -14.084 24.301 -39.574 1.00 52.06 337 ASP A N 1
ATOM 2569 C CA . ASP A 1 337 ? -14.255 23.183 -40.509 1.00 52.06 337 ASP A CA 1
ATOM 2570 C C . ASP A 1 337 ? -14.220 21.744 -39.981 1.00 52.06 337 ASP A C 1
ATOM 2572 O O . ASP A 1 337 ? -13.265 21.016 -40.231 1.00 52.06 337 ASP A O 1
ATOM 2576 N N . LYS A 1 338 ? -15.339 21.279 -39.392 1.00 41.38 338 LYS A N 1
ATOM 2577 C CA . LYS A 1 338 ? -15.932 19.940 -39.662 1.00 41.38 338 LYS A CA 1
ATOM 2578 C C . LYS A 1 338 ? -17.456 19.962 -39.435 1.00 41.38 338 LYS A C 1
ATOM 2580 O O . LYS A 1 338 ? -17.906 20.584 -38.469 1.00 41.38 338 LYS A O 1
ATOM 2585 N N . PRO A 1 339 ? -18.271 19.268 -40.254 1.00 44.91 339 PRO A N 1
ATOM 2586 C CA . PRO A 1 339 ? -19.716 19.236 -40.062 1.00 44.91 339 PRO A CA 1
ATOM 2587 C C . PRO A 1 339 ? -20.077 18.361 -38.854 1.00 44.91 339 PRO A C 1
ATOM 2589 O O . PRO A 1 339 ? -19.642 17.218 -38.725 1.00 44.91 339 PRO A O 1
ATOM 2592 N N . VAL A 1 340 ? -20.879 18.921 -37.948 1.00 44.53 340 VAL A N 1
ATOM 2593 C CA . VAL A 1 340 ? -21.353 18.262 -36.725 1.00 44.53 340 VAL A CA 1
ATOM 2594 C C . VAL A 1 340 ? -22.730 17.663 -36.986 1.00 44.53 340 VAL A C 1
ATOM 2596 O O . VAL A 1 340 ? -23.666 18.395 -37.307 1.00 44.53 340 VAL A O 1
ATOM 2599 N N . ILE A 1 341 ? -22.886 16.356 -36.762 1.00 50.56 341 ILE A N 1
ATOM 2600 C CA . ILE A 1 341 ? -24.205 15.735 -36.587 1.00 50.56 341 ILE A CA 1
ATOM 2601 C C . ILE A 1 341 ? -24.815 16.341 -35.315 1.00 50.56 341 ILE A C 1
ATOM 2603 O O . ILE A 1 341 ? -24.394 16.034 -34.198 1.00 50.56 341 ILE A O 1
ATOM 2607 N N . ARG A 1 342 ? -25.762 17.272 -35.471 1.00 37.69 342 ARG A N 1
ATOM 2608 C CA . ARG A 1 342 ? -26.455 17.912 -34.347 1.00 37.69 342 ARG A CA 1
ATOM 2609 C C . ARG A 1 342 ? -27.589 17.002 -33.877 1.00 37.69 342 ARG A C 1
ATOM 2611 O O . ARG A 1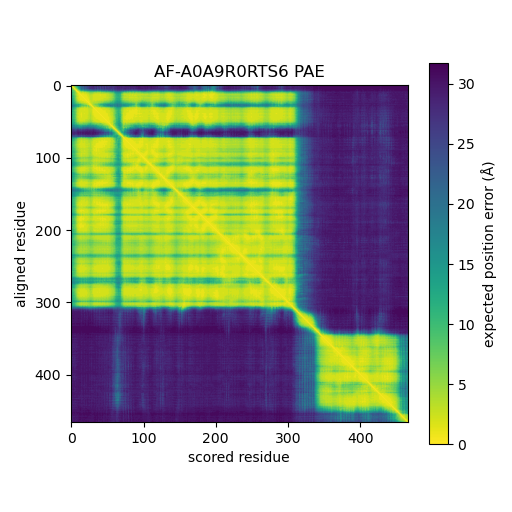 342 ? -28.530 16.751 -34.622 1.00 37.69 342 ARG A O 1
ATOM 2618 N N . TYR A 1 343 ? -27.540 16.567 -32.618 1.00 51.09 343 TYR A N 1
ATOM 2619 C CA . TYR A 1 343 ? -28.763 16.189 -31.909 1.00 51.09 343 TYR A CA 1
ATOM 2620 C C . TYR A 1 343 ? -29.708 17.403 -31.890 1.00 51.09 343 TYR A C 1
ATOM 2622 O O . TYR A 1 343 ? -29.236 18.540 -31.808 1.00 51.09 343 TYR A O 1
ATOM 2630 N N . ALA A 1 344 ? -31.018 17.155 -31.999 1.00 52.78 344 ALA A N 1
ATOM 2631 C CA . ALA A 1 344 ? -32.058 18.184 -32.072 1.00 52.78 344 ALA A CA 1
ATOM 2632 C C . ALA A 1 344 ? -31.858 19.310 -31.029 1.00 52.78 344 ALA A C 1
ATOM 2634 O O . ALA A 1 344 ? -31.351 19.037 -29.934 1.00 52.78 344 ALA A O 1
ATOM 2635 N N . PRO A 1 345 ? -32.247 20.565 -31.333 1.00 62.34 345 PRO A N 1
ATOM 2636 C CA . PRO A 1 345 ? -31.974 21.706 -30.465 1.00 62.34 345 PRO A CA 1
ATOM 2637 C C . PRO A 1 345 ? -32.463 21.448 -29.034 1.00 62.34 345 PRO A C 1
ATOM 2639 O O . PRO A 1 345 ? -33.604 21.036 -28.823 1.00 62.34 345 PRO A O 1
ATOM 2642 N N . MET A 1 346 ? -31.613 21.714 -28.034 1.00 63.66 346 MET A N 1
ATOM 2643 C CA . MET A 1 346 ? -31.966 21.580 -26.608 1.00 63.66 346 MET A CA 1
ATOM 2644 C C . MET A 1 346 ? -33.254 22.341 -26.258 1.00 63.66 346 MET A C 1
ATOM 2646 O O . MET A 1 346 ? -34.050 21.861 -25.455 1.00 63.66 346 MET A O 1
ATOM 2650 N N . LEU A 1 347 ? -33.488 23.480 -26.918 1.00 71.06 347 LEU A N 1
ATOM 2651 C CA . LEU A 1 347 ? -34.712 24.265 -26.782 1.00 71.06 347 LEU A CA 1
ATOM 2652 C C . LEU A 1 347 ? -35.952 23.500 -27.269 1.00 71.06 347 LEU A C 1
ATOM 2654 O O . LEU A 1 347 ? -36.944 23.442 -26.551 1.00 71.06 347 LEU A O 1
ATOM 2658 N N . THR A 1 348 ? -35.878 22.847 -28.431 1.00 74.06 348 THR A N 1
ATOM 2659 C CA . THR A 1 348 ? -36.964 22.008 -28.967 1.00 74.06 348 THR A CA 1
ATOM 2660 C C . THR A 1 348 ? -37.260 20.845 -28.025 1.00 74.06 348 THR A C 1
ATOM 2662 O O . THR A 1 348 ? -38.410 20.580 -27.692 1.00 74.06 348 THR A O 1
ATOM 2665 N N . ARG A 1 349 ? -36.214 20.205 -27.490 1.00 72.12 349 ARG A N 1
ATOM 2666 C CA . ARG A 1 349 ? -36.351 19.114 -26.513 1.00 72.12 349 ARG A CA 1
ATOM 2667 C C . ARG A 1 349 ? -37.028 19.566 -25.215 1.00 72.12 349 ARG A C 1
ATOM 2669 O O . ARG A 1 349 ? -37.820 18.821 -24.640 1.00 72.12 349 ARG A O 1
ATOM 2676 N N . TYR A 1 350 ? -36.719 20.778 -24.757 1.00 75.81 350 TYR A N 1
ATOM 2677 C CA . TYR A 1 350 ? -37.358 21.392 -23.595 1.00 75.81 350 TYR A CA 1
ATOM 2678 C C . TYR A 1 350 ? -38.826 21.748 -23.872 1.00 75.81 350 TYR A C 1
ATOM 2680 O O . TYR A 1 350 ? -39.690 21.429 -23.056 1.00 75.81 350 TYR A O 1
ATOM 2688 N N . GLN A 1 351 ? -39.126 22.328 -25.038 1.00 80.06 351 GLN A N 1
ATOM 2689 C CA . GLN A 1 351 ? -40.493 22.644 -25.469 1.00 80.06 351 GLN A CA 1
ATOM 2690 C C . GLN A 1 351 ? -41.367 21.386 -25.557 1.00 80.06 351 GLN A C 1
ATOM 2692 O O . GLN A 1 351 ? -42.470 21.368 -25.018 1.00 80.06 351 GLN A O 1
ATOM 2697 N N . GLU A 1 352 ? -40.855 20.306 -26.147 1.00 81.25 352 GLU A N 1
ATOM 2698 C CA . GLU A 1 352 ? -41.550 19.015 -26.211 1.00 81.25 352 GLU A CA 1
ATOM 2699 C C . GLU A 1 352 ? -41.791 18.413 -24.823 1.00 81.25 352 GLU A C 1
ATOM 2701 O O . GLU A 1 352 ? -42.880 17.912 -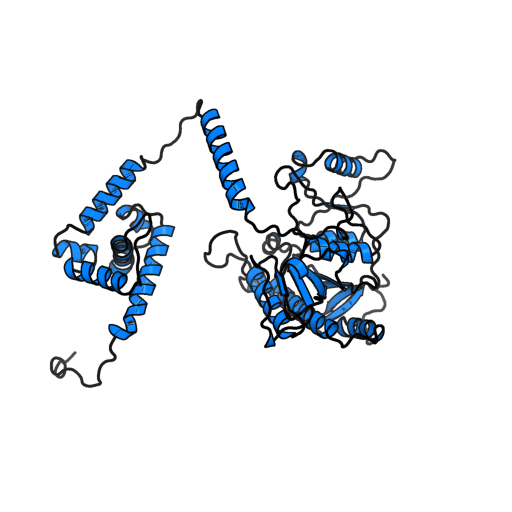24.545 1.00 81.25 352 GLU A O 1
ATOM 2706 N N . ARG A 1 353 ? -40.798 18.484 -23.923 1.00 84.69 353 ARG A N 1
ATOM 2707 C CA . ARG A 1 353 ? -40.968 18.043 -22.532 1.00 84.69 353 ARG A CA 1
ATOM 2708 C C . ARG A 1 353 ? -42.090 18.826 -21.857 1.00 84.69 353 ARG A C 1
ATOM 2710 O O . ARG A 1 353 ? -42.972 18.219 -21.259 1.00 84.69 353 ARG A O 1
ATOM 2717 N N . MET A 1 354 ? -42.086 20.153 -21.976 1.00 82.12 354 MET A N 1
ATOM 2718 C CA . MET A 1 354 ? -43.132 21.003 -21.402 1.00 82.12 354 MET A CA 1
ATOM 2719 C C . MET A 1 354 ? -44.511 20.703 -21.998 1.00 82.12 354 MET A C 1
ATOM 2721 O O . MET A 1 354 ? -45.481 20.608 -21.247 1.00 82.12 354 MET A O 1
ATOM 2725 N N . ALA A 1 355 ? -44.606 20.466 -23.309 1.00 85.00 355 ALA A N 1
ATOM 2726 C CA . ALA A 1 355 ? -45.852 20.071 -23.964 1.00 85.00 355 ALA A CA 1
ATOM 2727 C C . ALA A 1 355 ? -46.383 18.724 -23.439 1.00 85.00 355 ALA A C 1
ATOM 2729 O O . ALA A 1 355 ? -47.562 18.618 -23.097 1.00 85.00 355 ALA A O 1
ATOM 2730 N N . ASN A 1 356 ? -45.512 17.721 -23.285 1.00 86.19 356 ASN A N 1
ATOM 2731 C CA . ASN A 1 356 ? -45.883 16.415 -22.735 1.00 86.19 356 ASN A CA 1
ATOM 2732 C C . ASN A 1 356 ? -46.342 16.512 -21.275 1.00 86.19 356 ASN A C 1
ATOM 2734 O O . ASN A 1 356 ? -47.358 15.927 -20.903 1.00 86.19 356 ASN A O 1
ATOM 2738 N N . LEU A 1 357 ? -45.636 17.281 -20.440 1.00 86.31 357 LEU A N 1
ATOM 2739 C CA . LEU A 1 357 ? -46.041 17.508 -19.051 1.00 86.31 357 LEU A CA 1
ATOM 2740 C C . LEU A 1 357 ? -47.377 18.247 -18.962 1.00 86.31 357 LEU A C 1
ATOM 2742 O O . LEU A 1 357 ? -48.220 17.898 -18.136 1.00 86.31 357 LEU A O 1
ATOM 2746 N N . ASN A 1 358 ? -47.600 19.231 -19.835 1.00 84.69 358 ASN A N 1
ATOM 2747 C CA . ASN A 1 358 ? -48.873 19.932 -19.923 1.00 84.69 358 ASN A CA 1
ATOM 2748 C C . ASN A 1 358 ? -50.009 18.960 -20.285 1.00 84.69 358 ASN A C 1
ATOM 2750 O O . ASN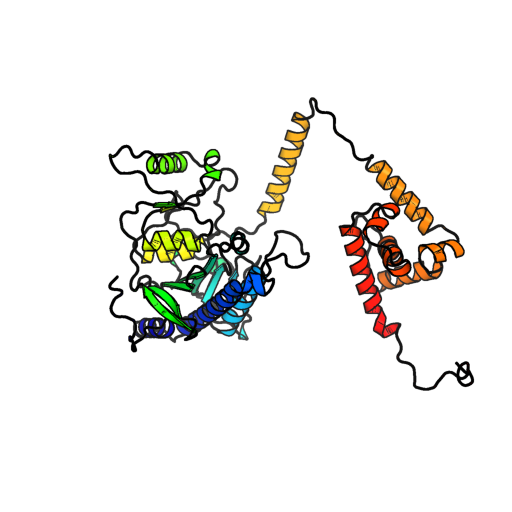 A 1 358 ? -51.052 18.968 -19.635 1.00 84.69 358 ASN A O 1
ATOM 2754 N N . TYR A 1 359 ? -49.776 18.056 -21.241 1.00 85.06 359 TYR A N 1
ATOM 2755 C CA . TYR A 1 359 ? -50.732 17.011 -21.612 1.00 85.06 359 TYR A CA 1
ATOM 2756 C 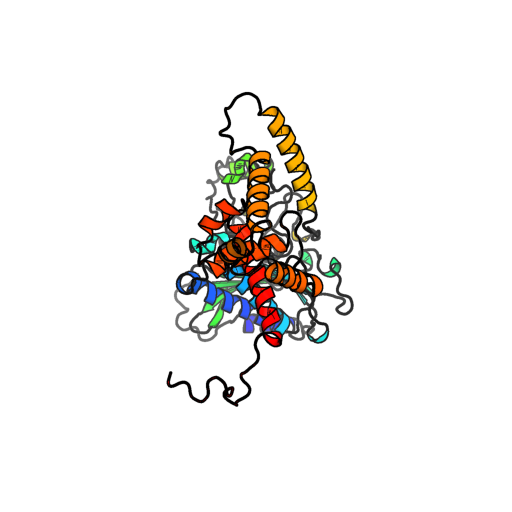C . TYR A 1 359 ? -51.037 16.046 -20.453 1.00 85.06 359 TYR A C 1
ATOM 2758 O O . TYR A 1 359 ? -52.191 15.680 -20.245 1.00 85.06 359 TYR A O 1
ATOM 2766 N N . ILE A 1 360 ? -50.033 15.684 -19.646 1.00 84.81 360 ILE A N 1
ATOM 2767 C CA . ILE A 1 360 ? -50.215 14.826 -18.464 1.00 84.81 360 ILE A CA 1
ATOM 2768 C C . ILE A 1 360 ? -51.013 15.549 -17.364 1.00 84.81 360 ILE A C 1
ATOM 2770 O O . ILE A 1 360 ? -51.910 14.960 -16.760 1.00 84.81 360 ILE A O 1
ATOM 2774 N N . TYR A 1 361 ? -50.706 16.817 -17.073 1.00 83.56 361 TYR A N 1
ATOM 2775 C CA . TYR A 1 361 ? -51.252 17.517 -15.901 1.00 83.56 361 TYR A CA 1
ATOM 2776 C C . TYR A 1 361 ? -52.568 18.255 -16.139 1.00 83.56 361 TYR A C 1
ATOM 2778 O O . TYR A 1 361 ? -53.373 18.383 -15.207 1.00 83.56 361 TYR A O 1
ATOM 2786 N N . ASN A 1 362 ? -52.785 18.742 -17.358 1.00 83.06 362 ASN A N 1
ATOM 2787 C CA . ASN A 1 362 ? -53.914 19.594 -17.729 1.00 83.06 362 ASN A CA 1
ATOM 2788 C C . ASN A 1 362 ? -54.893 18.866 -18.661 1.00 83.06 362 ASN A C 1
ATOM 2790 O O . ASN A 1 362 ? -55.477 19.454 -19.565 1.00 83.06 362 ASN A O 1
ATOM 2794 N N . CYS A 1 363 ? -55.091 17.569 -18.418 1.00 83.25 363 CYS A N 1
ATOM 2795 C CA . CYS A 1 363 ? -56.084 16.748 -19.102 1.00 83.25 363 CYS A CA 1
ATOM 2796 C C . CYS A 1 363 ? -57.424 16.671 -18.332 1.00 83.25 363 CYS A C 1
ATOM 2798 O O . CYS A 1 363 ? -57.604 17.292 -17.281 1.00 83.25 363 CYS A O 1
ATOM 2800 N N . SER A 1 364 ? -58.400 15.926 -18.862 1.00 90.69 364 SER A N 1
ATOM 2801 C CA . SER A 1 364 ? -59.634 15.586 -18.138 1.00 90.69 364 SER A CA 1
ATOM 2802 C C . SER A 1 364 ? -59.382 14.481 -17.106 1.00 90.69 364 SER A C 1
ATOM 2804 O O . SER A 1 364 ? -58.427 13.719 -17.236 1.00 90.69 364 SER A O 1
ATOM 2806 N N . ASP A 1 365 ? -60.247 14.337 -16.098 1.00 89.75 365 ASP A N 1
ATOM 2807 C CA . ASP A 1 365 ? -60.093 13.287 -15.075 1.00 89.75 365 ASP A CA 1
ATOM 2808 C C . ASP A 1 365 ? -60.100 11.867 -15.659 1.00 89.75 365 ASP A C 1
ATOM 2810 O O . ASP A 1 365 ? -59.366 10.999 -15.185 1.00 89.75 365 ASP A O 1
ATOM 2814 N N . THR A 1 366 ? -60.870 11.639 -16.726 1.00 88.12 366 THR A N 1
ATOM 2815 C CA . THR A 1 366 ? -60.860 10.371 -17.463 1.00 88.12 366 THR A CA 1
ATOM 2816 C C . THR A 1 366 ? -59.481 10.106 -18.063 1.00 88.12 366 THR A C 1
ATOM 2818 O O . THR A 1 366 ? -58.938 9.021 -17.889 1.00 88.12 366 THR A O 1
ATOM 2821 N N . LYS A 1 367 ? -58.866 11.101 -18.717 1.00 84.88 367 LYS A N 1
ATOM 2822 C CA . LYS A 1 367 ? -57.510 10.972 -19.277 1.00 84.88 367 LYS A CA 1
ATOM 2823 C C . LYS A 1 367 ? -56.448 10.845 -18.182 1.00 84.88 367 LYS A C 1
ATOM 2825 O O . LYS A 1 367 ? -55.529 10.048 -18.329 1.00 84.88 367 LYS A O 1
ATOM 2830 N N . ALA A 1 368 ? -56.601 11.543 -17.059 1.00 86.62 368 ALA A N 1
ATOM 2831 C CA . ALA A 1 368 ? -55.688 11.432 -15.925 1.00 86.62 368 ALA A CA 1
ATOM 2832 C C . ALA A 1 368 ? -55.668 10.012 -15.340 1.00 86.62 368 ALA A C 1
ATOM 2834 O O . ALA A 1 368 ? -54.595 9.498 -15.034 1.00 86.62 368 ALA A O 1
ATOM 2835 N N . LEU A 1 369 ? -56.813 9.323 -15.275 1.00 86.00 369 LEU A N 1
ATOM 2836 C CA . LEU A 1 369 ? -56.856 7.903 -14.902 1.00 86.00 369 LEU A CA 1
ATOM 2837 C C . LEU A 1 369 ? -56.039 7.025 -15.865 1.00 86.00 369 LEU A C 1
ATOM 2839 O O . LEU A 1 369 ? -55.320 6.135 -15.415 1.00 86.00 369 LEU A O 1
ATOM 2843 N N . TRP A 1 370 ? -56.091 7.311 -17.166 1.00 81.81 370 TRP A N 1
ATOM 2844 C CA . TRP A 1 370 ? -55.330 6.601 -18.202 1.00 81.81 370 TRP A CA 1
ATOM 2845 C C . TRP A 1 370 ? -53.856 6.983 -18.315 1.00 81.81 370 TRP A C 1
ATOM 2847 O O . TRP A 1 370 ? -53.124 6.294 -19.016 1.00 81.81 370 TRP A O 1
ATOM 2857 N N . MET A 1 371 ? -53.409 8.055 -17.660 1.00 82.94 371 MET A N 1
ATOM 2858 C CA . MET A 1 371 ? -52.012 8.504 -17.716 1.00 82.94 371 MET A CA 1
ATOM 2859 C C . MET A 1 371 ? -51.301 8.367 -16.368 1.00 82.94 371 MET A C 1
ATOM 2861 O O . MET A 1 371 ? -50.140 7.991 -16.300 1.00 82.94 371 MET A O 1
ATOM 2865 N N . LEU A 1 372 ? -52.008 8.603 -15.267 1.00 88.56 372 LEU A N 1
ATOM 2866 C CA . LEU A 1 372 ? -51.468 8.642 -13.905 1.00 88.56 372 LEU A CA 1
ATOM 2867 C C . LEU A 1 372 ? -52.082 7.573 -12.991 1.00 88.56 372 LEU A C 1
ATOM 2869 O O . LEU A 1 372 ? -51.711 7.501 -11.825 1.00 88.56 372 LEU A O 1
ATOM 2873 N N . ARG A 1 373 ? -53.028 6.756 -13.486 1.00 89.44 373 ARG A N 1
ATOM 2874 C CA . ARG A 1 373 ? -53.787 5.765 -12.690 1.00 89.44 373 ARG A CA 1
ATOM 2875 C C . ARG A 1 373 ? -54.627 6.367 -11.560 1.00 89.44 373 ARG A C 1
ATOM 2877 O O . ARG A 1 373 ? -55.136 5.643 -10.713 1.00 89.44 373 ARG A O 1
ATOM 2884 N N . MET A 1 374 ? -54.825 7.684 -11.563 1.00 90.88 374 MET A N 1
ATOM 2885 C CA . MET A 1 374 ? -55.658 8.396 -10.596 1.00 90.88 374 MET A CA 1
ATOM 2886 C C . MET A 1 374 ? -56.194 9.703 -11.190 1.00 90.88 374 MET A C 1
ATOM 2888 O O . MET A 1 374 ? -55.616 10.259 -12.123 1.00 90.88 374 MET A O 1
ATOM 2892 N N . LYS A 1 375 ? -57.303 10.207 -10.636 1.00 92.00 375 LYS A N 1
ATOM 2893 C CA . LYS A 1 375 ? -57.860 11.521 -11.001 1.00 92.00 375 LYS A CA 1
ATOM 2894 C C . LYS A 1 375 ? -56.906 12.659 -10.598 1.00 92.00 375 LYS A C 1
ATOM 2896 O O . LYS A 1 375 ? -56.048 12.486 -9.726 1.00 92.00 375 LYS A O 1
ATOM 2901 N N . ARG A 1 376 ? -57.088 13.853 -11.172 1.00 91.81 376 ARG A N 1
ATOM 2902 C CA . ARG A 1 376 ? -56.160 14.992 -10.994 1.00 91.81 376 ARG A CA 1
ATOM 2903 C C . ARG A 1 376 ? -56.083 15.490 -9.554 1.00 91.81 376 ARG A C 1
ATOM 2905 O O . ARG A 1 376 ? -54.996 15.807 -9.066 1.00 91.81 376 ARG A O 1
ATOM 2912 N N . ALA A 1 377 ? -57.223 15.533 -8.866 1.00 90.12 377 ALA A N 1
ATOM 2913 C CA . ALA A 1 377 ? -57.289 15.987 -7.480 1.00 90.12 377 ALA A CA 1
ATOM 2914 C C . ALA A 1 377 ? -56.566 15.023 -6.509 1.00 90.12 377 ALA A C 1
ATOM 2916 O O . ALA A 1 377 ? -55.709 15.495 -5.762 1.00 90.12 377 ALA A O 1
ATOM 2917 N N . PRO A 1 378 ? -56.803 13.692 -6.538 1.00 92.31 378 PRO A N 1
ATOM 2918 C CA . PRO A 1 378 ? -55.989 12.726 -5.794 1.00 92.31 378 PRO A CA 1
ATOM 2919 C C . PRO A 1 378 ? -54.488 12.811 -6.082 1.00 92.31 378 PRO A C 1
ATOM 2921 O O . PRO A 1 378 ? -53.703 12.816 -5.140 1.00 92.31 378 PRO A O 1
ATOM 2924 N N . PHE A 1 379 ? -54.090 12.941 -7.352 1.00 93.19 379 PHE A N 1
ATOM 2925 C CA . PHE A 1 379 ? -52.678 13.081 -7.724 1.00 93.19 379 PHE A CA 1
ATOM 2926 C C . PHE A 1 379 ? -52.035 14.315 -7.094 1.00 93.19 379 PHE A C 1
ATOM 2928 O O . PHE A 1 379 ? -50.964 14.239 -6.498 1.00 93.19 379 PHE A O 1
ATOM 2935 N N . THR A 1 380 ? -52.718 15.454 -7.184 1.00 91.31 380 THR A N 1
ATOM 2936 C CA . THR A 1 380 ? -52.235 16.708 -6.598 1.00 91.31 380 THR A CA 1
ATOM 2937 C C . THR A 1 380 ? -52.108 16.595 -5.082 1.00 91.31 380 THR A C 1
ATOM 2939 O O . THR A 1 380 ? -51.084 16.998 -4.534 1.00 91.31 380 THR A O 1
ATOM 2942 N N . ARG A 1 381 ? -53.095 15.979 -4.416 1.00 92.19 381 ARG A N 1
ATOM 2943 C CA . ARG A 1 381 ? -53.039 15.726 -2.971 1.00 92.19 381 ARG A CA 1
ATOM 2944 C C . ARG A 1 381 ? -51.874 14.818 -2.590 1.00 92.19 381 ARG A C 1
ATOM 2946 O O . ARG A 1 381 ? -51.168 15.142 -1.649 1.00 92.19 381 ARG A O 1
ATOM 2953 N N . LEU A 1 382 ? -51.627 13.743 -3.339 1.00 91.25 382 LEU A N 1
ATOM 2954 C CA . LEU A 1 382 ? -50.507 12.832 -3.084 1.00 91.25 382 LEU A CA 1
ATOM 2955 C C . LEU A 1 382 ? -49.159 13.564 -3.147 1.00 91.25 382 LEU A C 1
ATOM 2957 O O . LEU A 1 382 ? -48.349 13.468 -2.227 1.00 91.25 382 LEU A O 1
ATOM 2961 N N . VAL A 1 383 ? -48.944 14.354 -4.204 1.00 93.38 383 VAL A N 1
ATOM 2962 C CA . VAL A 1 383 ? -47.726 15.166 -4.356 1.00 93.38 383 VAL A CA 1
ATOM 2963 C C . VAL A 1 383 ? -47.605 16.189 -3.220 1.00 93.38 383 VAL A C 1
ATOM 2965 O O . VAL A 1 383 ? -46.513 16.390 -2.693 1.00 93.38 383 VAL A O 1
ATOM 2968 N N . GLN A 1 384 ? -48.710 16.817 -2.808 1.00 93.19 384 GLN A N 1
ATOM 2969 C CA . GLN A 1 384 ? -48.723 17.747 -1.676 1.00 93.19 384 GLN A CA 1
ATOM 2970 C C . GLN A 1 384 ? -48.397 17.058 -0.350 1.00 93.19 384 GLN A C 1
ATOM 2972 O O . GLN A 1 384 ? -47.606 17.606 0.406 1.00 93.19 384 GLN A O 1
ATOM 2977 N N . THR A 1 385 ? -48.925 15.860 -0.088 1.00 91.81 385 THR A N 1
ATOM 2978 C CA . THR A 1 385 ? -48.602 15.071 1.111 1.00 91.81 385 THR A CA 1
ATOM 2979 C C . THR A 1 385 ? -47.111 14.748 1.181 1.00 91.81 385 THR A C 1
ATOM 2981 O O . THR A 1 385 ? -46.501 14.899 2.237 1.00 91.81 385 THR A O 1
ATOM 2984 N N . PHE A 1 386 ? -46.494 14.361 0.060 1.00 93.62 386 PHE A N 1
ATOM 2985 C CA . PHE A 1 386 ? -45.050 14.122 0.022 1.00 93.62 386 PHE A CA 1
ATOM 2986 C C . PHE A 1 386 ? -44.238 15.394 0.285 1.00 93.62 386 PHE A C 1
ATOM 2988 O O . PHE A 1 386 ? -43.226 15.343 0.982 1.00 93.62 386 PHE A O 1
ATOM 2995 N N . ARG A 1 387 ? -44.684 16.542 -0.238 1.00 92.12 387 ARG A N 1
ATOM 2996 C CA . ARG A 1 387 ? -44.011 17.831 -0.022 1.00 92.12 387 ARG A CA 1
ATOM 2997 C C . ARG A 1 387 ? -44.175 18.343 1.407 1.00 92.12 387 ARG A C 1
ATOM 2999 O O . ARG A 1 387 ? -43.187 18.760 1.999 1.00 92.12 387 ARG A O 1
ATOM 3006 N N . SER A 1 388 ? -45.384 18.310 1.968 1.00 89.81 388 SER A N 1
ATOM 3007 C CA . SER A 1 388 ? -45.665 18.852 3.306 1.00 89.81 388 SER A CA 1
ATOM 3008 C C . SER A 1 388 ? -44.974 18.061 4.414 1.00 89.81 388 SER A C 1
ATOM 3010 O O . SER A 1 388 ? -44.536 18.650 5.394 1.00 89.81 388 SER A O 1
ATOM 3012 N N . LYS A 1 389 ? -44.800 16.748 4.227 1.00 87.56 389 LYS A N 1
ATOM 3013 C CA . LYS A 1 389 ? -44.003 15.895 5.121 1.00 87.56 389 LYS A CA 1
ATOM 3014 C C . LYS A 1 389 ? -42.489 15.985 4.865 1.00 87.56 389 LYS A C 1
ATOM 3016 O O . LYS A 1 389 ? -41.720 15.284 5.509 1.00 87.56 389 LYS A O 1
ATOM 3021 N N . GLY A 1 390 ? -42.046 16.806 3.909 1.00 87.50 390 GLY A N 1
ATOM 3022 C CA . GLY A 1 390 ? -40.631 16.973 3.569 1.00 87.50 390 GLY A CA 1
ATOM 3023 C C . GLY A 1 390 ? -39.983 15.772 2.869 1.00 87.50 390 GLY A C 1
ATOM 3024 O O . GLY A 1 390 ? -38.765 15.785 2.688 1.00 87.50 390 GLY A O 1
ATOM 3025 N N . LEU A 1 391 ? -40.778 14.778 2.456 1.00 88.75 391 LEU A N 1
ATOM 3026 C CA . LEU A 1 391 ? -40.327 13.509 1.873 1.00 88.75 391 LEU A CA 1
ATOM 3027 C C . LEU A 1 391 ? -39.909 13.639 0.402 1.00 88.75 391 LEU A C 1
ATOM 3029 O O . LEU A 1 391 ? -39.056 12.890 -0.060 1.00 88.75 391 LEU A O 1
ATOM 3033 N N . LEU A 1 392 ? -40.491 14.585 -0.345 1.00 91.88 392 LEU A N 1
ATOM 3034 C CA . LEU A 1 392 ? -40.157 14.812 -1.754 1.00 91.88 392 LEU A CA 1
ATOM 3035 C C . LEU A 1 392 ? -40.043 16.306 -2.068 1.00 91.88 392 LEU A C 1
ATOM 3037 O O . LEU A 1 392 ? -40.887 17.103 -1.657 1.00 91.88 392 LEU A O 1
ATOM 3041 N N . ARG A 1 393 ? -39.007 16.688 -2.825 1.00 90.25 393 ARG A N 1
ATOM 3042 C CA . ARG A 1 393 ? -38.685 18.086 -3.157 1.00 90.25 393 ARG A CA 1
ATOM 3043 C C . ARG A 1 393 ? -38.427 18.254 -4.654 1.00 90.25 393 ARG A C 1
ATOM 3045 O O . ARG A 1 393 ? -38.066 17.302 -5.349 1.00 90.25 393 ARG A O 1
ATOM 3052 N N . ASP A 1 394 ? -38.621 19.472 -5.149 1.00 88.25 394 ASP A N 1
ATOM 3053 C CA . ASP A 1 394 ? -38.261 19.825 -6.524 1.00 88.25 394 ASP A CA 1
ATOM 3054 C C . ASP A 1 394 ? -36.730 19.801 -6.676 1.00 88.25 394 ASP A C 1
ATOM 3056 O O . ASP A 1 394 ? -36.006 20.217 -5.771 1.00 88.25 394 ASP A O 1
ATOM 3060 N N . SER A 1 395 ? -36.232 19.314 -7.813 1.00 84.62 395 SER A N 1
ATOM 3061 C CA . SER A 1 395 ? -34.829 19.481 -8.200 1.00 84.62 395 SER A CA 1
ATOM 3062 C C . SER A 1 395 ? -34.678 20.696 -9.116 1.00 84.62 395 SER A C 1
ATOM 3064 O O . SER A 1 395 ? -35.662 21.191 -9.667 1.00 84.62 395 SER A O 1
ATOM 3066 N N . ILE A 1 396 ? -33.436 21.116 -9.366 1.00 74.50 396 ILE A N 1
ATOM 3067 C CA . ILE A 1 396 ? -33.121 22.201 -10.311 1.00 74.50 396 ILE A CA 1
ATOM 3068 C C . ILE A 1 396 ? -33.658 21.964 -11.737 1.00 74.50 396 ILE A C 1
ATOM 3070 O O . ILE A 1 396 ? -33.812 22.917 -12.493 1.00 74.50 396 ILE A O 1
ATOM 3074 N N . TYR A 1 397 ? -33.966 20.714 -12.113 1.00 76.69 397 TYR A N 1
ATOM 3075 C CA . TYR A 1 397 ? -34.423 20.361 -13.462 1.00 76.69 397 TYR A CA 1
ATOM 3076 C C . TYR A 1 397 ? -35.764 19.619 -13.517 1.00 76.69 397 TYR A C 1
ATOM 3078 O O . TYR A 1 397 ? -36.291 19.453 -14.618 1.00 76.69 397 TYR A O 1
ATOM 3086 N N . THR A 1 398 ? -36.312 19.146 -12.392 1.00 85.00 398 THR A N 1
ATOM 3087 C CA . THR A 1 398 ? -37.486 18.252 -12.354 1.00 85.00 398 THR A CA 1
ATOM 3088 C C . THR A 1 398 ? -38.326 18.504 -11.105 1.00 85.00 398 THR A C 1
ATOM 3090 O O . THR A 1 398 ? -37.889 18.261 -9.976 1.00 85.00 398 THR A O 1
ATOM 3093 N N . SER A 1 399 ? -39.575 18.922 -11.302 1.00 90.00 399 SER A N 1
ATOM 3094 C CA . SER A 1 399 ? -40.522 19.127 -10.198 1.00 90.00 399 SER A CA 1
ATOM 3095 C C . SER A 1 399 ? -40.911 17.805 -9.529 1.00 90.00 399 SER A C 1
ATOM 3097 O O . SER A 1 399 ? -41.058 16.797 -10.211 1.00 90.00 399 SER A O 1
ATOM 3099 N N . ALA A 1 400 ? -41.173 17.800 -8.223 1.00 89.62 400 ALA A N 1
ATOM 3100 C CA . ALA A 1 400 ? -41.683 16.658 -7.462 1.00 89.62 400 ALA A CA 1
ATOM 3101 C C . ALA A 1 400 ? -42.929 16.039 -8.119 1.00 89.62 400 ALA A C 1
ATOM 3103 O O . ALA A 1 400 ? -43.084 14.822 -8.160 1.00 89.62 400 ALA A O 1
ATOM 3104 N N . LYS A 1 401 ? -43.782 16.879 -8.718 1.00 91.75 401 LYS A N 1
ATOM 3105 C CA . LYS A 1 401 ? -44.948 16.450 -9.502 1.00 91.75 401 LYS A CA 1
ATOM 3106 C C . LYS A 1 401 ? -44.548 15.555 -10.682 1.00 91.75 401 LYS A C 1
ATOM 3108 O O . LYS A 1 401 ? -45.175 14.528 -10.918 1.00 91.75 401 LYS A O 1
ATOM 3113 N N . GLU A 1 402 ? -43.481 15.913 -11.386 1.00 91.81 402 GLU A N 1
ATOM 3114 C CA . GLU A 1 402 ? -42.929 15.131 -12.493 1.00 91.81 402 GLU A CA 1
ATOM 3115 C C . GLU A 1 402 ? -42.236 13.855 -12.044 1.00 91.81 402 GLU A C 1
ATOM 3117 O O . GLU A 1 402 ? -42.409 12.822 -12.684 1.00 91.81 402 GLU A O 1
ATOM 3122 N N . GLN A 1 403 ? -41.549 13.887 -10.907 1.00 93.19 403 GLN A N 1
ATOM 3123 C CA . GLN A 1 403 ? -40.942 12.693 -10.322 1.00 93.19 403 GLN A CA 1
ATOM 3124 C C . GLN A 1 403 ? -42.014 11.632 -10.019 1.00 93.19 403 GLN A C 1
ATOM 3126 O O . GLN A 1 403 ? -41.879 10.474 -10.417 1.00 93.19 403 GLN A O 1
ATOM 3131 N N . VAL A 1 404 ? -43.132 12.037 -9.399 1.00 93.00 404 VAL A N 1
ATOM 3132 C CA . VAL A 1 404 ? -44.264 11.135 -9.119 1.00 93.00 404 VAL A CA 1
ATOM 3133 C C . VAL A 1 404 ? -44.950 10.676 -10.409 1.00 93.00 404 VAL A C 1
ATOM 3135 O O . VAL A 1 404 ? -45.321 9.509 -10.524 1.00 93.00 404 VAL A O 1
ATOM 3138 N N . ALA A 1 405 ? -45.082 11.546 -11.414 1.00 91.44 405 ALA A N 1
ATOM 3139 C CA . ALA A 1 405 ? -45.642 11.159 -12.708 1.00 91.44 405 ALA A CA 1
ATOM 3140 C C . ALA A 1 405 ? -44.785 10.099 -13.424 1.00 91.44 405 ALA A C 1
ATOM 3142 O O . ALA A 1 405 ? -45.345 9.131 -13.941 1.00 91.44 405 ALA A O 1
ATOM 3143 N N . MET A 1 406 ? -43.452 10.233 -13.413 1.00 91.06 406 MET A N 1
ATOM 3144 C CA . MET A 1 406 ? -42.526 9.226 -13.951 1.00 91.06 406 MET A CA 1
ATOM 3145 C C . MET A 1 406 ? -42.689 7.884 -13.233 1.00 91.06 406 MET A C 1
ATOM 3147 O O . MET A 1 406 ? -42.793 6.845 -13.885 1.00 91.06 406 MET A O 1
ATOM 3151 N N . PHE A 1 407 ? -42.767 7.908 -11.898 1.00 92.56 407 PHE A N 1
ATOM 3152 C CA . PHE A 1 407 ? -42.996 6.709 -11.095 1.00 92.56 407 PHE A CA 1
ATOM 3153 C C . PHE A 1 407 ? -44.295 5.996 -11.484 1.00 92.56 407 PHE A C 1
ATOM 3155 O O . PHE A 1 407 ? -44.279 4.796 -11.748 1.00 92.56 407 PHE A O 1
ATOM 3162 N N . LEU A 1 408 ? -45.403 6.733 -11.598 1.00 90.31 408 LEU A N 1
ATOM 3163 C CA . LEU A 1 408 ? -46.704 6.171 -11.971 1.00 90.31 408 LEU A CA 1
ATOM 3164 C C . LEU A 1 408 ? -46.734 5.642 -13.410 1.00 90.31 408 LEU A C 1
ATOM 3166 O O . LEU A 1 408 ? -47.443 4.675 -13.679 1.00 90.31 408 LEU A O 1
ATOM 3170 N N . HIS A 1 409 ? -45.948 6.215 -14.325 1.00 86.38 409 HIS A N 1
ATOM 3171 C CA . HIS A 1 409 ? -45.827 5.682 -15.685 1.00 86.38 409 HIS A CA 1
ATOM 3172 C C . HIS A 1 409 ? -45.074 4.346 -15.715 1.00 86.38 409 HIS A C 1
ATOM 3174 O O . HIS A 1 409 ? -45.473 3.429 -16.431 1.00 86.38 409 HIS A O 1
ATOM 3180 N N . VAL A 1 410 ? -44.027 4.196 -14.898 1.00 86.06 410 VAL A N 1
ATOM 3181 C CA . VAL A 1 410 ? -43.290 2.929 -14.776 1.00 86.06 410 VAL A CA 1
ATOM 3182 C C . VAL A 1 410 ? -44.120 1.887 -14.023 1.00 86.06 410 VAL A C 1
ATOM 3184 O O . VAL A 1 410 ? -44.417 0.830 -14.575 1.00 86.06 410 VAL A O 1
ATOM 3187 N N . ALA A 1 411 ? -44.532 2.187 -12.788 1.00 85.50 411 ALA A N 1
ATOM 3188 C CA . ALA A 1 411 ? -45.216 1.239 -11.909 1.00 85.50 411 ALA A CA 1
ATOM 3189 C C . ALA A 1 411 ? -46.654 0.949 -12.361 1.00 85.50 411 ALA A C 1
ATOM 3191 O O . ALA A 1 411 ? -47.090 -0.197 -12.365 1.00 85.50 411 ALA A O 1
ATOM 3192 N N . GLY A 1 412 ? -47.396 1.978 -12.775 1.00 78.31 412 GLY A N 1
ATOM 3193 C CA . GLY A 1 412 ? -48.812 1.864 -13.126 1.00 78.31 412 GLY A CA 1
ATOM 3194 C C . GLY A 1 412 ? -49.081 1.221 -14.489 1.00 78.31 412 GLY A C 1
ATOM 3195 O O . GLY A 1 412 ? -50.183 0.716 -14.711 1.00 78.31 412 GLY A O 1
ATOM 3196 N N . TYR A 1 413 ? -48.115 1.224 -15.412 1.00 77.75 413 TYR A N 1
ATOM 3197 C CA . TYR A 1 413 ? -48.255 0.607 -16.744 1.00 77.75 413 TYR A CA 1
ATOM 3198 C C . TYR A 1 413 ? -47.267 -0.532 -16.981 1.00 77.75 413 TYR A C 1
ATOM 3200 O O . TYR A 1 413 ? -47.211 -1.047 -18.095 1.00 77.75 413 TYR A O 1
ATOM 3208 N N . ASN A 1 414 ? -46.492 -0.922 -15.962 1.00 78.44 414 ASN A N 1
ATOM 3209 C CA . ASN A 1 414 ? -45.427 -1.920 -16.073 1.00 78.44 414 ASN A CA 1
ATOM 3210 C C . ASN A 1 414 ? -44.483 -1.640 -17.263 1.00 78.44 414 ASN A C 1
ATOM 3212 O O . ASN A 1 414 ? -44.072 -2.537 -18.006 1.00 78.44 414 ASN A O 1
ATOM 3216 N N . GLN A 1 415 ? -44.193 -0.359 -17.507 1.00 77.19 415 GLN A N 1
ATOM 3217 C CA . GLN A 1 415 ? -43.382 0.055 -18.645 1.00 77.19 415 GLN A CA 1
ATOM 3218 C C . GLN A 1 415 ? -41.896 -0.054 -18.318 1.00 77.19 415 GLN A C 1
ATOM 3220 O O . GLN A 1 415 ? -41.425 0.389 -17.272 1.00 77.19 415 GLN A O 1
ATOM 3225 N N . ARG A 1 416 ? -41.121 -0.595 -19.266 1.00 76.94 416 ARG A N 1
ATOM 3226 C CA . ARG A 1 416 ? -39.656 -0.625 -19.159 1.00 76.94 416 ARG A CA 1
ATOM 3227 C C . ARG A 1 416 ? -39.100 0.800 -19.211 1.00 76.94 416 ARG A C 1
ATOM 3229 O O . ARG A 1 416 ? -39.515 1.592 -20.057 1.00 76.94 416 ARG A O 1
ATOM 3236 N N . PHE A 1 417 ? -38.071 1.078 -18.407 1.00 75.81 417 PHE A N 1
ATOM 3237 C CA . PHE A 1 417 ? -37.417 2.393 -18.329 1.00 75.81 417 PHE A CA 1
ATOM 3238 C C . PHE A 1 417 ? -37.002 2.980 -19.684 1.00 75.81 417 PHE A C 1
ATOM 3240 O O . PHE A 1 417 ? -37.025 4.192 -19.837 1.00 75.81 417 PHE A O 1
ATOM 3247 N N . ARG A 1 418 ? -36.692 2.149 -20.690 1.00 75.81 418 ARG A N 1
ATOM 3248 C CA . ARG A 1 418 ? -36.320 2.594 -22.047 1.00 75.81 418 ARG A CA 1
ATOM 3249 C C . ARG A 1 418 ? -37.408 3.371 -22.802 1.00 75.81 418 ARG A C 1
ATOM 3251 O O . ARG A 1 418 ? -37.080 4.069 -23.751 1.00 75.81 418 ARG A O 1
ATOM 3258 N N . PHE A 1 419 ? -38.679 3.260 -22.406 1.00 75.81 419 PHE A N 1
ATOM 3259 C CA . PHE A 1 419 ? -39.795 3.931 -23.090 1.00 75.81 419 PHE A CA 1
ATOM 3260 C C . PHE A 1 419 ? -40.187 5.271 -22.453 1.00 75.81 419 PHE A C 1
ATOM 3262 O O . PHE A 1 419 ? -40.736 6.141 -23.122 1.00 75.81 419 PHE A O 1
ATOM 3269 N N . ILE A 1 420 ? -39.834 5.476 -21.185 1.00 80.31 420 ILE A N 1
ATOM 3270 C CA . ILE A 1 420 ? -40.150 6.684 -20.415 1.00 80.31 420 ILE A CA 1
ATOM 3271 C C . ILE A 1 420 ? -39.418 7.952 -20.920 1.00 80.31 420 ILE A C 1
ATOM 3273 O O . ILE A 1 420 ? -40.028 9.028 -20.899 1.00 80.31 420 ILE A O 1
ATOM 3277 N N . PRO A 1 421 ? -38.170 7.885 -21.445 1.00 81.50 421 PRO A N 1
ATOM 3278 C CA . PRO A 1 421 ? -37.495 9.030 -22.057 1.00 81.50 421 PRO A CA 1
ATOM 3279 C C . PRO A 1 421 ? -38.276 9.692 -23.195 1.00 81.50 421 PRO A C 1
ATOM 3281 O O . PRO A 1 421 ? -38.107 10.888 -23.427 1.00 81.50 421 PRO A O 1
ATOM 3284 N N . ASN A 1 422 ? -39.142 8.956 -23.897 1.00 79.38 422 ASN A N 1
ATOM 3285 C CA . ASN A 1 422 ? -39.944 9.525 -24.982 1.00 79.38 422 ASN A CA 1
ATOM 3286 C C . ASN A 1 422 ? -40.985 10.520 -24.460 1.00 79.38 422 ASN A C 1
ATOM 3288 O O . ASN A 1 422 ? -41.224 11.541 -25.097 1.00 79.38 422 ASN A O 1
ATOM 3292 N N . THR A 1 423 ? -41.540 10.258 -23.278 1.00 79.81 423 THR A N 1
ATOM 3293 C CA . THR A 1 423 ? -42.564 11.099 -22.652 1.00 79.81 423 THR A CA 1
ATOM 3294 C C . THR A 1 423 ? -41.940 12.230 -21.840 1.00 79.81 423 THR A C 1
ATOM 3296 O O . THR A 1 423 ? -42.325 13.385 -21.994 1.00 79.81 423 THR A O 1
ATOM 3299 N N . PHE A 1 424 ? -40.939 11.931 -21.012 1.00 84.56 424 PHE A N 1
ATOM 3300 C CA . PHE A 1 424 ? -40.400 12.905 -20.055 1.00 84.56 424 PHE A CA 1
ATOM 3301 C C . PHE A 1 424 ? -39.092 13.570 -20.501 1.00 84.56 424 PHE A C 1
ATOM 3303 O O . PHE A 1 424 ? -38.570 14.428 -19.796 1.00 84.56 424 PHE A O 1
ATOM 3310 N N . ARG A 1 425 ? -38.533 13.174 -21.656 1.00 82.25 425 ARG A N 1
ATOM 3311 C CA . ARG A 1 425 ? -37.264 13.690 -22.216 1.00 82.25 425 ARG A CA 1
ATOM 3312 C C . ARG A 1 425 ? -36.088 13.693 -21.220 1.00 82.25 425 ARG A C 1
ATOM 3314 O O . ARG A 1 425 ? -35.128 14.440 -21.391 1.00 82.25 425 ARG A O 1
ATOM 3321 N N . GLY A 1 426 ? -36.150 12.833 -20.202 1.00 76.12 426 GLY A N 1
ATOM 3322 C CA . GLY A 1 426 ? -35.084 12.587 -19.234 1.00 76.12 426 GLY A CA 1
ATOM 3323 C C . GLY A 1 426 ? -34.187 11.428 -19.663 1.00 76.12 426 GLY A C 1
ATOM 3324 O O . GLY A 1 426 ? -34.599 10.556 -20.430 1.00 76.12 426 GLY A O 1
ATOM 3325 N N . SER A 1 427 ? -32.953 11.394 -19.156 1.00 80.12 427 SER A N 1
ATOM 3326 C CA . SER A 1 427 ? -32.092 10.222 -19.340 1.00 80.12 427 SER A CA 1
ATOM 3327 C C . SER A 1 427 ? -32.662 9.014 -18.584 1.00 80.12 427 SER A C 1
ATOM 3329 O O . SER A 1 427 ? -33.349 9.175 -17.572 1.00 80.12 427 SER A O 1
ATOM 3331 N N . MET A 1 428 ? -32.344 7.794 -19.026 1.00 78.69 428 MET A N 1
ATOM 3332 C CA . MET A 1 428 ? -32.758 6.580 -18.306 1.00 78.69 428 MET A CA 1
ATOM 3333 C C . MET A 1 428 ? -32.252 6.572 -16.855 1.00 78.69 428 MET A C 1
ATOM 3335 O O . MET A 1 428 ? -33.003 6.196 -15.957 1.00 78.69 428 MET A O 1
ATOM 3339 N N . LYS A 1 429 ? -31.029 7.072 -16.614 1.00 78.94 429 LYS A N 1
ATOM 3340 C CA . LYS A 1 429 ? -30.460 7.241 -15.267 1.00 78.94 429 LYS A CA 1
ATOM 3341 C C . LYS A 1 429 ? -31.323 8.175 -14.414 1.00 78.94 429 LYS A C 1
ATOM 3343 O O . LYS A 1 429 ? -31.684 7.834 -13.294 1.00 78.94 429 LYS A O 1
ATOM 3348 N N . THR A 1 430 ? -31.718 9.320 -14.972 1.00 81.50 430 THR A N 1
ATOM 3349 C CA . THR A 1 430 ? -32.578 10.311 -14.306 1.00 81.50 430 THR A CA 1
ATOM 3350 C C . THR A 1 430 ? -33.938 9.721 -13.925 1.00 81.50 430 THR A C 1
ATOM 3352 O O . THR A 1 430 ? -34.400 9.904 -12.804 1.00 81.50 430 THR A O 1
ATOM 3355 N N . ILE A 1 431 ? -34.567 8.977 -14.835 1.00 85.44 431 ILE A N 1
ATOM 3356 C CA . ILE A 1 431 ? -35.883 8.368 -14.599 1.00 85.44 431 ILE A CA 1
ATOM 3357 C C . ILE A 1 431 ? -35.794 7.254 -13.547 1.00 85.44 431 ILE A C 1
ATOM 3359 O O . ILE A 1 431 ? -36.640 7.192 -12.658 1.00 85.44 431 ILE A O 1
ATOM 3363 N N . SER A 1 432 ? -34.762 6.404 -13.611 1.00 85.81 432 SER A N 1
ATOM 3364 C CA . SER A 1 432 ? -34.499 5.358 -12.610 1.00 85.81 432 SER A CA 1
ATOM 3365 C C . SER A 1 432 ? -34.299 5.952 -11.212 1.00 85.81 432 SER A C 1
ATOM 3367 O O . SER A 1 432 ? -34.881 5.471 -10.239 1.00 85.81 432 SER A O 1
ATOM 3369 N N . TRP A 1 433 ? -33.544 7.050 -11.118 1.00 86.62 433 TRP A N 1
ATOM 3370 C CA . TRP A 1 433 ? -33.319 7.761 -9.862 1.00 86.62 433 TRP A CA 1
ATOM 3371 C C . TRP A 1 433 ? -34.633 8.262 -9.253 1.00 86.62 433 TRP A C 1
ATOM 3373 O O . TRP A 1 433 ? -34.950 7.921 -8.113 1.00 86.62 433 TRP A O 1
ATOM 3383 N N . TYR A 1 434 ? -35.449 8.989 -10.026 1.00 89.25 434 TYR A N 1
ATOM 3384 C CA . TYR A 1 434 ? -36.737 9.497 -9.540 1.00 89.25 434 TYR A CA 1
ATOM 3385 C C . TYR A 1 434 ? -37.726 8.375 -9.206 1.00 89.25 434 TYR A C 1
ATOM 3387 O O . TYR A 1 434 ? -38.467 8.491 -8.233 1.00 89.25 434 TYR A O 1
ATOM 3395 N N . PHE A 1 435 ? -37.705 7.265 -9.949 1.00 90.81 435 PHE A N 1
ATOM 3396 C CA . PHE A 1 435 ? -38.514 6.091 -9.633 1.00 90.81 435 PHE A CA 1
ATOM 3397 C C . PHE A 1 435 ? -38.192 5.533 -8.241 1.00 90.81 435 PHE A C 1
ATOM 3399 O O . PHE A 1 435 ? -39.106 5.325 -7.447 1.00 90.81 435 PHE A O 1
ATOM 3406 N N . ARG A 1 436 ? -36.906 5.324 -7.923 1.00 90.50 436 ARG A N 1
ATOM 3407 C CA . ARG A 1 436 ? -36.485 4.795 -6.613 1.00 90.50 436 ARG A CA 1
ATOM 3408 C C . ARG A 1 436 ? -36.812 5.756 -5.476 1.00 90.50 436 ARG A C 1
ATOM 3410 O O . ARG A 1 436 ? -37.292 5.318 -4.436 1.00 90.50 436 ARG A O 1
ATOM 3417 N N . GLN A 1 437 ? -36.595 7.051 -5.694 1.00 91.81 437 GLN A N 1
ATOM 3418 C CA . GLN A 1 437 ? -36.920 8.084 -4.710 1.00 91.81 437 GLN A CA 1
ATOM 3419 C C . GLN A 1 437 ? -38.415 8.090 -4.383 1.00 91.81 437 GLN A C 1
ATOM 3421 O O . GLN A 1 437 ? -38.793 8.004 -3.219 1.00 91.81 437 GLN A O 1
ATOM 3426 N N . VAL A 1 438 ? -39.285 8.101 -5.397 1.00 92.50 438 VAL A N 1
ATOM 3427 C CA . VAL A 1 438 ? -40.735 8.077 -5.160 1.00 92.50 438 VAL A CA 1
ATOM 3428 C C . VAL A 1 438 ? -41.186 6.743 -4.562 1.00 92.50 438 VAL A C 1
ATOM 3430 O O . VAL A 1 438 ? -42.053 6.749 -3.694 1.00 92.50 438 VAL A O 1
ATOM 3433 N N . LEU A 1 439 ? -40.587 5.612 -4.954 1.00 92.12 439 LEU A N 1
ATOM 3434 C CA . LEU A 1 439 ? -40.888 4.307 -4.356 1.00 92.12 439 LEU A CA 1
ATOM 3435 C C . LEU A 1 439 ? -40.588 4.287 -2.851 1.00 92.12 439 LEU A C 1
ATOM 3437 O O . LEU A 1 439 ? -41.420 3.827 -2.071 1.00 92.12 439 LEU A O 1
ATOM 3441 N N . TYR A 1 440 ? -39.432 4.819 -2.447 1.00 91.00 440 TYR A N 1
ATOM 3442 C CA . TYR A 1 440 ? -39.069 4.961 -1.039 1.00 91.00 440 TYR A CA 1
ATOM 3443 C C . TYR A 1 440 ? -40.082 5.840 -0.296 1.00 91.00 440 TYR A C 1
ATOM 3445 O O . TYR A 1 440 ? -40.642 5.428 0.716 1.00 91.00 440 TYR A O 1
ATOM 3453 N N . VAL A 1 441 ? -40.406 7.009 -0.856 1.00 91.06 441 VAL A N 1
ATOM 3454 C CA . VAL A 1 441 ? -41.368 7.957 -0.273 1.00 91.06 441 VAL A CA 1
ATOM 3455 C C . VAL A 1 441 ? -42.773 7.357 -0.131 1.00 91.06 441 VAL A C 1
ATOM 3457 O O . VAL A 1 441 ? -43.441 7.585 0.876 1.00 91.06 441 VAL A O 1
ATOM 3460 N N . VAL A 1 442 ? -43.227 6.559 -1.102 1.00 88.56 442 VAL A N 1
ATOM 3461 C CA . VAL A 1 442 ? -44.484 5.796 -1.000 1.00 88.56 442 VAL A CA 1
ATOM 3462 C C . VAL A 1 442 ? -44.398 4.767 0.130 1.00 88.56 442 VAL A C 1
ATOM 3464 O O . VAL A 1 442 ? -45.347 4.626 0.901 1.00 88.56 442 VAL A O 1
ATOM 3467 N N . GLY A 1 443 ? -43.260 4.077 0.252 1.00 86.06 443 GLY A N 1
ATOM 3468 C CA . GLY A 1 443 ? -42.991 3.114 1.317 1.00 86.06 443 GLY A CA 1
ATOM 3469 C C . GLY A 1 443 ? -43.046 3.726 2.715 1.00 86.06 443 GLY A C 1
ATOM 3470 O O . GLY A 1 443 ? -43.517 3.068 3.640 1.00 86.06 443 GLY A O 1
ATOM 3471 N N . GLU A 1 444 ? -42.651 4.984 2.886 1.00 88.25 444 GLU A N 1
ATOM 3472 C CA . GLU A 1 444 ? -42.720 5.677 4.179 1.00 88.25 444 GLU A CA 1
ATOM 3473 C C . GLU A 1 444 ? -44.155 5.953 4.646 1.00 88.25 444 GLU A C 1
ATOM 3475 O O . GLU A 1 444 ? -44.415 6.025 5.844 1.00 88.25 444 GLU A O 1
ATOM 3480 N N . LEU A 1 445 ? -45.132 5.989 3.734 1.00 83.12 445 LEU A N 1
ATOM 3481 C CA . LEU A 1 445 ? -46.546 6.105 4.106 1.00 83.12 445 LEU A CA 1
ATOM 3482 C C . LEU A 1 445 ? -47.184 4.773 4.542 1.00 83.12 445 LEU A C 1
ATOM 3484 O O . LEU A 1 445 ? -48.356 4.761 4.929 1.00 83.12 445 LEU A O 1
ATOM 3488 N N . ARG A 1 446 ? -46.450 3.648 4.501 1.00 81.25 446 ARG A N 1
ATOM 3489 C CA . ARG A 1 446 ? -46.998 2.304 4.775 1.00 81.25 446 ARG A CA 1
ATOM 3490 C C . ARG A 1 446 ? -47.679 2.196 6.139 1.00 81.25 446 ARG A C 1
ATOM 3492 O O . ARG A 1 446 ? -48.762 1.632 6.214 1.00 81.25 446 ARG A O 1
ATOM 3499 N N . GLY A 1 447 ? -47.087 2.772 7.188 1.00 71.38 447 GLY A N 1
ATOM 3500 C CA . GLY A 1 447 ? -47.613 2.679 8.556 1.00 71.38 447 GLY A CA 1
ATOM 3501 C C . GLY A 1 447 ? -48.914 3.457 8.776 1.00 71.38 447 GLY A C 1
ATOM 3502 O O . GLY A 1 447 ? -49.698 3.113 9.653 1.00 71.38 447 GLY A O 1
ATOM 3503 N N . GLU A 1 448 ? -49.170 4.480 7.959 1.00 76.31 448 GLU A N 1
ATOM 3504 C CA . GLU A 1 448 ? -50.377 5.311 8.043 1.00 76.31 448 GLU A CA 1
ATOM 3505 C C . GLU A 1 448 ? -51.490 4.798 7.113 1.00 76.31 448 GLU A C 1
ATOM 3507 O O . GLU A 1 448 ? -52.676 4.848 7.453 1.00 76.31 448 GLU A O 1
ATOM 3512 N N . MET A 1 449 ? -51.108 4.302 5.932 1.00 72.56 449 MET A N 1
ATOM 3513 C CA . MET A 1 449 ? -52.029 3.964 4.842 1.00 72.56 449 MET A CA 1
ATOM 3514 C C . MET A 1 449 ? -52.408 2.480 4.800 1.00 72.56 449 MET A C 1
ATOM 3516 O O . MET A 1 449 ? -53.468 2.140 4.273 1.00 72.56 449 MET A O 1
ATOM 3520 N N . ILE A 1 450 ? -51.571 1.595 5.349 1.00 72.25 450 ILE A N 1
ATOM 3521 C CA . ILE A 1 450 ? -51.828 0.155 5.412 1.00 72.25 450 ILE A CA 1
ATOM 3522 C C . ILE A 1 450 ? -52.224 -0.183 6.847 1.00 72.25 450 ILE A C 1
ATOM 3524 O O . ILE A 1 450 ? -51.387 -0.284 7.740 1.00 72.25 450 ILE A O 1
ATOM 3528 N N . ARG A 1 451 ? -53.528 -0.352 7.075 1.00 67.88 451 ARG A N 1
ATOM 3529 C CA . ARG A 1 451 ? -54.055 -0.839 8.354 1.00 67.88 451 ARG A CA 1
ATOM 3530 C C . ARG A 1 451 ? -54.217 -2.350 8.290 1.00 67.88 451 ARG A C 1
ATOM 3532 O O . ARG A 1 451 ? -54.773 -2.865 7.321 1.00 67.88 451 ARG A O 1
ATOM 3539 N N . SER A 1 452 ? -53.778 -3.043 9.336 1.00 65.06 452 SER A N 1
ATOM 3540 C CA . SER A 1 452 ? -54.085 -4.465 9.495 1.00 65.06 452 SER A CA 1
ATOM 3541 C C . SER A 1 452 ? -55.609 -4.642 9.601 1.00 65.06 452 SER A C 1
ATOM 3543 O O . SER A 1 452 ? -56.253 -3.821 10.269 1.00 65.06 452 SER A O 1
ATOM 3545 N N . PRO A 1 453 ? -56.220 -5.647 8.945 1.00 65.19 453 PRO A N 1
ATOM 3546 C CA . PRO A 1 453 ? -57.650 -5.868 9.062 1.00 65.19 453 PRO A CA 1
ATOM 3547 C C . PRO A 1 453 ? -57.999 -6.122 10.529 1.00 65.19 453 PRO A C 1
ATOM 3549 O O . PRO A 1 453 ? -57.510 -7.065 11.147 1.00 65.19 453 PRO A O 1
ATOM 3552 N N . ILE A 1 454 ? -58.855 -5.274 11.099 1.00 64.44 454 ILE A N 1
ATOM 3553 C CA . ILE A 1 454 ? -59.472 -5.552 12.397 1.00 64.44 454 ILE A CA 1
ATOM 3554 C C . ILE A 1 454 ? -60.269 -6.842 12.190 1.00 64.44 454 ILE A C 1
ATOM 3556 O O . ILE A 1 454 ? -61.067 -6.898 11.258 1.00 64.44 454 ILE A O 1
ATOM 3560 N N . GLY A 1 455 ? -60.024 -7.873 13.002 1.00 61.56 455 GLY A N 1
ATOM 3561 C CA . GLY A 1 455 ? -60.459 -9.267 12.800 1.00 61.56 455 GLY A CA 1
ATOM 3562 C C . GLY A 1 455 ? -61.971 -9.552 12.742 1.00 61.56 455 GLY A C 1
ATOM 3563 O O . GLY A 1 455 ? -62.395 -10.661 13.046 1.00 61.56 455 GLY A O 1
ATOM 3564 N N . ARG A 1 456 ? -62.813 -8.582 12.372 1.00 69.62 456 ARG A N 1
ATOM 3565 C CA . ARG A 1 456 ? -64.216 -8.778 12.008 1.00 69.62 456 ARG A CA 1
ATOM 3566 C C . ARG A 1 456 ? -64.406 -8.508 10.522 1.00 69.62 456 ARG A C 1
ATOM 3568 O O . ARG A 1 456 ? -64.235 -7.381 10.063 1.00 69.62 456 ARG A O 1
ATOM 3575 N N . THR A 1 457 ? -64.849 -9.532 9.798 1.00 70.25 457 THR A N 1
ATOM 3576 C CA . THR A 1 457 ? -65.330 -9.408 8.421 1.00 70.25 457 THR A CA 1
ATOM 3577 C C . THR A 1 457 ? -66.422 -8.331 8.355 1.00 70.25 457 THR A C 1
ATOM 3579 O O . THR A 1 457 ? -67.437 -8.463 9.048 1.00 70.25 457 THR A O 1
ATOM 3582 N N . PRO A 1 458 ? -66.243 -7.260 7.558 1.00 73.50 458 PRO A N 1
ATOM 3583 C CA . PRO A 1 458 ? -67.257 -6.230 7.373 1.00 73.50 458 PRO A CA 1
ATOM 3584 C C . PRO A 1 458 ? -68.604 -6.844 6.976 1.00 73.50 458 PRO A C 1
ATOM 3586 O O . PRO A 1 458 ? -68.660 -7.722 6.115 1.00 73.50 458 PRO A O 1
ATOM 3589 N N . SER A 1 459 ? -69.704 -6.364 7.563 1.00 71.12 459 SER A N 1
ATOM 3590 C CA . SER A 1 459 ? -71.054 -6.919 7.345 1.00 71.12 459 SER A CA 1
ATOM 3591 C C . SER A 1 459 ? -71.447 -7.017 5.865 1.00 71.12 459 SER A C 1
ATOM 3593 O O . SER A 1 459 ? -72.162 -7.937 5.485 1.00 71.12 459 SER A O 1
ATOM 3595 N N . LYS A 1 460 ? -70.910 -6.126 5.023 1.00 71.06 460 LYS A N 1
ATOM 3596 C CA . LYS A 1 460 ? -71.155 -6.053 3.573 1.00 71.06 460 LYS A CA 1
ATOM 3597 C C . LYS A 1 460 ? -70.608 -7.235 2.758 1.00 71.06 460 LYS A C 1
ATOM 3599 O O . LYS A 1 460 ? -71.022 -7.401 1.620 1.00 71.06 460 LYS A O 1
ATOM 3604 N N . ILE A 1 461 ? -69.680 -8.019 3.308 1.00 71.69 461 ILE A N 1
ATOM 3605 C CA . ILE A 1 461 ? -69.054 -9.173 2.633 1.00 71.69 461 ILE A CA 1
ATOM 3606 C C . ILE A 1 461 ? -69.238 -10.482 3.408 1.00 71.69 461 ILE A C 1
ATOM 3608 O O . ILE A 1 461 ? -68.754 -11.524 2.986 1.00 71.69 461 ILE A O 1
ATOM 3612 N N . ARG A 1 462 ? -69.983 -10.458 4.519 1.00 69.75 462 ARG A N 1
ATOM 3613 C CA . ARG A 1 462 ? -70.164 -11.618 5.405 1.00 69.75 462 ARG A CA 1
ATOM 3614 C C . ARG A 1 462 ? -71.019 -12.736 4.793 1.00 69.75 462 ARG A C 1
ATOM 3616 O O . ARG A 1 462 ? -70.901 -13.875 5.219 1.00 69.75 462 ARG A O 1
ATOM 3623 N N . SER A 1 463 ? -71.863 -12.406 3.819 1.00 70.38 463 SER A N 1
ATOM 3624 C CA . SER A 1 463 ? -72.729 -13.339 3.085 1.00 70.38 463 SER A CA 1
ATOM 3625 C C . SER A 1 463 ? -72.336 -13.488 1.610 1.00 70.38 463 SER A C 1
ATOM 3627 O O . SER A 1 463 ? -73.116 -14.018 0.822 1.00 70.38 463 SER A O 1
ATOM 3629 N N . SER A 1 464 ? -71.149 -13.008 1.216 1.00 71.38 464 SER A N 1
ATOM 3630 C CA . SER A 1 464 ? -70.632 -13.236 -0.136 1.00 71.38 464 SER A CA 1
ATOM 3631 C C . SER A 1 464 ? -70.277 -14.720 -0.291 1.00 71.38 464 SER A C 1
ATOM 3633 O O . SER A 1 464 ? -69.469 -15.211 0.492 1.00 71.38 464 SER A O 1
ATOM 3635 N N . PRO A 1 465 ? -70.832 -15.445 -1.279 1.00 61.28 465 PRO A N 1
ATOM 3636 C CA . PRO A 1 465 ? -70.487 -16.846 -1.532 1.00 61.28 465 PRO A CA 1
ATOM 3637 C C . PRO A 1 465 ? -69.138 -17.026 -2.257 1.00 61.28 465 PRO A C 1
ATOM 3639 O O . PRO A 1 465 ? -68.790 -18.148 -2.615 1.00 61.28 465 PRO A O 1
ATOM 3642 N N . ARG A 1 466 ? -68.408 -15.934 -2.519 1.00 54.47 466 ARG A N 1
ATOM 3643 C CA . ARG A 1 466 ? -67.037 -15.934 -3.049 1.00 54.47 466 ARG A CA 1
ATOM 3644 C C . ARG A 1 466 ? -66.037 -15.579 -1.972 1.00 54.47 466 ARG A C 1
ATOM 3646 O O . ARG A 1 466 ? -66.311 -14.564 -1.284 1.00 54.47 466 ARG A O 1
#

Secondary structure (DSSP, 8-state):
--TTSGGG--S--BHHHHHHHHHHT-TT--SHHHHHHHHHHHHHHHHHHHHHTTTTTT-SSBPS--SSS--BHHHHHHHHHHHHHHHHTT-EEEEEESS-SS-EEPPGGG--SEEEEEEEEETGGGGGGT--EEEEEEEEE-S-STT--HHHHS-BGGGEEEEEEEEESSSEEEEEESSS--EEEEEETTTTEEEEEE-S----SS-SEEE--GGGGGGS-HHHHHHHHHHHS-SSSPPPPEE---S-HHHHHHHHHHH--EE-----SS-TT-SS-IIIIIHHHHHHHHHTT---B-SSSBGGGPBPP---TTHHHHHHHHHHHHHHHHHHHT-SS------S-HHHHHHHHHHHHHHHHSS-HHHHHHHHSS-HHHHHHHHHHHHHTTS----SS--HHHHHHHHHHHHHHT--GGGHHHHH---HHHHHHHHHHHHHHHHHTHHHH-PPPPSS--GGGTT---

Foldseek 3Di:
DCPPPPPPDPDFDFPLNVVVVVQVVPPPRPCLVSLQVVLVLVLLLVLLVCLVCCVVVVLADADPDDDDDRCRSSQVVSVVSSVVSNLQSLAAQWEAEPPDLDIDGHDPVSHHFKYKYKHSWFLPVCSVVQFKIKMWIWIAGQPDSVDDDVLSVQAFLLRTQKIWMWINHPWTKIWIDRLQAIWIFTQDPVVRTTTTDGPRQAFDPDALEEEDDCVQLVFDDPVVNVVQVCLQPPPPPDDRGDYDYRSTLVVVLVCCRHRNDYYDQAATPVRNQTDDALRHRNSRSQSNQVSSVHADDNVVDGRRPDGHDPPSVPVVVVVCVVVVVVVVVVVVVPPPDDDDPDDPDPVVLVVQLVVLVCCQQVDAQVVVCVQQVGGNVVLVVVLVVCVVVVLFAADPVGGSSRLSSLLSNCPVVVDDLVVSCVRNVDDSVVSVVSNVSVVVSVVVCCVVPPDDPPPDDPPVCPPPPD

Nearest PDB structures (foldseek):
  1yz0-assembly1_A  TM=9.488E-01  e=3.489E-38  Sus scrofa
  5q0c-assembly2_H  TM=9.357E-01  e=3.489E-38  Homo sapiens
  5q0c-assembly1_D  TM=9.382E-01  e=5.731E-38  Homo sapiens
  4gws-assembly1_A  TM=9.335E-01  e=9.947E-38  Sus scrofa
  8xbk-assembly1_D  TM=9.246E-01  e=3.345E-37  Homo sapiens

Sequence (466 aa):
MDHAADTFRTDLMTITRHVLNEQSRHPESRGDLTILLSHIVLGCKFVASAVNKAGLAKLTGLAGETNGEEQKKLDVLSNEVFVNALVSSGRTCVLVSEEDEKATFVDPKLRGKYCVCFDPLDGSSNIDCGVSIGTIFGIYMIKNQDTVTLEEVLQPGKDMIAAGYCMYGSSCTLVLSTGNGVNGFTLDPSLGEFIMTHPDIKIPPKGKIYSVNEGNAKNWDTPTAKYVEKCKYPTDGSSPKSLRYIGSMVADVHRTLLYGGIFLYPADKKSPSGKLRVMYEVFPMSFLMEEAGGQSFTGKGRVMDERAKLVVQTTTLIAVVQTCLMLIHKRDVRRGDKPVIRYAPMLTRYQERMANLNYIYNCSDTKALWMLRMKRAPFTRLVQTFRSKGLLRDSIYTSAKEQVAMFLHVAGYNQRFRFIPNTFRGSMKTISWYFRQVLYVVGELRGEMIRSPIGRTPSKIRSSPR

pLDDT: mean 83.16, std 16.87, range [28.83, 98.75]

Radius of gyration: 30.46 Å; Cα contacts (8 Å, |Δi|>4): 671; chains: 1; bounding box: 103×60×69 Å

InterPro domains:
  IPR000146 Fructose-1,6-bisphosphatase class 1 [MF_01855] (13-334)
  IPR000146 Fructose-1,6-bisphosphatase class 1 [PIRSF000904] (12-319)
  IPR000146 Fructose-1,6-bisphosphatase class 1 [PTHR11556] (3-317)
  IPR000146 Fructose-1,6-bisphosphatase class 1 [cd00354] (20-305)
  IPR028343 Fructose-1,6-bisphosphatase [PIRSF500210] (12-319)
  IPR028343 Fructose-1,6-bisphosphatase [PR00115] (38-65)
  IPR028343 Fructose-1,6-bisphosphatase [PR00115] (73-99)
  IPR028343 Fructose-1,6-bisphosphatase [PR00115] (153-176)
  IPR028343 Fructose-1,6-bisphosphatase [PR00115] (184-207)
  IPR028343 Fructose-1,6-bisphosphatase [PR00115] (210-237)
  IPR033391 Fructose-1-6-bisphosphatase class I, N-terminal [PF00316] (13-199)
  IPR044015 Fructose-1-6-bisphosphatase class 1, C-terminal [PF18913] (203-317)
  IPR058353 Domain of unknown function DUF8040 [PF26138] (361-442)

Solvent-accessible surface area (backbone atoms only — not comparable to full-atom values): 26346 Å² total; per-residue (Å²): 132,84,82,86,69,66,95,76,64,79,87,72,53,33,57,69,58,49,47,53,56,57,40,70,76,36,88,86,57,86,50,55,66,54,49,39,50,52,27,52,52,49,34,50,55,51,45,48,56,47,62,79,36,18,81,81,70,60,39,58,50,78,51,82,90,72,88,81,72,88,60,40,41,52,48,58,51,28,40,54,44,39,54,52,33,44,52,71,50,40,31,29,31,37,37,39,47,73,88,42,99,58,72,47,73,46,56,81,94,45,39,27,48,26,33,41,23,23,22,56,46,40,29,59,90,36,56,86,76,74,48,45,25,20,29,30,30,24,32,34,74,46,90,55,74,90,72,74,47,72,73,69,67,41,52,32,41,69,64,48,54,31,29,32,37,34,34,46,50,102,56,43,36,38,37,43,26,65,83,80,36,24,38,30,20,37,53,40,82,92,78,74,42,40,34,64,74,36,75,70,44,54,36,47,96,74,41,58,34,39,24,51,73,66,91,48,58,93,40,45,48,71,71,58,50,52,50,56,47,41,36,62,60,43,87,83,78,55,79,56,40,45,81,52,68,79,80,12,65,55,50,45,48,51,48,30,44,71,61,13,42,46,77,53,76,72,43,26,82,89,34,77,82,29,82,76,49,55,68,27,51,48,32,19,54,36,52,49,35,40,50,15,70,46,79,50,65,76,88,84,50,57,47,44,75,43,60,56,72,86,79,64,81,66,57,60,60,56,53,48,52,53,49,47,51,51,50,52,56,55,50,64,74,61,68,73,85,78,92,72,90,72,75,78,57,70,65,57,52,50,52,52,27,52,52,42,49,45,57,62,73,72,53,52,55,74,54,17,35,77,60,54,72,38,40,60,66,62,51,52,50,53,48,46,52,34,40,77,72,69,66,45,65,63,51,101,88,48,48,43,65,53,34,49,48,53,28,31,40,34,69,70,64,72,44,61,65,86,60,51,35,77,56,62,64,44,54,61,68,57,50,53,51,34,31,53,52,44,50,52,49,56,56,69,43,41,82,80,73,55,73,79,79,67,97,63,78,56,78,93,57,68,81,52,95,117

Mean predicted aligned error: 16.73 Å

Organism: Triticum turgidum subsp. durum (NCBI:txid4567)